Protein AF-A0A1S8N272-F1 (afdb_monomer_lite)

Secondary structure (DSSP, 8-state):
-HHHHHHHHHHHHHHHS---EEEEEEEEEEGGG-SS--HHHHHHHHH-TT--EEEEEEEEEE---HHHHHHHHHHHHHHHHHHHHHHHHHHHHHHHHHHHHHHHHHHHHHHSPPP------S--SSSS-SS------S---PPPPPPPHHHHHHHHHHHHHHHHHHHHHHHHHHHHHHHHHHHHHHHHHHTSGGGTGGGGT-SSPPP----HHHHH-HHHHHHHHHHHHHHHHTT-TTTTS-SSS-----HHHHHHHHHHHHHHHHHHHTS--EESS-S-HHHHHHHHHHHHSS-TT-EEEEEEEPPP--SS--S--EEEEEEEESPPEEETTEEE--SEEEEEEETTEEEEEEEEEE---TTS-HHHHHHHIIIIIIIIIIIHHTTSTT-EEEEEEEES-TT--B-S----TT-GGG--TTSEEEEE-BTTB-HHHHHHHHHIIIIIH---SSBTTTTBS--EEEEEE-TTS-EEEEEE-TTT--EEEEE--SSSS---EEEESSGGG--SPB-SSTT-BB-TTT--BTTS------------PPPTTTTT------S---BTTB-TTSTT------

Structure (mmCIF, N/CA/C/O backbone):
data_AF-A0A1S8N272-F1
#
_entry.id   AF-A0A1S8N272-F1
#
loop_
_atom_site.group_PDB
_atom_site.id
_atom_site.type_symbol
_atom_site.label_atom_id
_atom_site.label_alt_id
_atom_site.label_comp_id
_atom_site.label_asym_id
_atom_site.label_entity_id
_atom_site.label_seq_id
_atom_site.pdbx_PDB_ins_code
_atom_site.Cartn_x
_atom_site.Cartn_y
_atom_site.Cartn_z
_atom_site.occupancy
_atom_site.B_iso_or_equiv
_atom_site.auth_seq_id
_atom_site.auth_comp_id
_atom_site.auth_asym_id
_atom_site.auth_atom_id
_atom_site.pdbx_PDB_model_num
ATOM 1 N N . MET A 1 1 ? -13.716 20.419 10.934 1.00 60.25 1 MET A N 1
ATOM 2 C CA . MET A 1 1 ? -14.514 21.600 11.349 1.00 60.25 1 MET A CA 1
ATOM 3 C C . MET A 1 1 ? -16.026 21.374 11.330 1.00 60.25 1 MET A C 1
ATOM 5 O O . MET A 1 1 ? -16.616 21.496 12.393 1.00 60.25 1 MET A O 1
ATOM 9 N N . ASN A 1 2 ? -16.661 21.023 10.199 1.00 77.50 2 ASN A N 1
ATOM 10 C CA . ASN A 1 2 ? -18.132 20.876 10.140 1.00 77.50 2 ASN A CA 1
ATOM 11 C C . ASN A 1 2 ? -18.686 19.866 11.157 1.00 77.50 2 ASN A C 1
ATOM 13 O O . ASN A 1 2 ? -19.688 20.138 11.807 1.00 77.50 2 ASN A O 1
ATOM 17 N N . PHE A 1 3 ? -17.992 18.745 11.369 1.00 87.12 3 PHE A N 1
ATOM 18 C CA . PHE A 1 3 ? -18.380 17.767 12.385 1.00 87.12 3 PHE A CA 1
ATOM 19 C C . PHE A 1 3 ? -18.404 18.342 13.813 1.00 87.12 3 PHE A C 1
ATOM 21 O O . PHE A 1 3 ? -19.399 18.183 14.513 1.00 87.12 3 PHE A O 1
ATOM 28 N N . LEU A 1 4 ? -17.349 19.056 14.226 1.00 88.44 4 LEU A N 1
ATOM 29 C CA . LEU A 1 4 ? -17.239 19.603 15.585 1.00 88.44 4 LEU A CA 1
ATOM 30 C C . LEU A 1 4 ? -18.303 20.662 15.882 1.00 88.44 4 LEU A C 1
ATOM 32 O O . LEU A 1 4 ? -18.828 20.686 16.991 1.00 88.44 4 LEU A O 1
ATOM 36 N N . LYS A 1 5 ? -18.664 21.477 14.883 1.00 86.75 5 LYS A N 1
ATOM 37 C CA . LYS A 1 5 ? -19.804 22.404 14.973 1.00 86.75 5 LYS A CA 1
ATOM 38 C C . LYS A 1 5 ? -21.132 21.649 15.104 1.00 86.75 5 LYS A C 1
ATOM 40 O O . LYS A 1 5 ? -21.991 22.021 15.891 1.00 86.75 5 LYS A O 1
ATOM 45 N N . ASN A 1 6 ? -21.284 20.538 14.381 1.00 87.94 6 ASN A N 1
ATOM 46 C CA . ASN A 1 6 ? -22.505 19.727 14.393 1.00 87.94 6 ASN A C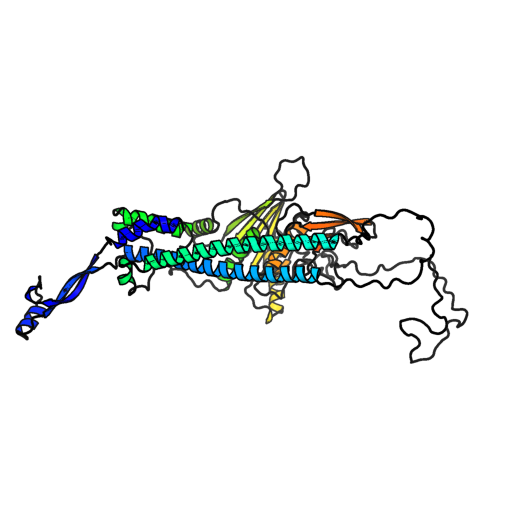A 1
ATOM 47 C C . ASN A 1 6 ? -22.761 18.977 15.713 1.00 87.94 6 ASN A C 1
ATOM 49 O O . ASN A 1 6 ? -23.885 18.512 15.921 1.00 87.94 6 ASN A O 1
ATOM 53 N N . ILE A 1 7 ? -21.746 18.808 16.565 1.00 93.50 7 ILE A N 1
ATOM 54 C CA . ILE A 1 7 ? -21.882 18.199 17.899 1.00 93.50 7 ILE A CA 1
ATOM 55 C C . ILE A 1 7 ? -21.855 19.231 19.033 1.00 93.50 7 ILE A C 1
ATOM 57 O O . ILE A 1 7 ? -22.200 18.887 20.158 1.00 93.50 7 ILE A O 1
ATOM 61 N N . GLU A 1 8 ? -21.496 20.484 18.744 1.00 93.50 8 GLU A N 1
ATOM 62 C CA . GLU A 1 8 ? -21.255 21.541 19.732 1.00 93.50 8 GLU A CA 1
ATOM 63 C C . GLU A 1 8 ? -22.454 21.762 20.661 1.00 93.50 8 GLU A C 1
ATOM 65 O O . GLU A 1 8 ? -22.358 21.558 21.870 1.00 93.50 8 GLU A O 1
ATOM 70 N N . ASN A 1 9 ? -23.618 22.075 20.086 1.00 92.62 9 ASN A N 1
ATOM 71 C CA . ASN A 1 9 ? -24.841 22.304 20.859 1.00 92.62 9 ASN A CA 1
ATOM 72 C C . ASN A 1 9 ? -25.259 21.069 21.670 1.00 92.62 9 ASN A C 1
ATOM 74 O O . ASN A 1 9 ? -25.787 21.202 22.769 1.00 92.62 9 ASN A O 1
ATOM 78 N N . LEU A 1 10 ? -25.014 19.863 21.146 1.00 94.25 10 LEU A N 1
ATOM 79 C CA . LEU A 1 10 ? -25.354 18.621 21.841 1.00 94.25 10 LEU A CA 1
ATOM 80 C C . LEU A 1 10 ? -24.481 18.433 23.084 1.00 94.25 10 LEU A C 1
ATOM 82 O O . LEU A 1 10 ? -25.003 18.133 24.154 1.00 94.25 10 LEU A O 1
ATOM 86 N N . ILE A 1 11 ? -23.172 18.661 22.953 1.00 93.50 11 ILE A N 1
ATOM 87 C CA . ILE A 1 11 ? -22.219 18.566 24.062 1.00 93.50 11 ILE A CA 1
ATOM 88 C C . ILE A 1 11 ? -22.528 19.619 25.131 1.00 93.50 11 ILE A C 1
ATOM 90 O O . ILE A 1 11 ? -22.554 19.289 26.314 1.00 93.50 11 ILE A O 1
ATOM 94 N N . TYR A 1 12 ? -22.811 20.867 24.746 1.00 94.50 12 TYR A N 1
ATOM 95 C CA . TYR A 1 12 ? -23.154 21.912 25.716 1.00 94.50 12 TYR A CA 1
ATOM 96 C C . TYR A 1 12 ? -24.484 21.650 26.432 1.00 94.50 12 TYR A C 1
ATOM 98 O O . TYR A 1 12 ? -24.578 21.893 27.635 1.00 94.50 12 TYR A O 1
ATOM 106 N N . ASN A 1 13 ? -25.488 21.111 25.735 1.00 92.31 13 ASN A N 1
ATOM 107 C CA . ASN A 1 13 ? -26.760 20.728 26.351 1.00 92.31 13 ASN A CA 1
ATOM 108 C C . ASN A 1 13 ? -26.576 19.600 27.371 1.00 92.31 13 ASN A C 1
ATOM 110 O O . ASN A 1 13 ? -27.100 19.695 28.478 1.00 92.31 13 ASN A O 1
ATOM 114 N N . ILE A 1 14 ? -25.774 18.587 27.031 1.00 93.12 14 ILE A N 1
ATOM 115 C CA . ILE A 1 14 ? -25.398 17.519 27.966 1.00 93.12 14 ILE A CA 1
ATOM 116 C C . ILE A 1 14 ? -24.605 18.089 29.143 1.00 93.12 14 ILE A C 1
ATOM 118 O O . ILE A 1 14 ? -24.842 17.711 30.282 1.00 93.12 14 ILE A O 1
ATOM 122 N N . ASN A 1 15 ? -23.712 19.055 28.910 1.00 93.31 15 ASN A N 1
ATOM 123 C CA . ASN A 1 15 ? -22.984 19.693 30.002 1.00 93.31 15 ASN A CA 1
ATOM 124 C C . ASN A 1 15 ? -23.891 20.478 30.959 1.00 93.31 15 ASN A C 1
ATOM 126 O O . ASN A 1 15 ? -23.628 20.519 32.159 1.00 93.31 15 ASN A O 1
ATOM 130 N N . LYS A 1 16 ? -24.949 21.105 30.437 1.00 92.19 16 LYS A N 1
ATOM 131 C CA . LYS A 1 16 ? -25.917 21.861 31.237 1.00 92.19 16 LYS A CA 1
ATOM 132 C C . LYS A 1 16 ? -26.825 20.947 32.064 1.00 92.19 16 LYS A C 1
ATOM 134 O O . LYS A 1 16 ? -27.183 21.324 33.175 1.00 92.19 16 LYS A O 1
ATOM 139 N N . ASN A 1 17 ? -27.194 19.787 31.527 1.00 90.69 17 ASN A N 1
ATOM 140 C CA . ASN A 1 17 ? -28.054 18.813 32.195 1.00 90.69 17 ASN A CA 1
ATOM 141 C C . ASN A 1 17 ? -27.517 17.384 31.989 1.00 90.69 17 ASN A C 1
ATOM 143 O O . ASN A 1 17 ? -28.045 16.654 31.144 1.00 90.69 17 ASN A O 1
ATOM 147 N N . PRO A 1 18 ? -26.437 17.000 32.695 1.00 91.56 18 PRO A N 1
ATOM 148 C CA . PRO A 1 18 ? -25.848 15.683 32.529 1.00 91.56 18 PRO A CA 1
ATOM 149 C C . PRO A 1 18 ? -26.725 14.601 33.134 1.00 91.56 18 PRO A C 1
ATOM 151 O O . PRO A 1 18 ? -27.336 14.788 34.184 1.00 91.56 18 PRO A O 1
ATOM 154 N N . TYR A 1 19 ? -26.692 13.426 32.517 1.00 89.94 19 TYR A N 1
ATOM 155 C CA . TYR A 1 19 ? -27.143 12.215 33.175 1.00 89.94 19 TYR A CA 1
ATOM 156 C C . TYR A 1 19 ? -26.234 11.912 34.374 1.00 89.94 19 TYR A C 1
ATOM 158 O O . TYR A 1 19 ? -25.002 11.925 34.246 1.00 89.94 19 TYR A O 1
ATOM 166 N N . VAL A 1 20 ? -26.857 11.656 35.525 1.00 90.31 20 VAL A N 1
ATOM 167 C CA . VAL A 1 20 ? -26.205 11.379 36.809 1.00 90.31 20 VAL A CA 1
ATOM 168 C C . VAL A 1 20 ? -26.747 10.089 37.411 1.00 90.31 20 VAL A C 1
ATOM 170 O O . VAL A 1 20 ? -27.925 9.769 37.265 1.00 90.31 20 VAL A O 1
ATOM 173 N N . GLU A 1 21 ? -25.889 9.368 38.124 1.00 87.62 21 GLU A N 1
ATOM 174 C CA . GLU A 1 21 ? -26.274 8.202 38.919 1.00 87.62 21 GLU A CA 1
ATOM 175 C C . GLU A 1 21 ? -26.105 8.494 40.409 1.00 87.62 21 GLU A C 1
ATOM 177 O O . GLU A 1 21 ? -25.208 9.233 40.817 1.00 87.62 21 GLU A O 1
ATOM 182 N N . LEU A 1 22 ? -26.969 7.916 41.243 1.00 87.12 22 LEU A N 1
ATOM 183 C CA . LEU A 1 22 ? -26.850 8.033 42.694 1.00 87.12 22 LEU A CA 1
ATOM 184 C C . LEU A 1 22 ? -25.846 7.004 43.208 1.00 87.12 22 LEU A C 1
ATOM 186 O O . LEU A 1 22 ? -26.115 5.804 43.206 1.00 87.12 22 LEU A O 1
ATOM 190 N N . VAL A 1 23 ? -24.709 7.486 43.697 1.00 84.94 23 VAL A N 1
ATOM 191 C CA . VAL A 1 23 ? -23.674 6.661 44.322 1.00 84.94 23 VAL A CA 1
ATOM 192 C C . VAL A 1 23 ? -23.734 6.860 45.830 1.00 84.94 23 VAL A C 1
ATOM 194 O O . VAL A 1 23 ? -23.975 7.965 46.317 1.00 84.94 23 VAL A O 1
ATOM 197 N N . LYS A 1 24 ? -23.548 5.776 46.583 1.00 85.38 24 LYS A N 1
ATOM 198 C CA . LYS A 1 24 ? -23.432 5.841 48.039 1.00 85.38 24 LYS A CA 1
ATOM 199 C C . LYS A 1 24 ? -21.980 6.079 48.421 1.00 85.38 24 LYS A C 1
ATOM 201 O O . LYS A 1 24 ? -21.111 5.312 48.018 1.00 85.38 24 LYS A O 1
ATOM 206 N N . GLU A 1 25 ? -21.735 7.109 49.215 1.00 82.50 25 GLU A N 1
ATOM 207 C CA . GLU A 1 25 ? -20.422 7.399 49.781 1.00 82.50 25 GLU A CA 1
ATOM 208 C C . GLU A 1 25 ? -20.519 7.603 51.293 1.00 82.50 25 GLU A C 1
ATOM 210 O O . GLU A 1 25 ? -21.524 8.088 51.817 1.00 82.50 25 GLU A O 1
ATOM 215 N N . ASP A 1 26 ? -19.467 7.221 52.008 1.00 83.81 26 ASP A N 1
ATOM 216 C CA . ASP A 1 26 ? -19.378 7.408 53.450 1.00 83.81 26 ASP A CA 1
ATOM 217 C C . ASP A 1 26 ? -19.001 8.859 53.769 1.00 83.81 26 ASP A C 1
ATOM 219 O O . ASP A 1 26 ? -17.892 9.312 53.479 1.00 83.81 26 ASP A O 1
ATOM 223 N N . ALA A 1 27 ? -19.900 9.593 54.429 1.00 83.81 27 ALA A N 1
ATOM 224 C CA . ALA A 1 27 ? -19.663 10.979 54.824 1.00 83.81 27 ALA A CA 1
ATOM 225 C C . ALA A 1 27 ? -19.923 11.212 56.317 1.00 83.81 27 ALA A C 1
ATOM 227 O O . ALA A 1 27 ? -20.716 10.523 56.960 1.00 83.81 27 ALA A O 1
ATOM 228 N N . LYS A 1 28 ? -19.272 12.238 56.884 1.00 86.25 28 LYS A N 1
ATOM 229 C CA . LYS A 1 28 ? -19.561 12.711 58.248 1.00 86.25 28 LYS A CA 1
ATOM 230 C C . LYS A 1 28 ? -20.820 13.569 58.244 1.00 86.25 28 LYS A C 1
ATOM 232 O O . LYS A 1 28 ? -20.771 14.762 57.942 1.00 86.25 28 LYS A O 1
ATOM 237 N N . VAL A 1 29 ? -21.934 12.982 58.652 1.00 87.12 29 VAL A N 1
ATOM 238 C CA . VAL A 1 29 ? -23.245 13.634 58.682 1.00 87.12 29 VAL A CA 1
ATOM 239 C C . VAL A 1 29 ? -23.626 13.968 60.118 1.00 87.12 29 VAL A C 1
ATOM 241 O O . VAL A 1 29 ? -23.298 13.233 61.049 1.00 87.12 29 VAL A O 1
ATOM 244 N N . SER A 1 30 ? -24.310 15.096 60.328 1.00 87.69 30 SER A N 1
ATOM 245 C CA . SER A 1 30 ? -24.859 15.397 61.654 1.00 87.69 30 SER A CA 1
ATOM 246 C C . SER A 1 30 ? -25.903 14.352 62.044 1.00 87.69 30 SER A C 1
ATOM 248 O O . SER A 1 30 ? -26.727 13.998 61.207 1.00 87.69 30 SER A O 1
ATOM 250 N N . TYR A 1 31 ? -25.915 13.920 63.307 1.00 84.56 31 TYR A N 1
ATOM 251 C CA . TYR A 1 31 ? -26.838 12.897 63.817 1.00 84.56 31 TYR A CA 1
ATOM 252 C C . TYR A 1 31 ? -28.302 13.156 63.416 1.00 84.56 31 TYR A C 1
ATOM 254 O O . TYR A 1 31 ? -28.982 12.257 62.936 1.00 84.56 31 TYR A O 1
ATOM 262 N N . LYS A 1 32 ? -28.752 14.419 63.481 1.00 84.50 32 LYS A N 1
ATOM 263 C CA . LYS A 1 32 ? -30.119 14.835 63.107 1.00 84.50 32 LYS A CA 1
ATOM 264 C C . LYS A 1 32 ? -30.468 14.646 61.623 1.00 84.50 32 LYS A C 1
ATOM 266 O O . LYS A 1 32 ? -31.640 14.654 61.272 1.00 84.50 32 LYS A O 1
ATOM 271 N N . LYS A 1 33 ? -29.470 14.545 60.742 1.00 83.12 33 LYS A N 1
ATOM 272 C CA . LYS A 1 33 ? -29.644 14.409 59.285 1.00 83.12 33 LYS A CA 1
ATOM 273 C C . LYS A 1 33 ? -29.523 12.954 58.805 1.00 83.12 33 LYS A C 1
ATOM 275 O O . LYS A 1 33 ? -29.653 12.706 57.609 1.00 83.12 33 LYS A O 1
ATOM 280 N N . ILE A 1 34 ? -29.281 11.998 59.706 1.00 82.56 34 ILE A N 1
ATOM 281 C CA . ILE A 1 34 ? -29.162 10.573 59.374 1.00 82.56 34 ILE A CA 1
ATOM 282 C C . ILE A 1 34 ? -30.567 9.971 59.274 1.00 82.56 34 ILE A C 1
ATOM 284 O O . ILE A 1 34 ? -31.252 9.811 60.278 1.00 82.56 34 ILE A O 1
ATOM 288 N N . LYS A 1 35 ? -31.001 9.628 58.054 1.00 75.81 35 LYS A N 1
ATOM 289 C CA . LYS A 1 35 ? -32.349 9.079 57.803 1.00 75.81 35 LYS A CA 1
ATOM 290 C C . LYS A 1 35 ? -32.543 7.660 58.351 1.00 75.81 35 LYS A C 1
ATOM 292 O O . LYS A 1 35 ? -33.656 7.303 58.717 1.00 75.81 35 LYS A O 1
ATOM 297 N N . LYS A 1 36 ? -31.481 6.847 58.386 1.00 77.94 36 LYS A N 1
ATOM 298 C CA . LYS A 1 36 ? -31.504 5.469 58.897 1.00 77.94 36 LYS A CA 1
ATOM 299 C C . LYS A 1 36 ? -30.309 5.255 59.819 1.00 77.94 36 LYS A C 1
ATOM 301 O O . LYS A 1 36 ? -29.173 5.198 59.358 1.00 77.94 36 LYS A O 1
ATOM 306 N N . ILE A 1 37 ? -30.570 5.184 61.119 1.00 79.81 37 ILE A N 1
ATOM 307 C CA . ILE A 1 37 ? -29.527 5.051 62.139 1.00 79.81 37 ILE A CA 1
ATOM 308 C C . ILE A 1 37 ? -29.088 3.582 62.199 1.00 79.81 37 ILE A C 1
ATOM 310 O O . ILE A 1 37 ? -29.914 2.695 62.410 1.00 79.81 37 ILE A O 1
ATOM 314 N N . SER A 1 38 ? -27.799 3.312 61.983 1.00 75.25 38 SER A N 1
ATOM 315 C CA . SER A 1 38 ? -27.233 1.965 62.110 1.00 75.25 38 SER A CA 1
ATOM 316 C C . SER A 1 38 ? -26.849 1.664 63.560 1.00 75.25 38 SER A C 1
ATOM 318 O O . SER A 1 38 ? -26.540 2.574 64.331 1.00 75.25 38 SER A O 1
ATOM 320 N N . SER A 1 39 ? -26.798 0.382 63.929 1.00 74.56 39 SER A N 1
ATOM 321 C CA . SER A 1 39 ? -26.359 -0.073 65.258 1.00 74.56 39 SER A CA 1
ATOM 322 C C . SER A 1 39 ? -24.978 0.476 65.638 1.00 74.56 39 SER A C 1
ATOM 324 O O . SER A 1 39 ? -24.770 0.880 66.778 1.00 74.56 39 SER A O 1
ATOM 326 N N . LYS A 1 40 ? -24.067 0.611 64.664 1.00 73.00 40 LYS A N 1
ATOM 327 C CA . LYS A 1 40 ? -22.754 1.249 64.847 1.00 73.00 40 LYS A CA 1
ATOM 328 C C . LYS A 1 40 ? -22.858 2.721 65.274 1.00 73.00 40 LYS A C 1
ATOM 330 O O . LYS A 1 40 ? -22.155 3.133 66.189 1.00 73.00 40 LYS A O 1
ATOM 335 N N . VAL A 1 41 ? -23.742 3.500 64.644 1.00 76.19 41 VAL A N 1
ATOM 336 C CA . VAL A 1 41 ? -23.949 4.925 64.967 1.00 76.19 41 VAL A CA 1
ATOM 337 C C . VAL A 1 41 ? -24.602 5.100 66.343 1.00 76.19 41 VAL A C 1
ATOM 339 O O . VAL A 1 41 ? -24.266 6.048 67.048 1.00 76.19 41 VAL A O 1
ATOM 342 N N . ILE A 1 42 ? -25.495 4.187 66.747 1.00 77.50 42 ILE A N 1
ATOM 343 C CA . ILE A 1 42 ? -26.110 4.190 68.089 1.00 77.50 42 ILE A CA 1
ATOM 344 C C . ILE A 1 42 ? -25.039 3.972 69.159 1.00 77.50 42 ILE A C 1
ATOM 346 O O . ILE A 1 42 ? -24.897 4.800 70.053 1.00 77.50 42 ILE A O 1
ATOM 350 N N . ILE A 1 43 ? -24.239 2.909 69.023 1.00 74.31 43 ILE A N 1
ATOM 351 C CA . ILE A 1 43 ? -23.161 2.581 69.970 1.00 74.31 43 ILE A CA 1
ATOM 352 C C . ILE A 1 43 ? -22.170 3.744 70.083 1.00 74.31 43 ILE A C 1
ATOM 354 O O . ILE A 1 43 ? -21.791 4.147 71.178 1.00 74.31 43 ILE A O 1
ATOM 358 N N . GLU A 1 44 ? -21.776 4.332 68.954 1.00 74.31 44 GLU A N 1
ATOM 359 C CA . GLU A 1 44 ? -20.837 5.452 68.940 1.00 74.31 44 GLU A CA 1
ATOM 360 C C . GLU A 1 44 ? -21.420 6.727 69.582 1.00 74.31 44 GLU A C 1
ATOM 362 O O . GLU A 1 44 ? -20.671 7.513 70.164 1.00 74.31 44 GLU A O 1
ATOM 367 N N . LYS A 1 45 ? -22.741 6.946 69.501 1.00 79.62 45 LYS A N 1
ATOM 368 C CA . LYS A 1 45 ? -23.422 8.084 70.138 1.00 79.62 45 LYS A CA 1
ATOM 369 C C . LYS A 1 45 ? -23.512 7.927 71.655 1.00 79.62 45 LYS A C 1
ATOM 371 O O . LYS A 1 45 ? -23.307 8.917 72.352 1.00 79.62 45 LYS A O 1
ATOM 376 N N . GLU A 1 46 ? -23.776 6.715 72.134 1.00 78.19 46 GLU A N 1
ATOM 377 C CA . GLU A 1 46 ? -23.789 6.389 73.565 1.00 78.19 46 GLU A CA 1
ATOM 378 C C . GLU A 1 46 ? -22.388 6.505 74.180 1.00 78.19 46 GLU A C 1
ATOM 380 O O . GLU A 1 46 ? -22.216 7.122 75.228 1.00 78.19 46 GLU A O 1
ATOM 385 N N . LEU A 1 47 ? -21.359 5.998 73.490 1.00 70.62 47 LEU A N 1
ATOM 386 C CA . LEU A 1 47 ? -19.967 6.100 73.946 1.00 70.62 47 LEU A CA 1
ATOM 387 C C . LEU A 1 47 ? -19.437 7.543 73.933 1.00 70.62 47 LEU A C 1
ATOM 389 O O . LEU A 1 47 ? -18.597 7.899 74.758 1.00 70.62 47 LEU A O 1
ATOM 393 N N . TYR A 1 48 ? -19.917 8.384 73.008 1.00 81.31 48 TYR A N 1
ATOM 394 C CA . TYR A 1 48 ? -19.466 9.771 72.857 1.00 81.31 48 TYR A CA 1
ATOM 395 C C . TYR A 1 48 ? -20.646 10.755 72.703 1.00 81.31 48 TYR A C 1
ATOM 397 O O . TYR A 1 48 ? -20.867 11.298 71.610 1.00 81.31 48 TYR A O 1
ATOM 405 N N . PRO A 1 49 ? -21.382 11.079 73.787 1.00 76.81 49 PRO A N 1
ATOM 406 C CA . PRO A 1 49 ? -22.612 11.881 73.720 1.00 76.81 49 PRO A CA 1
ATOM 407 C C . PRO A 1 49 ? -22.419 13.301 73.172 1.00 76.81 49 PRO A C 1
ATOM 409 O O . PRO A 1 49 ? -23.316 13.856 72.533 1.00 76.81 49 PRO A O 1
ATOM 412 N N . PHE A 1 50 ? -21.231 13.881 73.344 1.00 82.69 50 PHE A N 1
ATOM 413 C CA . PHE A 1 50 ? -20.855 15.204 72.829 1.00 82.69 50 PHE A CA 1
ATOM 414 C C . PHE A 1 50 ? -20.559 15.210 71.318 1.00 82.69 50 PHE A C 1
ATOM 416 O O . PHE A 1 50 ? -20.544 16.268 70.683 1.00 82.69 50 PHE A O 1
ATOM 423 N N . LYS A 1 51 ? -20.363 14.042 70.694 1.00 80.81 51 LYS A N 1
ATOM 424 C CA . LYS A 1 51 ? -20.147 13.926 69.250 1.00 80.81 51 LYS A CA 1
ATOM 425 C C . LYS A 1 51 ? -21.476 14.115 68.511 1.00 80.81 51 LYS A C 1
ATOM 427 O O . LYS A 1 51 ? -22.475 13.446 68.782 1.00 80.81 51 LYS A O 1
ATOM 432 N N . ASN A 1 52 ? -21.506 15.055 67.564 1.00 83.69 52 ASN A N 1
ATOM 433 C CA . ASN A 1 52 ? -22.709 15.379 66.778 1.00 83.69 52 ASN A CA 1
ATOM 434 C C . ASN A 1 52 ? -22.596 14.987 65.293 1.00 83.69 52 ASN A C 1
ATOM 436 O O . ASN A 1 52 ? -23.557 15.151 64.546 1.00 83.69 52 ASN A O 1
ATOM 440 N N . LYS A 1 53 ? -21.443 14.483 64.841 1.00 88.50 53 LYS A N 1
ATOM 441 C CA . LYS A 1 53 ? -21.237 14.015 63.463 1.00 88.50 53 LYS A CA 1
ATOM 442 C C . LYS A 1 53 ? -20.776 12.563 63.462 1.00 88.50 53 LYS A C 1
ATOM 444 O O . LYS A 1 53 ? -19.813 12.238 64.154 1.00 88.50 53 LYS A O 1
ATOM 449 N N . PHE A 1 54 ? -21.427 11.737 62.655 1.00 84.44 54 PHE A N 1
ATOM 450 C CA . PHE A 1 54 ? -21.186 10.299 62.547 1.00 84.44 54 PHE A CA 1
ATOM 451 C C . PHE A 1 54 ? -20.970 9.918 61.087 1.00 84.44 54 PHE A C 1
ATOM 453 O O . PHE A 1 54 ? -21.448 10.613 60.189 1.00 84.44 54 PHE A O 1
ATOM 460 N N . MET A 1 55 ? -20.224 8.840 60.854 1.00 80.56 55 MET A N 1
ATOM 461 C CA . MET A 1 55 ? -20.062 8.288 59.511 1.00 80.56 55 MET A CA 1
ATOM 462 C C . MET A 1 55 ? -21.364 7.607 59.093 1.00 80.56 55 MET A C 1
ATOM 464 O O . MET A 1 55 ? -21.885 6.764 59.823 1.00 80.56 55 MET A O 1
ATOM 468 N N . SER A 1 56 ? -21.902 7.994 57.944 1.00 81.56 56 SER A N 1
ATOM 469 C CA . SER A 1 56 ? -23.125 7.427 57.388 1.00 81.56 56 SER A CA 1
ATOM 470 C C . SER A 1 56 ? -23.046 7.440 55.865 1.00 81.56 56 SER A C 1
ATOM 472 O O . SER A 1 56 ? -22.522 8.395 55.289 1.00 81.56 56 SER A O 1
ATOM 474 N N . GLU A 1 57 ? -23.594 6.400 55.234 1.00 81.69 57 GLU A N 1
ATOM 475 C CA . GLU A 1 57 ? -23.766 6.357 53.783 1.00 81.69 57 GLU A CA 1
ATOM 476 C C . GLU A 1 57 ? -24.737 7.460 53.342 1.00 81.69 57 GLU A C 1
ATOM 478 O O . GLU A 1 57 ? -25.917 7.462 53.712 1.00 81.69 57 GLU A O 1
ATOM 483 N N . VAL A 1 58 ? -24.253 8.388 52.522 1.00 83.50 58 VAL A N 1
ATOM 484 C CA . VAL A 1 58 ? -25.071 9.393 51.843 1.00 83.50 58 VAL A CA 1
ATOM 485 C C . VAL A 1 58 ? -25.120 9.095 50.355 1.00 83.50 58 VAL A C 1
ATOM 487 O O . VAL A 1 58 ? -24.122 8.719 49.749 1.00 83.50 58 VAL A O 1
ATOM 490 N N . ALA A 1 59 ? -26.303 9.254 49.763 1.00 83.38 59 ALA A N 1
ATOM 491 C CA . ALA A 1 59 ? -26.443 9.219 48.316 1.00 83.38 59 ALA A CA 1
ATOM 492 C C . ALA A 1 59 ? -26.019 10.577 47.749 1.00 83.38 59 ALA A C 1
ATOM 494 O O . ALA A 1 59 ? -26.568 11.611 48.142 1.00 83.38 59 ALA A O 1
ATOM 495 N N . ARG A 1 60 ? -25.062 10.563 46.826 1.00 84.62 60 ARG A N 1
ATOM 496 C CA . ARG A 1 60 ? -24.600 11.723 46.070 1.00 84.62 60 ARG A CA 1
ATOM 497 C C . ARG A 1 60 ? -24.806 11.456 44.584 1.00 84.62 60 ARG A C 1
ATOM 499 O O . ARG A 1 60 ? -24.598 10.341 44.113 1.00 84.62 60 ARG A O 1
ATOM 506 N N . GLU A 1 61 ? -25.193 12.487 43.845 1.00 85.62 61 GLU A N 1
ATOM 507 C CA . GLU A 1 61 ? -25.176 12.443 42.385 1.00 85.62 61 GLU A CA 1
ATOM 508 C C . GLU A 1 61 ? -23.730 12.391 41.872 1.00 85.62 61 GLU A C 1
ATOM 510 O O . GLU A 1 61 ? -22.897 13.242 42.199 1.00 85.62 61 GLU A O 1
ATOM 515 N N . SER A 1 62 ? -23.439 11.378 41.066 1.00 86.00 62 SER A N 1
ATOM 516 C CA . SER A 1 62 ? -22.178 11.196 40.363 1.00 86.00 62 SER A CA 1
ATOM 517 C C . SER A 1 62 ? -22.391 11.425 38.875 1.00 86.00 62 SER A C 1
ATOM 519 O O . SER A 1 62 ? -23.295 10.840 38.274 1.00 86.00 62 SER A O 1
ATOM 521 N N . LYS A 1 63 ? -21.533 12.248 38.262 1.00 88.69 63 LYS A N 1
ATOM 522 C CA . LYS A 1 63 ? -21.486 12.400 36.800 1.00 88.69 63 LYS A CA 1
ATOM 523 C C . LYS A 1 63 ? -20.599 11.339 36.149 1.00 88.69 63 LYS A C 1
ATOM 525 O O . LYS A 1 63 ? -20.532 11.297 34.919 1.00 88.69 63 LYS A O 1
ATOM 530 N N . ASP A 1 64 ? -19.945 10.483 36.939 1.00 87.06 64 ASP A N 1
ATOM 531 C CA . ASP A 1 64 ? -19.150 9.352 36.458 1.00 87.06 64 ASP A CA 1
ATOM 532 C C . ASP A 1 64 ? -20.036 8.189 35.989 1.00 87.06 64 ASP A C 1
ATOM 534 O O . ASP A 1 64 ? -20.056 7.095 36.555 1.00 87.06 64 ASP A O 1
ATOM 538 N N . THR A 1 65 ? -20.807 8.455 34.939 1.00 87.25 65 THR A N 1
ATOM 539 C CA . THR A 1 65 ? -21.693 7.499 34.278 1.00 87.25 65 THR A CA 1
ATOM 540 C C . THR A 1 65 ? -21.019 6.923 33.038 1.00 87.25 65 THR A C 1
ATOM 542 O O . THR A 1 65 ? -20.118 7.533 32.448 1.00 87.25 65 THR A O 1
ATOM 545 N N . TYR A 1 66 ? -21.466 5.742 32.612 1.00 86.38 66 TYR A N 1
ATOM 546 C CA . TYR A 1 66 ? -20.959 5.099 31.399 1.00 86.38 66 TYR A CA 1
ATOM 547 C C . TYR A 1 66 ? -21.090 6.016 30.170 1.00 86.38 66 TYR A C 1
ATOM 549 O O . TYR A 1 66 ? -20.161 6.132 29.371 1.00 86.38 66 TYR A O 1
ATOM 557 N N . GLU A 1 67 ? -22.213 6.721 30.035 1.00 90.19 67 GLU A N 1
ATOM 558 C CA . GLU A 1 67 ? -22.494 7.603 28.907 1.00 90.19 67 GLU A CA 1
ATOM 559 C C . GLU A 1 67 ? -21.500 8.761 28.833 1.00 90.19 67 GLU A C 1
ATOM 561 O O . GLU A 1 67 ? -20.951 9.048 27.764 1.00 90.19 67 GLU A O 1
ATOM 566 N N . ASN A 1 68 ? -21.240 9.405 29.973 1.00 90.12 68 ASN A N 1
ATOM 567 C CA . ASN A 1 68 ? -20.308 10.525 30.061 1.00 90.12 68 ASN A CA 1
ATOM 568 C C . ASN A 1 68 ? -18.866 10.054 29.820 1.00 90.12 68 ASN A C 1
ATOM 570 O O . ASN A 1 68 ? -18.121 10.723 29.094 1.00 90.12 68 ASN A O 1
ATOM 574 N N . ARG A 1 69 ? -18.485 8.877 30.343 1.00 86.19 69 ARG A N 1
ATOM 575 C CA . ARG A 1 69 ? -17.181 8.248 30.067 1.00 86.19 69 ARG A CA 1
ATOM 576 C C . ARG A 1 69 ? -17.000 7.931 28.589 1.00 86.19 69 ARG A C 1
ATOM 578 O O . ARG A 1 69 ? -15.956 8.257 28.028 1.00 86.19 69 ARG A O 1
ATOM 585 N N . MET A 1 70 ? -18.013 7.358 27.945 1.00 86.44 70 MET A N 1
ATOM 586 C CA . MET A 1 70 ? -17.964 7.011 26.525 1.00 86.44 70 MET A CA 1
ATOM 587 C C . MET A 1 70 ? -17.807 8.264 25.656 1.00 86.44 70 MET A C 1
ATOM 589 O O . MET A 1 70 ? -16.910 8.311 24.816 1.00 86.44 70 MET A O 1
ATOM 593 N N . ILE A 1 71 ? -18.600 9.316 25.901 1.00 89.88 71 ILE A N 1
ATOM 594 C CA . ILE A 1 71 ? -18.470 10.589 25.173 1.00 89.88 71 ILE A CA 1
ATOM 595 C C . ILE A 1 71 ? -17.062 11.173 25.358 1.00 89.88 71 ILE A C 1
ATOM 597 O O . ILE A 1 71 ? -16.437 11.584 24.380 1.00 89.88 71 ILE A O 1
ATOM 601 N N . SER A 1 72 ? -16.543 11.186 26.590 1.00 88.50 72 SER A N 1
ATOM 602 C CA . SER A 1 72 ? -15.187 11.665 26.882 1.00 88.50 72 SER A CA 1
ATOM 603 C C . SER A 1 72 ? -14.121 10.855 26.136 1.00 88.50 72 SER A C 1
ATOM 605 O O . SER A 1 72 ? -13.239 11.434 25.501 1.00 88.50 72 SER A O 1
ATOM 607 N N . SER A 1 73 ? -14.243 9.523 26.142 1.00 84.12 73 SER A N 1
ATOM 608 C CA . SER A 1 73 ? -13.350 8.611 25.420 1.00 84.12 73 SER A CA 1
ATOM 609 C C . SER A 1 73 ? -13.378 8.873 23.915 1.00 84.12 73 SER A C 1
ATOM 611 O O . SER A 1 73 ? -12.325 9.012 23.301 1.00 84.12 73 SER A O 1
ATOM 613 N N . ALA A 1 74 ? -14.565 9.021 23.324 1.00 86.75 74 ALA A N 1
ATOM 614 C CA . ALA A 1 74 ? -14.708 9.320 21.902 1.00 86.75 74 ALA A CA 1
ATOM 615 C C . ALA A 1 74 ? -14.081 10.677 21.531 1.00 86.75 74 ALA A C 1
ATOM 617 O O . ALA A 1 74 ? -13.439 10.804 20.491 1.00 86.75 74 ALA A O 1
ATOM 618 N N . LEU A 1 75 ? -14.213 11.701 22.383 1.00 89.25 75 LEU A N 1
ATOM 619 C CA . LEU A 1 75 ? -13.566 13.001 22.167 1.00 89.25 75 LEU A CA 1
ATOM 620 C C . LEU A 1 75 ? -12.035 12.916 22.255 1.00 89.25 75 LEU A C 1
ATOM 622 O O . LEU A 1 75 ? -11.350 13.560 21.460 1.00 89.25 75 LEU A O 1
ATOM 626 N N . LEU A 1 76 ? -11.494 12.114 23.177 1.00 86.44 76 LEU A N 1
ATOM 627 C CA . LEU A 1 76 ? -10.054 11.844 23.268 1.00 86.44 76 LEU A CA 1
ATOM 628 C C . LEU A 1 76 ? -9.533 11.097 22.037 1.00 86.44 76 LEU A C 1
ATOM 630 O O . LEU A 1 76 ? -8.478 11.434 21.507 1.00 86.44 76 LEU A O 1
ATOM 634 N N . ASP A 1 77 ? -10.292 10.128 21.541 1.00 81.06 77 ASP A N 1
ATOM 635 C CA . ASP A 1 77 ? -9.979 9.405 20.312 1.00 81.06 77 ASP A CA 1
ATOM 636 C C . ASP A 1 77 ? -9.918 10.353 19.103 1.00 81.06 77 ASP A C 1
ATOM 638 O O . ASP A 1 77 ? -8.951 10.346 18.337 1.00 81.06 77 ASP A O 1
ATOM 642 N N . ILE A 1 78 ? -10.887 11.266 18.989 1.00 86.94 78 ILE A N 1
ATOM 643 C CA . ILE A 1 78 ? -10.878 12.322 17.968 1.00 86.94 78 ILE A CA 1
ATOM 644 C C . ILE A 1 78 ? -9.665 13.248 18.137 1.00 86.94 78 ILE A C 1
ATOM 646 O O . ILE A 1 78 ? -9.048 13.634 17.141 1.00 86.94 78 ILE A O 1
ATOM 650 N N . LYS A 1 79 ? -9.299 13.602 19.375 1.00 87.81 79 LYS A N 1
ATOM 651 C CA . LYS A 1 79 ? -8.117 14.426 19.662 1.00 87.81 79 LYS A CA 1
ATOM 652 C C . LYS A 1 79 ? -6.838 13.766 19.149 1.00 87.81 79 LYS A C 1
ATOM 654 O O . LYS A 1 79 ? -6.100 14.372 18.377 1.00 87.81 79 LYS A O 1
ATOM 659 N N . ASN A 1 80 ? -6.625 12.504 19.508 1.00 83.00 80 ASN A N 1
ATOM 660 C CA . ASN A 1 80 ? -5.460 11.729 19.087 1.00 83.00 80 ASN A CA 1
ATOM 661 C C . ASN A 1 80 ? -5.364 11.632 17.552 1.00 83.00 80 ASN A C 1
ATOM 663 O O . ASN A 1 80 ? -4.277 11.759 16.976 1.00 83.00 80 ASN A O 1
ATOM 667 N N . LEU A 1 81 ? -6.501 11.478 16.862 1.00 83.00 81 LEU A N 1
ATOM 668 C CA . LEU A 1 81 ? -6.557 11.515 15.398 1.00 83.00 81 LEU A CA 1
ATOM 669 C C . LEU A 1 81 ? -6.111 12.876 14.839 1.00 83.00 81 LEU A C 1
ATOM 671 O O . LEU A 1 81 ? -5.344 12.929 13.872 1.00 83.00 81 LEU A O 1
ATOM 675 N N . ILE A 1 82 ? -6.585 13.980 15.420 1.00 86.38 82 ILE A N 1
ATOM 676 C CA . ILE A 1 82 ? -6.212 15.340 15.005 1.00 86.38 82 ILE A CA 1
ATOM 677 C C . ILE A 1 82 ? -4.708 15.565 15.201 1.00 86.38 82 ILE A C 1
ATOM 679 O O . ILE A 1 82 ? -4.044 16.054 14.285 1.00 86.38 82 ILE A O 1
ATOM 683 N N . GLU A 1 83 ? -4.157 15.173 16.349 1.00 84.44 83 GLU A N 1
ATOM 684 C CA . GLU A 1 83 ? -2.730 15.313 16.667 1.00 84.44 83 GLU A CA 1
ATOM 685 C C . GLU A 1 83 ? -1.842 14.490 15.725 1.00 84.44 83 GLU A C 1
ATOM 687 O O . GLU A 1 83 ? -0.852 14.997 15.191 1.00 84.44 83 GLU A O 1
ATOM 692 N N . THR A 1 84 ? -2.243 13.254 15.420 1.00 79.69 84 THR A N 1
ATOM 693 C CA . THR A 1 84 ? -1.547 12.400 14.443 1.00 79.69 84 THR A CA 1
ATOM 694 C C . THR A 1 84 ? -1.500 13.063 13.062 1.00 79.69 84 THR A C 1
ATOM 696 O O . THR A 1 84 ? -0.443 13.138 12.429 1.00 79.69 84 THR A O 1
ATOM 699 N N . ASN A 1 85 ? -2.627 13.614 12.602 1.00 80.31 85 ASN A N 1
ATOM 700 C CA . ASN A 1 85 ? -2.698 14.324 11.323 1.00 80.31 85 ASN A CA 1
ATOM 701 C C . ASN A 1 85 ? -1.908 15.642 11.321 1.00 80.31 85 ASN A C 1
ATOM 703 O O . ASN A 1 85 ? -1.297 15.982 10.304 1.00 80.31 85 ASN A O 1
ATOM 707 N N . LEU A 1 86 ? -1.869 16.370 12.442 1.00 84.31 86 LEU A N 1
ATOM 708 C CA . LEU A 1 86 ? -1.029 17.561 12.606 1.00 84.31 86 LEU A CA 1
ATOM 709 C C . LEU A 1 86 ? 0.452 17.225 12.434 1.00 84.31 86 LEU A C 1
ATOM 711 O O . LEU A 1 86 ? 1.142 17.907 11.675 1.00 84.31 86 LEU A O 1
ATOM 715 N N . ASN A 1 87 ? 0.920 16.157 13.081 1.00 79.12 87 ASN A N 1
ATOM 716 C CA . ASN A 1 87 ? 2.310 15.711 12.993 1.00 79.12 87 ASN A CA 1
ATOM 717 C C . ASN A 1 87 ? 2.683 15.284 11.569 1.00 79.12 87 ASN A C 1
ATOM 719 O O . ASN A 1 87 ? 3.705 15.722 11.038 1.00 79.12 87 ASN A O 1
ATOM 723 N N . MET A 1 88 ? 1.828 14.503 10.901 1.00 74.06 88 MET A N 1
ATOM 724 C CA . MET A 1 88 ? 2.044 14.143 9.495 1.00 74.06 88 MET A CA 1
ATOM 725 C C . MET A 1 88 ? 2.114 15.382 8.595 1.00 74.06 88 MET A C 1
ATOM 727 O O . MET A 1 88 ? 3.030 15.505 7.784 1.00 74.06 88 MET A O 1
ATOM 731 N N . ASN A 1 89 ? 1.187 16.330 8.757 1.00 78.56 89 ASN A N 1
ATOM 732 C CA . ASN A 1 89 ? 1.159 17.563 7.971 1.00 78.56 89 ASN A CA 1
ATOM 733 C C . ASN A 1 89 ? 2.432 18.408 8.187 1.00 78.56 89 ASN A C 1
ATOM 735 O O . ASN A 1 89 ? 3.030 18.877 7.219 1.00 78.56 89 ASN A O 1
ATOM 739 N N . LEU A 1 90 ? 2.912 18.529 9.431 1.00 83.44 90 LEU A N 1
ATOM 740 C CA . LEU A 1 90 ? 4.186 19.187 9.751 1.00 83.44 90 LEU A CA 1
ATOM 741 C C . LEU A 1 90 ? 5.370 18.545 9.017 1.00 83.44 90 LEU A C 1
ATOM 743 O O . LEU A 1 90 ? 6.183 19.262 8.430 1.00 83.44 90 LEU A O 1
ATOM 747 N N . ASN A 1 91 ? 5.440 17.214 8.991 1.00 78.81 91 ASN A N 1
ATOM 748 C CA . ASN A 1 91 ? 6.495 16.491 8.279 1.00 78.81 91 ASN A CA 1
ATOM 749 C C . ASN A 1 91 ? 6.453 16.759 6.766 1.00 78.81 91 ASN A C 1
ATOM 751 O O . ASN A 1 91 ? 7.492 17.043 6.164 1.00 78.81 91 ASN A O 1
ATOM 755 N N . TYR A 1 92 ? 5.262 16.762 6.156 1.00 76.81 92 TYR A N 1
ATOM 756 C CA . TYR A 1 92 ? 5.099 17.118 4.741 1.00 76.81 92 TYR A CA 1
ATOM 757 C C . TYR A 1 92 ? 5.511 18.562 4.449 1.00 76.81 92 TYR A C 1
ATOM 759 O O . TYR A 1 92 ? 6.247 18.803 3.492 1.00 76.81 92 TYR A O 1
ATOM 767 N N . ILE A 1 93 ? 5.101 19.520 5.287 1.00 81.81 93 ILE A N 1
ATOM 768 C CA . ILE A 1 93 ? 5.512 20.925 5.158 1.00 81.81 93 ILE A CA 1
ATOM 769 C C . ILE A 1 93 ? 7.041 21.040 5.198 1.00 81.81 93 ILE A C 1
ATOM 771 O O . ILE A 1 93 ? 7.625 21.740 4.371 1.00 81.81 93 ILE A O 1
ATOM 775 N N . ASN A 1 94 ? 7.704 20.339 6.120 1.00 83.38 94 ASN A N 1
ATOM 776 C CA . ASN A 1 94 ? 9.163 20.357 6.237 1.00 83.38 94 ASN A CA 1
ATOM 777 C C . ASN A 1 94 ? 9.853 19.780 4.992 1.00 83.38 94 ASN A C 1
ATOM 779 O O . ASN A 1 94 ? 10.815 20.376 4.501 1.00 83.38 94 ASN A O 1
ATOM 783 N N . LYS A 1 95 ? 9.338 18.671 4.446 1.00 82.69 95 LYS A N 1
ATOM 784 C CA . LYS A 1 95 ? 9.844 18.063 3.207 1.00 82.69 95 LYS A CA 1
ATOM 785 C C . LYS A 1 95 ? 9.719 19.021 2.021 1.00 82.69 95 LYS A C 1
ATOM 787 O O . LYS A 1 95 ? 10.711 19.297 1.356 1.00 82.69 95 LYS A O 1
ATOM 792 N N . ILE A 1 96 ? 8.542 19.610 1.814 1.00 79.88 96 ILE A N 1
ATOM 793 C CA . ILE A 1 96 ? 8.313 20.526 0.688 1.00 79.88 96 ILE A CA 1
ATOM 794 C C . ILE A 1 96 ? 9.140 21.809 0.839 1.00 79.88 96 ILE A C 1
ATOM 796 O O . ILE A 1 96 ? 9.699 22.293 -0.140 1.00 79.88 96 ILE A O 1
ATOM 800 N N . ASN A 1 97 ? 9.304 22.340 2.056 1.00 87.38 97 ASN A N 1
ATOM 801 C CA . ASN A 1 97 ? 10.199 23.478 2.299 1.00 87.38 97 ASN A CA 1
ATOM 802 C C . ASN A 1 97 ? 11.652 23.168 1.901 1.00 87.38 97 ASN A C 1
ATOM 804 O O . ASN A 1 97 ? 12.356 24.051 1.409 1.00 87.38 97 ASN A O 1
ATOM 808 N N . LYS A 1 98 ? 12.116 21.929 2.108 1.00 87.06 98 LYS A N 1
ATOM 809 C CA . LYS A 1 98 ? 13.440 21.486 1.653 1.00 87.06 98 LYS A CA 1
ATOM 810 C C . LYS A 1 98 ? 13.514 21.461 0.123 1.00 87.06 98 LYS A C 1
ATOM 812 O O . LYS A 1 98 ? 14.479 21.982 -0.431 1.00 87.06 98 LYS A O 1
ATOM 817 N N . ASP A 1 99 ? 12.485 20.951 -0.546 1.00 79.44 99 ASP A N 1
ATOM 818 C CA . ASP A 1 99 ? 12.418 20.907 -2.013 1.00 79.44 99 ASP A CA 1
ATOM 819 C C . ASP A 1 99 ? 12.348 22.305 -2.640 1.00 79.44 99 ASP A C 1
ATOM 821 O O . ASP A 1 99 ? 12.985 22.553 -3.665 1.00 79.44 99 ASP A O 1
ATOM 825 N N . ILE A 1 100 ? 11.640 23.241 -2.001 1.00 86.50 100 ILE A N 1
ATOM 826 C CA . ILE A 1 100 ? 11.627 24.659 -2.381 1.00 86.50 100 ILE A CA 1
ATOM 827 C C . ILE A 1 100 ? 13.034 25.233 -2.286 1.00 86.50 100 ILE A C 1
ATOM 829 O O . ILE A 1 100 ? 13.518 25.777 -3.269 1.00 86.50 100 ILE A O 1
ATOM 833 N N . LYS A 1 101 ? 13.729 25.055 -1.152 1.00 89.19 101 LYS A N 1
ATOM 834 C CA . LYS A 1 101 ? 15.109 25.545 -0.987 1.00 89.19 101 LYS A CA 1
ATOM 835 C C . LYS A 1 101 ? 16.040 25.015 -2.076 1.00 89.19 101 LYS A C 1
ATOM 837 O O . LYS A 1 101 ? 16.816 25.786 -2.632 1.00 89.19 101 LYS A O 1
ATOM 842 N N . ILE A 1 102 ? 15.948 23.722 -2.392 1.00 83.50 102 ILE A N 1
ATOM 843 C CA . ILE A 1 102 ? 16.748 23.091 -3.451 1.00 83.50 102 ILE A CA 1
ATOM 844 C C . ILE A 1 102 ? 16.406 23.698 -4.816 1.00 83.50 102 ILE A C 1
ATOM 846 O O . ILE A 1 102 ? 17.306 24.116 -5.538 1.00 83.50 102 ILE A O 1
ATOM 850 N N . THR A 1 103 ? 15.118 23.792 -5.150 1.00 78.19 103 THR A N 1
ATOM 851 C CA . THR A 1 103 ? 14.650 24.312 -6.446 1.00 78.19 103 THR A CA 1
ATOM 852 C C . THR A 1 103 ? 15.030 25.788 -6.618 1.00 78.19 103 THR A C 1
ATOM 854 O O . THR A 1 103 ? 15.534 26.181 -7.664 1.00 78.19 103 THR A O 1
ATOM 857 N N . THR A 1 104 ? 14.888 26.606 -5.572 1.00 86.31 104 THR A N 1
ATOM 858 C CA . THR A 1 104 ? 15.321 28.011 -5.563 1.00 86.31 104 THR A CA 1
ATOM 859 C C . THR A 1 104 ? 16.836 28.144 -5.715 1.00 86.31 104 THR A C 1
ATOM 861 O O . THR A 1 104 ? 17.296 28.995 -6.470 1.00 86.31 104 THR A O 1
ATOM 864 N N . ALA A 1 105 ? 17.629 27.298 -5.049 1.00 81.69 105 ALA A N 1
ATOM 865 C CA . ALA A 1 105 ? 19.082 27.300 -5.215 1.00 81.69 105 ALA A CA 1
ATOM 866 C C . ALA A 1 105 ? 19.494 26.940 -6.652 1.00 81.69 105 ALA A C 1
ATOM 868 O O . ALA A 1 105 ? 20.398 27.567 -7.202 1.00 81.69 105 ALA A O 1
ATOM 869 N N . GLN A 1 106 ? 18.799 25.984 -7.278 1.00 80.25 106 GLN A N 1
ATOM 870 C CA . GLN A 1 106 ? 19.005 25.624 -8.682 1.00 80.25 106 GLN A CA 1
ATOM 871 C C . GLN A 1 106 ? 18.706 26.810 -9.608 1.00 80.25 106 GLN A C 1
ATOM 873 O O . GLN A 1 106 ? 19.575 27.181 -10.393 1.00 80.25 106 GLN A O 1
ATOM 878 N N . ILE A 1 107 ? 17.552 27.466 -9.451 1.00 81.06 107 ILE A N 1
ATOM 879 C CA . ILE A 1 107 ? 17.183 28.671 -10.217 1.00 81.06 107 ILE A CA 1
ATOM 880 C C . ILE A 1 107 ? 18.249 29.767 -10.054 1.00 81.06 107 ILE A C 1
ATOM 882 O O . ILE A 1 107 ? 18.787 30.262 -11.043 1.00 81.06 107 ILE A O 1
ATOM 886 N N . ASN A 1 108 ? 18.640 30.085 -8.816 1.00 80.00 108 ASN A N 1
ATOM 887 C CA . ASN A 1 108 ? 19.639 31.121 -8.532 1.00 80.00 108 ASN A CA 1
ATOM 888 C C . ASN A 1 108 ? 21.018 30.800 -9.127 1.00 80.00 108 ASN A C 1
ATOM 890 O O . ASN A 1 108 ? 21.709 31.700 -9.600 1.00 80.00 108 ASN A O 1
ATOM 894 N N . SER A 1 109 ? 21.426 29.527 -9.126 1.00 77.38 109 SER A N 1
ATOM 895 C CA . SER A 1 109 ? 22.697 29.107 -9.728 1.00 77.38 109 SER A CA 1
ATOM 896 C C . SER A 1 109 ? 22.729 29.318 -11.244 1.00 77.38 109 SER A C 1
ATOM 898 O O . SER A 1 109 ? 23.777 29.664 -11.782 1.00 77.38 109 SER A O 1
ATOM 900 N N . MET A 1 110 ? 21.579 29.195 -11.916 1.00 70.75 110 MET A N 1
ATOM 901 C CA . MET A 1 110 ? 21.451 29.441 -13.355 1.00 70.75 110 MET A CA 1
ATOM 902 C C . MET A 1 110 ? 21.405 30.938 -13.688 1.00 70.75 110 MET A C 1
ATOM 904 O O . MET A 1 110 ? 21.871 31.341 -14.752 1.00 70.75 110 MET A O 1
ATOM 908 N N . CYS A 1 111 ? 20.902 31.772 -12.774 1.00 66.19 111 CYS A N 1
ATOM 909 C CA . CYS A 1 111 ? 20.934 33.230 -12.915 1.00 66.19 111 CYS A CA 1
ATOM 910 C C . CYS A 1 111 ? 22.338 33.829 -12.704 1.00 66.19 111 CYS A C 1
ATOM 912 O O . CYS A 1 111 ? 22.626 34.890 -13.251 1.00 66.19 111 CYS A O 1
ATOM 914 N N . ASN A 1 112 ? 23.211 33.158 -11.939 1.00 56.09 112 ASN A N 1
ATOM 915 C CA . ASN A 1 112 ? 24.494 33.707 -11.477 1.00 56.09 112 ASN A CA 1
ATOM 916 C C . ASN A 1 112 ? 25.745 33.149 -12.185 1.00 56.09 112 ASN A C 1
ATOM 918 O O . ASN A 1 112 ? 26.858 33.502 -11.799 1.00 56.09 112 ASN A O 1
ATOM 922 N N . THR A 1 113 ? 25.619 32.288 -13.199 1.00 49.31 113 THR A N 1
ATOM 923 C CA . THR A 1 113 ? 26.779 31.813 -13.978 1.00 49.31 113 THR A CA 1
ATOM 924 C C . THR A 1 113 ? 27.375 32.935 -14.847 1.00 49.31 113 THR A C 1
ATOM 926 O O . THR A 1 113 ? 26.684 33.408 -15.753 1.00 49.31 113 THR A O 1
ATOM 929 N N . PRO A 1 114 ? 28.646 33.349 -14.644 1.00 43.25 114 PRO A N 1
ATOM 930 C CA . PRO A 1 114 ? 29.312 34.311 -15.519 1.00 43.25 114 PRO A CA 1
ATOM 931 C C . PRO A 1 114 ? 29.505 33.715 -16.915 1.00 43.25 114 PRO A C 1
ATOM 933 O O . PRO A 1 114 ? 29.940 32.571 -17.059 1.00 43.25 114 PRO A O 1
ATOM 936 N N . ILE A 1 115 ? 29.210 34.502 -17.947 1.00 43.19 115 ILE A N 1
ATOM 937 C CA . ILE A 1 115 ? 29.483 34.151 -19.344 1.00 43.19 115 ILE A CA 1
ATOM 938 C C . ILE A 1 115 ? 31.009 34.045 -19.519 1.00 43.19 115 ILE A C 1
ATOM 940 O O . ILE A 1 115 ? 31.702 35.029 -19.250 1.00 43.19 115 ILE A O 1
ATOM 944 N N . PRO A 1 116 ? 31.570 32.916 -19.993 1.00 35.97 116 PRO A N 1
ATOM 945 C CA . PRO A 1 116 ? 32.954 32.889 -20.441 1.00 35.97 116 PRO A CA 1
ATOM 946 C C . PRO A 1 116 ? 33.048 33.756 -21.698 1.00 35.97 116 PRO A C 1
ATOM 948 O O . PRO A 1 116 ? 32.498 33.406 -22.743 1.00 35.97 116 PRO A O 1
ATOM 951 N N . THR A 1 117 ? 33.718 34.902 -21.609 1.00 34.84 117 THR A N 1
ATOM 952 C CA . THR A 1 117 ? 34.094 35.689 -22.782 1.00 34.84 117 THR A CA 1
ATOM 953 C C . THR A 1 117 ? 34.981 34.824 -23.676 1.00 34.84 117 THR A C 1
ATOM 955 O O . THR A 1 117 ? 36.116 34.494 -23.330 1.00 34.84 117 THR A O 1
ATOM 958 N N . GLN A 1 118 ? 34.454 34.411 -24.831 1.00 35.69 118 GLN A N 1
ATOM 959 C CA . GLN A 1 118 ? 35.273 33.827 -25.887 1.00 35.69 118 GLN A CA 1
ATOM 960 C C . GLN A 1 118 ? 36.339 34.856 -26.273 1.00 35.69 118 GLN A C 1
ATOM 962 O O . GLN A 1 118 ? 36.019 35.962 -26.706 1.00 35.69 118 GLN A O 1
ATOM 967 N N . LYS A 1 119 ? 37.616 34.490 -26.120 1.00 35.47 119 LYS A N 1
ATOM 968 C CA . LYS A 1 119 ? 38.715 35.198 -26.778 1.00 35.47 119 LYS A CA 1
ATOM 969 C C . LYS A 1 119 ? 38.458 35.125 -28.281 1.00 35.47 119 LYS A C 1
ATOM 971 O O . LYS A 1 119 ? 38.596 34.054 -28.866 1.00 35.47 119 LYS A O 1
ATOM 976 N N . MET A 1 120 ? 38.078 36.245 -28.890 1.00 31.47 120 MET A N 1
ATOM 977 C CA . MET A 1 120 ? 38.115 36.385 -30.341 1.00 31.47 120 MET A CA 1
ATOM 978 C C . MET A 1 120 ? 39.575 36.254 -30.779 1.00 31.47 120 MET A C 1
ATOM 980 O O . MET A 1 120 ? 40.409 37.097 -30.448 1.00 31.47 120 MET A O 1
ATOM 984 N N . SER A 1 121 ? 39.900 35.173 -31.484 1.00 33.34 121 SER A N 1
ATOM 985 C CA . SER A 1 121 ? 41.116 35.112 -32.285 1.00 33.34 121 SER A CA 1
ATOM 986 C C . SER A 1 121 ? 40.983 36.127 -33.415 1.00 33.34 121 SER A C 1
ATOM 988 O O . SER A 1 121 ? 39.992 36.118 -34.145 1.00 33.34 121 SER A O 1
ATOM 990 N N . ALA A 1 122 ? 41.974 37.006 -33.532 1.00 39.44 122 ALA A N 1
ATOM 991 C CA . ALA A 1 122 ? 42.105 37.950 -34.625 1.00 39.44 122 ALA A CA 1
ATOM 992 C C . ALA A 1 122 ? 42.340 37.202 -35.948 1.00 39.44 122 ALA A C 1
ATOM 994 O O . ALA A 1 122 ? 43.467 36.909 -36.324 1.00 39.44 122 ALA A O 1
ATOM 995 N N . SER A 1 123 ? 41.263 36.878 -36.646 1.00 38.31 123 SER A N 1
ATOM 996 C CA . SER A 1 123 ? 41.257 36.680 -38.091 1.00 38.31 123 SER A CA 1
ATOM 997 C C . SER A 1 123 ? 39.841 36.970 -38.568 1.00 38.31 123 SER A C 1
ATOM 999 O O . SER A 1 123 ? 38.891 36.538 -37.920 1.00 38.31 123 SER A O 1
ATOM 1001 N N . ASN A 1 124 ? 39.713 37.680 -39.686 1.00 36.88 124 ASN A N 1
ATOM 1002 C CA . ASN A 1 124 ? 38.467 38.118 -40.342 1.00 36.88 124 ASN A CA 1
ATOM 1003 C C . ASN A 1 124 ? 38.058 39.577 -40.063 1.00 36.88 124 ASN A C 1
ATOM 1005 O O . ASN A 1 124 ? 36.881 39.920 -40.144 1.00 36.88 124 ASN A O 1
ATOM 1009 N N . ALA A 1 125 ? 39.030 40.455 -39.800 1.00 34.22 125 ALA A N 1
ATOM 1010 C CA . ALA A 1 125 ? 38.818 41.905 -39.792 1.00 34.22 125 ALA A CA 1
ATOM 1011 C C . ALA A 1 125 ? 38.758 42.541 -41.202 1.00 34.22 125 ALA A C 1
ATOM 1013 O O . ALA A 1 125 ? 38.550 43.744 -41.299 1.00 34.22 125 ALA A O 1
ATOM 1014 N N . GLU A 1 126 ? 38.894 41.775 -42.291 1.00 36.47 126 GLU A N 1
ATOM 1015 C CA . GLU A 1 126 ? 39.006 42.347 -43.647 1.00 36.47 126 GLU A CA 1
ATOM 1016 C C . GLU A 1 126 ? 37.797 42.120 -44.569 1.00 36.47 126 GLU A C 1
ATOM 1018 O O . GLU A 1 126 ? 37.744 42.705 -45.644 1.00 36.47 126 GLU A O 1
ATOM 1023 N N . GLU A 1 127 ? 36.765 41.376 -44.159 1.00 37.50 127 GLU A N 1
ATOM 1024 C CA . GLU A 1 127 ? 35.680 40.995 -45.088 1.00 37.50 127 GLU A CA 1
ATOM 1025 C C . GLU A 1 127 ? 34.337 41.726 -44.899 1.00 37.50 127 GLU A C 1
ATOM 1027 O O . GLU A 1 127 ? 33.328 41.347 -45.489 1.00 37.50 127 GLU A O 1
ATOM 1032 N N . ARG A 1 128 ? 34.284 42.806 -44.107 1.00 35.75 128 ARG A N 1
ATOM 1033 C CA . ARG A 1 128 ? 33.057 43.625 -43.946 1.00 35.75 128 ARG A CA 1
ATOM 1034 C C . ARG A 1 128 ? 33.279 45.135 -44.055 1.00 35.75 128 ARG A C 1
ATOM 1036 O O . ARG A 1 128 ? 32.580 45.912 -43.414 1.00 35.75 128 ARG A O 1
ATOM 1043 N N . ALA A 1 129 ? 34.226 45.554 -44.892 1.00 35.06 129 ALA A N 1
ATOM 1044 C CA . ALA A 1 129 ? 34.453 46.966 -45.217 1.00 35.06 129 ALA A CA 1
ATOM 1045 C C . ALA A 1 129 ? 33.750 47.437 -46.508 1.00 35.06 129 ALA A C 1
ATOM 1047 O O . ALA A 1 129 ? 34.013 48.539 -46.981 1.00 35.06 129 ALA A O 1
ATOM 1048 N N . ILE A 1 130 ? 32.840 46.650 -47.092 1.00 39.66 130 ILE A N 1
ATOM 1049 C CA . ILE A 1 130 ? 32.101 47.050 -48.297 1.00 39.66 130 ILE A CA 1
ATOM 1050 C C . ILE A 1 130 ? 30.607 46.842 -48.038 1.00 39.66 130 ILE A C 1
ATOM 1052 O O . ILE A 1 130 ? 30.193 45.741 -47.695 1.00 39.66 130 ILE A O 1
ATOM 1056 N N . LEU A 1 131 ? 29.834 47.919 -48.225 1.00 33.97 131 LEU A N 1
ATOM 1057 C CA . LEU A 1 131 ? 28.389 48.088 -47.983 1.00 33.97 131 LEU A CA 1
ATOM 1058 C C . LEU A 1 131 ? 28.000 48.464 -46.545 1.00 33.97 131 LEU A C 1
ATOM 1060 O O . LEU A 1 131 ? 27.459 47.660 -45.795 1.00 33.97 131 LEU A O 1
ATOM 1064 N N . ASN A 1 132 ? 28.221 49.734 -46.185 1.00 32.94 132 ASN A N 1
ATOM 1065 C CA . ASN A 1 132 ? 27.124 50.658 -45.844 1.00 32.94 132 ASN A CA 1
ATOM 1066 C C . ASN A 1 132 ? 27.677 52.037 -45.453 1.00 32.94 132 ASN A C 1
ATOM 1068 O O . ASN A 1 132 ? 27.883 52.354 -44.283 1.00 32.94 132 ASN A O 1
ATOM 1072 N N . LEU A 1 133 ? 27.885 52.878 -46.466 1.00 35.75 133 LEU A N 1
ATOM 1073 C CA . LEU A 1 133 ? 27.944 54.324 -46.293 1.00 35.75 133 LEU A CA 1
ATOM 1074 C C . LEU A 1 133 ? 26.509 54.861 -46.216 1.00 35.75 133 LEU A C 1
ATOM 1076 O O . LEU A 1 133 ? 25.750 54.741 -47.172 1.00 35.75 133 LEU A O 1
ATOM 1080 N N . GLY A 1 134 ? 26.181 55.501 -45.092 1.00 33.75 134 GLY A N 1
ATOM 1081 C CA . GLY A 1 134 ? 25.205 56.589 -45.043 1.00 33.75 134 GLY A CA 1
ATOM 1082 C C . GLY A 1 134 ? 23.755 56.224 -44.717 1.00 33.75 134 GLY A C 1
ATOM 1083 O O . GLY A 1 134 ? 22.923 56.138 -45.614 1.00 33.75 134 GLY A O 1
ATOM 1084 N N . ARG A 1 135 ? 23.422 56.179 -43.420 1.00 32.09 135 ARG A N 1
ATOM 1085 C CA . ARG A 1 135 ? 22.350 56.997 -42.807 1.00 32.09 135 ARG A CA 1
ATOM 1086 C C . ARG A 1 135 ? 22.266 56.722 -41.304 1.00 32.09 135 ARG A C 1
ATOM 1088 O O . ARG A 1 135 ? 21.895 55.638 -40.873 1.00 32.09 135 ARG A O 1
ATOM 1095 N N . ASN A 1 136 ? 22.596 57.747 -40.526 1.00 37.22 136 ASN A N 1
ATOM 1096 C CA . ASN A 1 136 ? 22.349 57.806 -39.092 1.00 37.22 136 ASN A CA 1
ATOM 1097 C C . ASN A 1 136 ? 20.841 57.918 -38.833 1.00 37.22 136 ASN A C 1
ATOM 1099 O O . ASN A 1 136 ? 20.202 58.791 -39.417 1.00 37.22 136 ASN A O 1
ATOM 1103 N N . ASN A 1 137 ? 20.302 57.070 -37.951 1.00 32.31 137 ASN A N 1
ATOM 1104 C CA . ASN A 1 137 ? 19.459 57.485 -36.824 1.00 32.31 137 ASN A CA 1
ATOM 1105 C C . ASN A 1 137 ? 19.130 56.293 -35.904 1.00 32.31 137 ASN A C 1
ATOM 1107 O O . ASN A 1 137 ? 18.543 55.308 -36.335 1.00 32.31 137 ASN A O 1
ATOM 1111 N N . SER A 1 138 ? 19.528 56.466 -34.639 1.00 35.41 138 SER A N 1
ATOM 1112 C CA . SER A 1 138 ? 18.974 55.929 -33.386 1.00 35.41 138 SER A CA 1
ATOM 1113 C C . SER A 1 138 ? 18.713 54.419 -33.197 1.00 35.41 138 SER A C 1
ATOM 1115 O O . SER A 1 138 ? 17.935 53.766 -33.882 1.00 35.41 138 SER A O 1
ATOM 1117 N N . SER A 1 139 ? 19.241 53.946 -32.060 1.00 30.14 139 SER A N 1
ATOM 1118 C CA . SER A 1 139 ? 19.104 52.632 -31.411 1.00 30.14 139 SER A CA 1
ATOM 1119 C C . SER A 1 139 ? 20.084 51.545 -31.863 1.00 30.14 139 SER A C 1
ATOM 1121 O O . SER A 1 139 ? 19.747 50.591 -32.556 1.00 30.14 139 SER A O 1
ATOM 1123 N N . ASP A 1 140 ? 21.301 51.641 -31.327 1.00 32.84 140 ASP A N 1
ATOM 1124 C CA . ASP A 1 140 ? 22.167 50.486 -31.113 1.00 32.84 140 ASP A CA 1
ATOM 1125 C C . ASP A 1 140 ? 21.443 49.451 -30.232 1.00 32.84 140 ASP A C 1
ATOM 1127 O O . ASP A 1 140 ? 21.456 49.509 -29.001 1.00 32.84 140 ASP A O 1
ATOM 1131 N N . ARG A 1 141 ? 20.795 48.473 -30.865 1.00 31.78 141 ARG A N 1
ATOM 1132 C CA . ARG A 1 141 ? 20.623 47.139 -30.287 1.00 31.78 141 ARG A CA 1
ATOM 1133 C C . ARG A 1 141 ? 21.453 46.178 -31.119 1.00 31.78 141 ARG A C 1
ATOM 1135 O O . ARG A 1 141 ? 21.015 45.710 -32.166 1.00 31.78 141 ARG A O 1
ATOM 1142 N N . LEU A 1 142 ? 22.651 45.875 -30.621 1.00 29.89 142 LEU A N 1
ATOM 1143 C CA . LEU A 1 142 ? 23.377 44.665 -31.002 1.00 29.89 142 LEU A CA 1
ATOM 1144 C C . LEU A 1 142 ? 22.407 43.467 -30.945 1.00 29.89 142 LEU A C 1
ATOM 1146 O O . LEU A 1 142 ? 21.630 43.376 -29.986 1.00 29.89 142 LEU A O 1
ATOM 1150 N N . PRO A 1 143 ? 22.429 42.540 -31.921 1.00 32.16 143 PRO A N 1
ATOM 1151 C CA . PRO A 1 143 ? 21.618 41.336 -31.843 1.00 32.16 143 PRO A CA 1
ATOM 1152 C C . PRO A 1 143 ? 22.057 40.560 -30.601 1.00 32.16 143 PRO A C 1
ATOM 1154 O O . PRO A 1 143 ? 23.215 40.151 -30.497 1.00 32.16 143 PRO A O 1
ATOM 1157 N N . LEU A 1 144 ? 21.151 40.385 -29.635 1.00 29.72 144 LEU A N 1
ATOM 1158 C CA . LEU A 1 144 ? 21.403 39.503 -28.500 1.00 29.72 144 LEU A CA 1
ATOM 1159 C C . LEU A 1 144 ? 21.725 38.106 -29.057 1.00 29.72 144 LEU A C 1
ATOM 1161 O O . LEU A 1 144 ? 20.932 37.580 -29.843 1.00 29.72 144 LEU A O 1
ATOM 1165 N N . PRO A 1 145 ? 22.859 37.491 -28.680 1.00 32.03 145 PRO A N 1
ATOM 1166 C CA . PRO A 1 145 ? 23.170 36.144 -29.124 1.00 32.03 145 PRO A CA 1
ATOM 1167 C C . PRO A 1 145 ? 22.097 35.188 -28.592 1.00 32.03 145 PRO A C 1
ATOM 1169 O O . PRO A 1 145 ? 21.748 35.207 -27.408 1.00 32.03 145 PRO A O 1
ATOM 1172 N N . MET A 1 146 ? 21.548 34.374 -29.495 1.00 31.64 146 MET A N 1
ATOM 1173 C CA . MET A 1 146 ? 20.536 33.367 -29.187 1.00 31.64 146 MET A CA 1
ATOM 1174 C C . MET A 1 146 ? 21.015 32.455 -28.051 1.00 31.64 146 MET A C 1
ATOM 1176 O O . MET A 1 146 ? 22.076 31.833 -28.135 1.00 31.64 146 MET A O 1
ATOM 1180 N N . ARG A 1 147 ? 20.212 32.360 -26.984 1.00 39.47 147 ARG A N 1
ATOM 1181 C CA . ARG A 1 147 ? 20.394 31.359 -25.924 1.00 39.47 147 ARG A CA 1
ATOM 1182 C C . ARG A 1 147 ? 20.215 29.955 -26.527 1.00 39.47 147 ARG A C 1
ATOM 1184 O O . ARG A 1 147 ? 19.326 29.778 -27.360 1.00 39.47 147 ARG A O 1
ATOM 1191 N N . PRO A 1 148 ? 20.970 28.933 -26.089 1.00 37.91 148 PRO A N 1
ATOM 1192 C CA . PRO A 1 148 ? 20.672 27.559 -26.465 1.00 37.91 148 PRO A CA 1
ATOM 1193 C C . PRO A 1 148 ? 19.308 27.179 -25.872 1.00 37.91 148 PRO A C 1
ATOM 1195 O O . PRO A 1 148 ? 19.120 27.239 -24.656 1.00 37.91 148 PRO A O 1
ATOM 1198 N N . HIS A 1 149 ? 18.362 26.812 -26.740 1.00 40.19 149 HIS A N 1
ATOM 1199 C CA . HIS A 1 149 ? 16.950 26.558 -26.422 1.00 40.19 149 HIS A CA 1
ATOM 1200 C C . HIS A 1 149 ? 16.712 25.633 -25.204 1.00 40.19 149 HIS A C 1
ATOM 1202 O O . HIS A 1 149 ? 15.728 25.815 -24.495 1.00 40.19 149 HIS A O 1
ATOM 1208 N N . GLY A 1 150 ? 17.641 24.726 -24.875 1.00 44.88 150 GLY A N 1
ATOM 1209 C CA . GLY A 1 150 ? 17.504 23.789 -23.749 1.00 44.88 150 GLY A CA 1
ATOM 1210 C C . GLY A 1 150 ? 17.645 24.379 -22.334 1.00 44.88 150 GLY A C 1
ATOM 1211 O O . GLY A 1 150 ? 17.171 23.767 -21.383 1.00 44.88 150 GLY A O 1
ATOM 1212 N N . ASN A 1 151 ? 18.258 25.558 -22.158 1.00 57.62 151 ASN A N 1
ATOM 1213 C CA . ASN A 1 151 ? 18.410 26.166 -20.822 1.00 57.62 151 ASN A CA 1
ATOM 1214 C C . ASN A 1 151 ? 17.191 26.998 -20.395 1.00 57.62 151 ASN A C 1
ATOM 1216 O O . ASN A 1 151 ? 16.960 27.158 -19.200 1.00 57.62 151 ASN A O 1
ATOM 1220 N N . LEU A 1 152 ? 16.420 27.533 -21.351 1.00 61.41 152 LEU A N 1
ATOM 1221 C CA . LEU A 1 152 ? 15.242 28.351 -21.049 1.00 61.41 152 LEU A CA 1
ATOM 1222 C C . LEU A 1 152 ? 14.031 27.482 -20.692 1.00 61.41 152 LEU A C 1
ATOM 1224 O O . LEU A 1 152 ? 13.323 27.794 -19.743 1.00 61.41 152 LEU A O 1
ATOM 1228 N N . GLU A 1 153 ? 13.828 26.371 -21.403 1.00 65.06 153 GLU A N 1
ATOM 1229 C CA . GLU A 1 153 ? 12.749 25.420 -21.102 1.00 65.06 153 GLU A CA 1
ATOM 1230 C C . GLU A 1 153 ? 12.923 24.796 -19.713 1.00 65.06 153 GLU A C 1
ATOM 1232 O O . GLU A 1 153 ? 12.003 24.845 -18.901 1.00 65.06 153 GLU A O 1
ATOM 1237 N N . TYR A 1 154 ? 14.133 24.330 -19.386 1.00 68.44 154 TYR A N 1
ATOM 1238 C CA . TYR A 1 154 ? 14.436 23.789 -18.060 1.00 68.44 154 TYR A CA 1
ATOM 1239 C C . TYR A 1 154 ? 14.302 24.838 -16.941 1.00 68.44 154 TYR A C 1
ATOM 1241 O O . TYR A 1 154 ? 13.808 24.532 -15.856 1.00 68.44 154 TYR A O 1
ATOM 1249 N N . PHE A 1 155 ? 14.693 26.091 -17.195 1.00 73.56 155 PHE A N 1
ATOM 1250 C CA . PHE A 1 155 ? 14.487 27.187 -16.246 1.00 73.56 155 PHE A CA 1
ATOM 1251 C C . PHE A 1 155 ? 12.992 27.436 -15.986 1.00 73.56 155 PHE A C 1
ATOM 1253 O O . PHE A 1 155 ? 12.564 27.455 -14.831 1.00 73.56 155 PHE A O 1
ATOM 1260 N N . ASN A 1 156 ? 12.185 27.517 -17.048 1.00 75.00 156 ASN A N 1
ATOM 1261 C CA . ASN A 1 156 ? 10.733 27.672 -16.950 1.00 75.00 156 ASN A CA 1
ATOM 1262 C C . ASN A 1 156 ? 10.079 26.479 -16.222 1.00 75.00 156 ASN A C 1
ATOM 1264 O O . ASN A 1 156 ? 9.113 26.648 -15.477 1.00 75.00 156 ASN A O 1
ATOM 1268 N N . ASP A 1 157 ? 10.599 25.261 -16.395 1.00 74.31 157 ASP A N 1
ATOM 1269 C CA . ASP A 1 157 ? 10.146 24.073 -15.662 1.00 74.31 157 ASP A CA 1
ATOM 1270 C C . ASP A 1 157 ? 10.423 24.166 -14.163 1.00 74.31 157 ASP A C 1
ATOM 1272 O O . ASP A 1 157 ? 9.556 23.827 -13.349 1.00 74.31 157 ASP A O 1
ATOM 1276 N N . LEU A 1 158 ? 11.605 24.655 -13.779 1.00 73.19 158 LEU A N 1
ATOM 1277 C CA . LEU A 1 158 ? 11.949 24.884 -12.377 1.00 73.19 158 LEU A CA 1
ATOM 1278 C C . LEU A 1 158 ? 11.068 25.970 -11.748 1.00 73.19 158 LEU A C 1
ATOM 1280 O O . LEU A 1 158 ? 10.631 25.796 -10.608 1.00 73.19 158 LEU A O 1
ATOM 1284 N N . GLU A 1 159 ? 10.749 27.043 -12.474 1.00 85.25 159 GLU A N 1
ATOM 1285 C CA . GLU A 1 159 ? 9.819 28.081 -12.009 1.00 85.25 159 GLU A CA 1
ATOM 1286 C C . GLU A 1 159 ? 8.401 27.529 -11.813 1.00 85.25 159 GLU A C 1
ATOM 1288 O O . GLU A 1 159 ? 7.814 27.700 -10.740 1.00 85.25 159 GLU A O 1
ATOM 1293 N N . ARG A 1 160 ? 7.879 26.762 -12.782 1.00 82.12 160 ARG A N 1
ATOM 1294 C CA . ARG A 1 160 ? 6.576 26.081 -12.655 1.00 82.12 160 ARG A CA 1
ATOM 1295 C C . ARG A 1 160 ? 6.555 25.102 -11.484 1.00 82.12 160 ARG A C 1
ATOM 1297 O O . ARG A 1 160 ? 5.562 25.009 -10.758 1.00 82.12 160 ARG A O 1
ATOM 1304 N N . LYS A 1 161 ? 7.645 24.362 -11.266 1.00 80.56 161 LYS A N 1
ATOM 1305 C CA . LYS A 1 161 ? 7.799 23.473 -10.108 1.00 80.56 161 LYS A CA 1
ATOM 1306 C C . LYS A 1 161 ? 7.767 24.268 -8.803 1.00 80.56 161 LYS A C 1
ATOM 1308 O O . LYS A 1 161 ? 7.046 23.881 -7.885 1.00 80.56 161 LYS A O 1
ATOM 1313 N N . LEU A 1 162 ? 8.506 25.373 -8.718 1.00 85.19 162 LEU A N 1
ATOM 1314 C CA . LEU A 1 162 ? 8.540 26.237 -7.538 1.00 85.19 162 LEU A CA 1
ATOM 1315 C C . LEU A 1 162 ? 7.150 26.805 -7.217 1.00 85.19 162 LEU A C 1
ATOM 1317 O O . LEU A 1 162 ? 6.726 26.777 -6.060 1.00 85.19 162 LEU A O 1
ATOM 1321 N N . GLU A 1 163 ? 6.410 27.248 -8.231 1.00 87.12 163 GLU A N 1
ATOM 1322 C CA . GLU A 1 163 ? 5.034 27.728 -8.088 1.00 87.12 163 GLU A CA 1
ATOM 1323 C C . GLU A 1 163 ? 4.104 26.640 -7.526 1.00 87.12 163 GLU A C 1
ATOM 1325 O O . GLU A 1 163 ? 3.392 26.867 -6.542 1.00 87.12 163 GLU A O 1
ATOM 1330 N N . ARG A 1 164 ? 4.158 25.418 -8.074 1.00 82.94 164 ARG A N 1
ATOM 1331 C CA . ARG A 1 164 ? 3.376 24.272 -7.571 1.00 82.94 164 ARG A CA 1
ATOM 1332 C C . ARG A 1 164 ? 3.712 23.936 -6.119 1.00 82.94 164 ARG A C 1
ATOM 1334 O O . ARG A 1 164 ? 2.801 23.697 -5.322 1.00 82.94 164 ARG A O 1
ATOM 1341 N N . LEU A 1 165 ? 4.996 23.929 -5.757 1.00 78.06 165 LEU A N 1
ATOM 1342 C CA . LEU A 1 165 ? 5.431 23.662 -4.384 1.00 78.06 165 LEU A CA 1
ATOM 1343 C C . LEU A 1 165 ? 4.916 24.746 -3.424 1.00 78.06 165 LEU A C 1
ATOM 1345 O O . LEU A 1 165 ? 4.374 24.417 -2.368 1.00 78.06 165 LEU A O 1
ATOM 1349 N N . ASN A 1 166 ? 4.991 26.021 -3.812 1.00 85.62 166 ASN A N 1
ATOM 1350 C CA . ASN A 1 166 ? 4.463 27.140 -3.026 1.00 85.62 166 ASN A CA 1
ATOM 1351 C C . ASN A 1 166 ? 2.941 27.057 -2.836 1.00 85.62 166 ASN A C 1
ATOM 1353 O O . ASN A 1 166 ? 2.446 27.223 -1.716 1.00 85.62 166 ASN A O 1
ATOM 1357 N N . ASN A 1 167 ? 2.197 26.728 -3.895 1.00 87.38 167 ASN A N 1
ATOM 1358 C CA . ASN A 1 167 ? 0.751 26.509 -3.823 1.00 87.38 167 ASN A CA 1
ATOM 1359 C C . ASN A 1 167 ? 0.405 25.338 -2.893 1.00 87.38 167 ASN A C 1
ATOM 1361 O O . ASN A 1 167 ? -0.478 25.456 -2.040 1.00 87.38 167 ASN A O 1
ATOM 1365 N N . THR A 1 168 ? 1.158 24.240 -2.977 1.00 83.81 168 THR A N 1
ATOM 1366 C CA . THR A 1 168 ? 0.985 23.073 -2.100 1.00 83.81 168 THR A CA 1
ATOM 1367 C C . THR A 1 168 ? 1.247 23.431 -0.636 1.00 83.81 168 THR A C 1
ATOM 1369 O O . THR A 1 168 ? 0.451 23.086 0.237 1.00 83.81 168 THR A O 1
ATOM 1372 N N . ILE A 1 169 ? 2.302 24.200 -0.343 1.00 88.19 169 ILE A N 1
ATOM 1373 C CA . ILE A 1 169 ? 2.569 24.695 1.016 1.00 88.19 169 ILE A CA 1
ATOM 1374 C C . ILE A 1 169 ? 1.442 25.581 1.528 1.00 88.19 169 ILE A C 1
ATOM 1376 O O . ILE A 1 169 ? 1.065 25.466 2.696 1.00 88.19 169 ILE A O 1
ATOM 1380 N N . LYS A 1 170 ? 0.903 26.472 0.692 1.00 91.00 170 LYS A N 1
ATOM 1381 C CA . LYS A 1 170 ? -0.210 27.346 1.079 1.00 91.00 170 LYS A CA 1
ATOM 1382 C C . LYS A 1 170 ? -1.423 26.517 1.511 1.00 91.00 170 LYS A C 1
ATOM 1384 O O . LYS A 1 170 ? -1.982 26.773 2.578 1.00 91.00 170 LYS A O 1
ATOM 1389 N N . LEU A 1 171 ? -1.768 25.483 0.741 1.00 86.69 171 LEU A N 1
ATOM 1390 C CA . LEU A 1 171 ? -2.851 24.551 1.069 1.00 86.69 171 LEU A CA 1
ATOM 1391 C C . LEU A 1 171 ? -2.569 23.765 2.357 1.00 86.69 171 LEU A C 1
ATOM 1393 O O . LEU A 1 171 ? -3.439 23.677 3.224 1.00 86.69 171 LEU A O 1
ATOM 1397 N N . LEU A 1 172 ? -1.351 23.245 2.532 1.00 84.12 172 LEU A N 1
ATOM 1398 C CA . LEU A 1 172 ? -0.967 22.507 3.739 1.00 84.12 172 LEU A CA 1
ATOM 1399 C C . LEU A 1 172 ? -0.995 23.385 4.993 1.00 84.12 172 LEU A C 1
ATOM 1401 O O . LEU A 1 172 ? -1.494 22.945 6.027 1.00 84.12 172 LEU A O 1
ATOM 1405 N N . LYS A 1 173 ? -0.536 24.641 4.902 1.00 89.38 173 LYS A N 1
ATOM 1406 C CA . LYS A 1 173 ? -0.617 25.625 5.995 1.00 89.38 173 LYS A CA 1
ATOM 1407 C C . LYS A 1 173 ? -2.067 25.939 6.367 1.00 89.38 173 LYS A C 1
ATOM 1409 O O . LYS A 1 173 ? -2.381 25.981 7.555 1.00 89.38 173 LYS A O 1
ATOM 1414 N N . ALA A 1 174 ? -2.953 26.097 5.383 1.00 88.75 174 ALA A N 1
ATOM 1415 C CA . ALA A 1 174 ? -4.383 26.272 5.632 1.00 88.75 174 ALA A CA 1
ATOM 1416 C C . ALA A 1 174 ? -4.997 25.030 6.307 1.00 88.75 174 ALA A C 1
ATOM 1418 O O . ALA A 1 174 ? -5.717 25.146 7.298 1.00 88.75 174 ALA A O 1
ATOM 1419 N N . CYS A 1 175 ? -4.643 23.828 5.841 1.00 85.19 175 CYS A N 1
ATOM 1420 C CA . CYS A 1 175 ? -5.062 22.577 6.473 1.00 85.19 175 CYS A CA 1
ATOM 1421 C C . CYS A 1 175 ? -4.555 22.465 7.917 1.00 85.19 175 CYS A C 1
ATOM 1423 O O . CYS A 1 175 ? -5.320 22.097 8.804 1.00 85.19 175 CYS A O 1
ATOM 1425 N N . LYS A 1 176 ? -3.293 22.826 8.178 1.00 89.69 176 LYS A N 1
ATOM 1426 C CA . LYS A 1 176 ? -2.717 22.863 9.528 1.00 89.69 176 LYS A CA 1
ATOM 1427 C C . LYS A 1 176 ? -3.514 23.796 10.439 1.00 89.69 176 LYS A C 1
ATOM 1429 O O . LYS A 1 176 ? -3.871 23.382 11.535 1.00 89.69 176 LYS A O 1
ATOM 1434 N N . ALA A 1 177 ? -3.846 25.004 9.982 1.00 89.38 177 ALA A N 1
ATOM 1435 C CA . ALA A 1 177 ? -4.662 25.943 10.754 1.00 89.38 177 ALA A CA 1
ATOM 1436 C C . ALA A 1 177 ? -6.038 25.350 11.114 1.00 89.38 177 ALA A C 1
ATOM 1438 O O . ALA A 1 177 ? -6.475 25.449 12.262 1.00 89.38 177 ALA A O 1
ATOM 1439 N N . ASN A 1 178 ? -6.683 24.654 10.171 1.00 87.88 178 ASN A N 1
ATOM 1440 C CA . ASN A 1 178 ? -7.956 23.968 10.410 1.00 87.88 178 ASN A CA 1
ATOM 1441 C C . ASN A 1 178 ? -7.839 22.846 11.452 1.00 87.88 178 ASN A C 1
ATOM 1443 O O . ASN A 1 178 ? -8.726 22.697 12.300 1.00 87.88 178 ASN A O 1
ATOM 1447 N N . TRP A 1 179 ? -6.760 22.063 11.404 1.00 87.94 179 TRP A N 1
ATOM 1448 C CA . TRP A 1 179 ? -6.491 21.020 12.391 1.00 87.94 179 TRP A CA 1
ATOM 1449 C C . TRP A 1 179 ? -6.203 21.604 13.773 1.00 87.94 179 TRP A C 1
ATOM 1451 O O . TRP A 1 179 ? -6.807 21.160 14.742 1.00 87.94 179 TRP A O 1
ATOM 1461 N N . THR A 1 180 ? -5.368 22.642 13.868 1.00 90.88 180 TH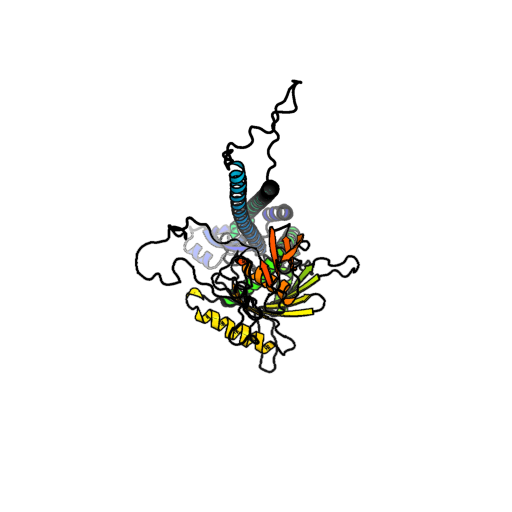R A N 1
ATOM 1462 C CA . THR A 1 180 ? -5.078 23.336 15.133 1.00 90.88 180 THR A CA 1
ATOM 1463 C C . THR A 1 180 ? -6.347 23.918 15.753 1.00 90.88 180 THR A C 1
ATOM 1465 O O . THR A 1 180 ? -6.603 23.711 16.934 1.00 90.88 180 THR A O 1
ATOM 1468 N N . SER A 1 181 ? -7.194 24.574 14.954 1.00 91.00 181 SER A N 1
ATOM 1469 C CA . SER A 1 181 ? -8.486 25.082 15.428 1.00 91.00 181 SER A CA 1
ATOM 1470 C C . SER A 1 181 ? -9.410 23.957 15.910 1.00 91.00 181 SER A C 1
ATOM 1472 O O . SER A 1 181 ? -10.054 24.091 16.947 1.00 91.00 181 SER A O 1
ATOM 1474 N N . SER A 1 182 ? -9.438 22.823 15.201 1.00 91.12 182 SER A N 1
ATOM 1475 C CA . SER A 1 182 ? -10.226 21.653 15.609 1.00 91.12 182 SER A CA 1
ATOM 1476 C C . SER A 1 182 ? -9.705 21.038 16.916 1.00 91.12 182 SER A C 1
ATOM 1478 O O . SER A 1 182 ? -10.511 20.654 17.760 1.00 91.12 182 SER A O 1
ATOM 1480 N N . ASN A 1 183 ? -8.382 20.999 17.110 1.00 91.38 183 ASN A N 1
ATOM 1481 C CA . ASN A 1 183 ? -7.752 20.507 18.336 1.00 91.38 183 ASN A CA 1
ATOM 1482 C C . ASN A 1 183 ? -8.133 21.368 19.545 1.00 91.38 183 ASN A C 1
ATOM 1484 O O . ASN A 1 183 ? -8.610 20.850 20.549 1.00 91.38 183 ASN A O 1
ATOM 1488 N N . ASN A 1 184 ? -8.023 22.693 19.400 1.00 92.25 184 ASN A N 1
ATOM 1489 C CA . ASN A 1 184 ? -8.410 23.641 20.444 1.00 92.25 184 ASN A CA 1
ATOM 1490 C C . ASN A 1 184 ? -9.886 23.481 20.830 1.00 92.25 184 ASN A C 1
ATOM 1492 O O . ASN A 1 184 ? -10.230 23.535 22.006 1.00 92.25 184 ASN A O 1
ATOM 1496 N N . LYS A 1 185 ? -10.759 23.228 19.847 1.00 92.69 185 LYS A N 1
ATOM 1497 C CA . LYS A 1 185 ? -12.188 23.028 20.098 1.00 92.69 185 LYS A CA 1
ATOM 1498 C C . LYS A 1 185 ? -12.477 21.739 20.871 1.00 92.69 185 LYS A C 1
ATOM 1500 O O . LYS A 1 185 ? -13.311 21.736 21.769 1.00 92.69 185 LYS A O 1
ATOM 1505 N N . ILE A 1 186 ? -11.773 20.652 20.561 1.00 91.75 186 ILE A N 1
ATOM 1506 C CA . ILE A 1 186 ? -11.862 19.413 21.346 1.00 91.75 186 ILE A CA 1
ATOM 1507 C C . ILE A 1 186 ? -11.340 19.631 22.772 1.00 91.75 186 ILE A C 1
ATOM 1509 O O . ILE A 1 186 ? -11.964 19.163 23.722 1.00 91.75 186 ILE A O 1
ATOM 1513 N N . ASP A 1 187 ? -10.256 20.390 22.941 1.00 90.62 187 ASP A N 1
ATOM 1514 C CA . ASP A 1 187 ? -9.745 20.752 24.266 1.00 90.62 187 ASP A CA 1
ATOM 1515 C C . ASP A 1 187 ? -10.744 21.581 25.081 1.00 90.62 187 ASP A C 1
ATOM 1517 O O . ASP A 1 187 ? -10.853 21.382 26.291 1.00 90.62 187 ASP A O 1
ATOM 1521 N N . GLU A 1 188 ? -11.493 22.488 24.450 1.00 93.06 188 GLU A N 1
ATOM 1522 C CA . GLU A 1 188 ? -12.608 23.193 25.095 1.00 93.06 188 GLU A CA 1
ATOM 1523 C C . GLU A 1 188 ? -13.678 22.209 25.580 1.00 93.06 188 GLU A C 1
ATOM 1525 O O . GLU A 1 188 ? -14.103 22.291 26.732 1.00 93.06 188 GLU A O 1
ATOM 1530 N N . TYR A 1 189 ? -14.074 21.244 24.742 1.00 93.00 189 TYR A N 1
ATOM 1531 C CA . TYR A 1 189 ? -15.075 20.240 25.110 1.00 93.00 189 TYR A CA 1
ATOM 1532 C C . TYR A 1 189 ? -14.605 19.357 26.265 1.00 93.00 189 TYR A C 1
ATOM 1534 O O . TYR A 1 189 ? -15.354 19.145 27.211 1.00 93.00 189 TYR A O 1
ATOM 1542 N N . LEU A 1 190 ? -13.354 18.895 26.248 1.00 89.56 190 LEU A N 1
ATOM 1543 C CA . LEU A 1 190 ? -12.782 18.058 27.311 1.00 89.56 190 LEU A CA 1
ATOM 1544 C C . LEU A 1 190 ? -12.581 18.807 28.644 1.00 89.56 190 LEU A C 1
ATOM 1546 O O . LEU A 1 190 ? -12.377 18.178 29.684 1.00 89.56 190 LEU A O 1
ATOM 1550 N N . LYS A 1 191 ? -12.637 20.146 28.645 1.00 90.69 191 LYS A N 1
ATOM 1551 C CA . LYS A 1 191 ? -12.560 20.986 29.856 1.00 90.69 191 LYS A CA 1
ATOM 1552 C C . LYS A 1 191 ? -13.918 21.240 30.520 1.00 90.69 191 LYS A C 1
ATOM 1554 O O . LYS A 1 191 ? -13.942 21.846 31.593 1.00 90.69 191 LYS A O 1
ATOM 1559 N N . LEU A 1 192 ? -15.017 20.789 29.915 1.00 90.94 192 LEU A N 1
ATOM 1560 C CA . LEU A 1 192 ? -16.368 20.946 30.452 1.00 90.94 192 LEU A CA 1
ATOM 1561 C C . LEU A 1 192 ? -16.549 20.241 31.805 1.00 90.94 192 LEU A C 1
ATOM 1563 O O . LEU A 1 192 ? -15.881 19.252 32.110 1.00 90.94 192 LEU A O 1
ATOM 1567 N N . GLU A 1 193 ? -17.476 20.759 32.615 1.00 87.75 193 GLU A N 1
ATOM 1568 C CA . GLU A 1 193 ? -17.712 20.319 33.997 1.00 87.75 193 GLU A CA 1
ATOM 1569 C C . GLU A 1 193 ? -18.061 18.829 34.077 1.00 87.75 193 GLU A C 1
ATOM 1571 O O . GLU A 1 193 ? -17.586 18.129 34.969 1.00 87.75 193 GLU A O 1
ATOM 1576 N N . ILE A 1 194 ? -18.826 18.328 33.103 1.00 87.75 194 ILE A N 1
ATOM 1577 C CA . ILE A 1 194 ? -19.215 16.913 33.004 1.00 87.75 194 ILE A CA 1
ATOM 1578 C C . ILE A 1 194 ? -18.043 15.941 32.915 1.00 87.75 194 ILE A C 1
ATOM 1580 O O . ILE A 1 194 ? -18.183 14.788 33.304 1.00 87.75 194 ILE A O 1
ATOM 1584 N N . PHE A 1 195 ? -16.885 16.395 32.436 1.00 87.12 195 PHE A N 1
ATOM 1585 C CA . PHE A 1 195 ? -15.699 15.556 32.292 1.00 87.12 195 PHE A CA 1
ATOM 1586 C C . PHE A 1 195 ? -14.657 15.812 33.384 1.00 87.12 195 PHE A C 1
ATOM 1588 O O . PHE A 1 195 ? -13.633 15.134 33.409 1.00 87.12 195 PHE A O 1
ATOM 1595 N N . LYS A 1 196 ? -14.877 16.765 34.304 1.00 80.06 196 LYS A N 1
ATOM 1596 C CA . LYS A 1 196 ? -13.919 17.040 35.389 1.00 80.06 196 LYS A CA 1
ATOM 1597 C C . LYS A 1 196 ? -13.825 15.883 36.381 1.00 80.06 196 LYS A C 1
ATOM 1599 O O . LYS A 1 196 ? -12.713 15.506 36.738 1.00 80.06 196 LYS A O 1
ATOM 1604 N N . GLU A 1 197 ? -14.963 15.304 36.769 1.00 70.62 197 GLU A N 1
ATOM 1605 C CA . GLU A 1 197 ? -15.021 14.158 37.695 1.00 70.62 197 GLU A CA 1
ATOM 1606 C C . GLU A 1 197 ? -14.423 12.877 37.075 1.00 70.62 197 GLU A C 1
ATOM 1608 O O . GLU A 1 197 ? -13.906 12.025 37.789 1.00 70.62 197 GLU A O 1
ATOM 1613 N N . LEU A 1 198 ? -14.381 12.793 35.739 1.00 72.25 198 LEU A N 1
ATOM 1614 C CA . LEU A 1 198 ? -13.865 11.647 34.974 1.00 72.25 198 LEU A CA 1
ATOM 1615 C C . LEU A 1 198 ? -12.332 11.593 34.869 1.00 72.25 198 LEU A C 1
ATOM 1617 O O . LEU A 1 198 ? -11.769 10.589 34.432 1.00 72.25 198 LEU A O 1
ATOM 1621 N N . LYS A 1 199 ? -11.625 12.661 35.268 1.00 57.62 199 LYS A N 1
ATOM 1622 C CA . LYS A 1 199 ? -10.155 12.759 35.162 1.00 57.62 199 LYS A CA 1
ATOM 1623 C C . LYS A 1 199 ? -9.398 11.832 36.121 1.00 57.62 199 LYS A C 1
ATOM 1625 O O . LYS A 1 199 ? -8.181 11.724 36.016 1.00 57.62 199 LYS A O 1
ATOM 1630 N N . MET A 1 200 ? -10.100 11.176 37.045 1.00 49.41 200 MET A N 1
ATOM 1631 C CA . MET A 1 200 ? -9.514 10.369 38.121 1.00 49.41 200 MET A CA 1
ATOM 1632 C C . MET A 1 200 ? -9.606 8.850 37.887 1.00 49.41 200 MET A C 1
ATOM 1634 O O . MET A 1 200 ? -8.930 8.100 38.587 1.00 49.41 200 MET A O 1
ATOM 1638 N N . THR A 1 201 ? -10.378 8.386 36.894 1.00 50.19 201 THR A N 1
ATOM 1639 C CA . THR A 1 201 ? -10.714 6.957 36.693 1.00 50.19 201 THR A CA 1
ATOM 1640 C C . THR A 1 201 ? -10.206 6.340 35.379 1.00 50.19 201 THR A C 1
ATOM 1642 O O . THR A 1 201 ? -10.351 5.135 35.165 1.00 50.19 201 THR A O 1
ATOM 1645 N N . GLN A 1 202 ? -9.553 7.104 34.495 1.00 49.44 202 GLN A N 1
ATOM 1646 C CA . GLN A 1 202 ? -9.142 6.612 33.171 1.00 49.44 202 GLN A CA 1
ATOM 1647 C C . GLN A 1 202 ? -7.943 5.646 33.212 1.00 49.44 202 GLN A C 1
ATOM 1649 O O . GLN A 1 202 ? -6.787 6.044 33.082 1.00 49.44 202 GLN A O 1
ATOM 1654 N N . LYS A 1 203 ? -8.228 4.341 33.306 1.00 48.50 203 LYS A N 1
ATOM 1655 C CA . LYS A 1 203 ? -7.332 3.275 32.813 1.00 48.50 203 LYS A CA 1
ATOM 1656 C C . LYS A 1 203 ? -7.987 2.288 31.840 1.00 48.50 203 LYS A C 1
ATOM 1658 O O . LYS A 1 203 ? -7.276 1.450 31.300 1.00 48.50 203 LYS A O 1
ATOM 1663 N N . ARG A 1 204 ? -9.298 2.364 31.579 1.00 50.75 204 ARG A N 1
ATOM 1664 C CA . ARG A 1 204 ? -9.982 1.447 30.648 1.00 50.75 204 ARG A CA 1
ATOM 1665 C C . ARG A 1 204 ? -10.863 2.208 29.662 1.00 50.75 204 ARG A C 1
ATOM 1667 O O . ARG A 1 204 ? -11.661 3.046 30.071 1.00 50.75 204 ARG A O 1
ATOM 1674 N N . ARG A 1 205 ? -10.693 1.915 28.368 1.00 61.12 205 ARG A N 1
ATOM 1675 C CA . ARG A 1 205 ? -11.615 2.341 27.306 1.00 61.12 205 ARG A CA 1
ATOM 1676 C C . ARG A 1 205 ? -12.954 1.631 27.495 1.00 61.12 205 ARG A C 1
ATOM 1678 O O . ARG A 1 205 ? -12.986 0.428 27.741 1.00 61.12 205 ARG A O 1
ATOM 1685 N N . GLU A 1 206 ? -14.041 2.377 27.356 1.00 68.06 206 GLU A N 1
ATOM 1686 C CA . GLU A 1 206 ? -15.396 1.829 27.420 1.00 68.06 206 GLU A CA 1
ATOM 1687 C C . GLU A 1 206 ? -15.806 1.281 26.043 1.00 68.06 206 GLU A C 1
ATOM 1689 O O . GLU A 1 206 ? -15.696 1.987 25.040 1.00 68.06 206 GLU A O 1
ATOM 1694 N N . LYS A 1 207 ? -16.292 0.031 25.981 1.00 68.88 207 LYS A N 1
ATOM 1695 C CA . LYS A 1 207 ? -16.815 -0.568 24.734 1.00 68.88 207 LYS A CA 1
ATOM 1696 C C . LYS A 1 207 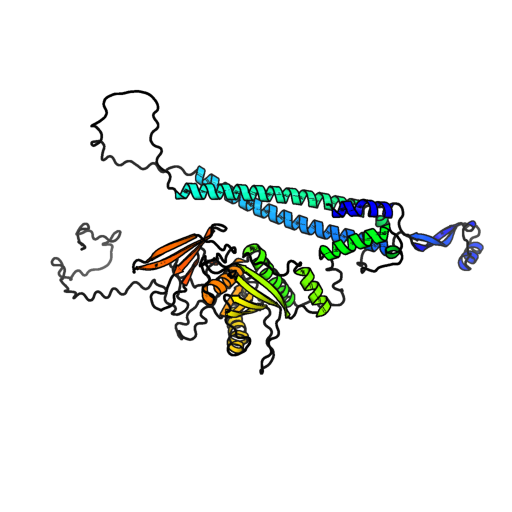? -18.082 0.168 24.298 1.00 68.88 207 LYS A C 1
ATOM 1698 O O . LYS A 1 207 ? -18.902 0.486 25.155 1.00 68.88 207 LYS A O 1
ATOM 1703 N N . TRP A 1 208 ? -18.304 0.378 22.997 1.00 76.25 208 TRP A N 1
ATOM 1704 C CA . TRP A 1 208 ? -19.532 1.005 22.481 1.00 76.25 208 TRP A CA 1
ATOM 1705 C C . TRP A 1 208 ? -20.777 0.149 22.768 1.00 76.25 208 TRP A C 1
ATOM 1707 O O . TRP A 1 208 ? -20.973 -0.909 22.174 1.00 76.25 208 TRP A O 1
ATOM 1717 N N . ARG A 1 209 ? -21.682 0.637 23.620 1.00 78.38 209 ARG A N 1
ATOM 1718 C CA . ARG A 1 209 ? -22.943 -0.022 23.981 1.00 78.38 209 ARG A CA 1
ATOM 1719 C C . ARG A 1 209 ? -24.085 0.988 23.953 1.00 78.38 209 ARG A C 1
ATOM 1721 O O . ARG A 1 209 ? -23.960 2.092 24.472 1.00 78.38 209 ARG A O 1
ATOM 1728 N N . ALA A 1 210 ? -25.209 0.598 23.357 1.00 77.06 210 ALA A N 1
ATOM 1729 C CA . ALA A 1 210 ? -26.443 1.366 23.466 1.00 77.06 210 ALA A CA 1
ATOM 1730 C C . ALA A 1 210 ? -27.061 1.132 24.853 1.00 77.06 210 ALA A C 1
ATOM 1732 O O . ALA A 1 210 ? -27.361 -0.005 25.222 1.00 77.06 210 ALA A O 1
ATOM 1733 N N . THR A 1 211 ? -27.216 2.201 25.626 1.00 82.75 211 THR A N 1
ATOM 1734 C CA . THR A 1 211 ? -27.868 2.194 26.940 1.00 82.75 211 THR A CA 1
ATOM 1735 C C . THR A 1 211 ? -29.253 2.818 26.851 1.00 82.75 211 THR A C 1
ATOM 1737 O O . THR A 1 211 ? -29.597 3.443 25.848 1.00 82.75 211 THR A O 1
ATOM 1740 N N . GLN A 1 212 ? -30.049 2.683 27.913 1.00 78.06 212 GLN A N 1
ATOM 1741 C CA . GLN A 1 212 ? -31.376 3.301 27.973 1.00 78.06 212 GLN A CA 1
ATOM 1742 C C . GLN A 1 212 ? -31.305 4.825 27.809 1.00 78.06 212 GLN A C 1
ATOM 1744 O O . GLN A 1 212 ? -32.135 5.407 27.117 1.00 78.06 212 GLN A O 1
ATOM 1749 N N . VAL A 1 213 ? -30.261 5.465 28.343 1.00 83.94 213 VAL A N 1
ATOM 1750 C CA . VAL A 1 213 ? -30.026 6.904 28.166 1.00 83.94 213 VAL A CA 1
ATOM 1751 C C . VAL A 1 213 ? -29.763 7.234 26.696 1.00 83.94 213 VAL A C 1
ATOM 1753 O O . VAL A 1 213 ? -30.400 8.126 26.146 1.00 83.94 213 VAL A O 1
ATOM 1756 N N . PHE A 1 214 ? -28.900 6.481 26.007 1.00 86.06 214 PHE A N 1
ATOM 1757 C CA . PHE A 1 214 ? -28.648 6.703 24.577 1.00 86.06 214 PHE A CA 1
ATOM 1758 C C . PHE A 1 214 ? -29.855 6.409 23.674 1.00 86.06 214 PHE A C 1
ATOM 1760 O O . PHE A 1 214 ? -29.933 6.961 22.575 1.00 86.06 214 PHE A O 1
ATOM 1767 N N . LEU A 1 215 ? -30.775 5.543 24.102 1.00 74.06 215 LEU A N 1
ATOM 1768 C CA . LEU A 1 215 ? -31.979 5.199 23.343 1.00 74.06 215 LEU A CA 1
ATOM 1769 C C . LEU A 1 215 ? -33.114 6.209 23.551 1.00 74.06 215 LEU A C 1
ATOM 1771 O O . LEU A 1 215 ? -33.820 6.523 22.592 1.00 74.06 215 LEU A O 1
ATOM 1775 N N . HIS A 1 216 ? -33.282 6.721 24.772 1.00 77.75 216 HIS A N 1
ATOM 1776 C CA . HIS A 1 216 ? -34.455 7.509 25.156 1.00 77.75 216 HIS A CA 1
ATOM 1777 C C . HIS A 1 216 ? -34.188 9.009 25.319 1.00 77.75 216 HIS A C 1
ATOM 1779 O O . HIS A 1 216 ? -35.094 9.806 25.073 1.00 77.75 216 HIS A O 1
ATOM 1785 N N . ASP A 1 217 ? -32.967 9.427 25.664 1.00 87.44 217 ASP A N 1
ATOM 1786 C CA . ASP A 1 217 ? -32.616 10.847 25.693 1.00 87.44 217 ASP A CA 1
ATOM 1787 C C . ASP A 1 217 ? -32.221 11.330 24.289 1.00 87.44 217 ASP A C 1
ATOM 1789 O O . ASP A 1 217 ? -31.267 10.856 23.664 1.00 87.44 217 ASP A O 1
ATOM 1793 N N . LEU A 1 218 ? -32.967 12.311 23.772 1.00 87.94 218 LEU A N 1
ATOM 1794 C CA . LEU A 1 218 ? -32.785 12.832 22.416 1.00 87.94 218 LEU A CA 1
ATOM 1795 C C . LEU A 1 218 ? -31.406 13.464 22.191 1.00 87.94 218 LEU A C 1
ATOM 1797 O O . LEU A 1 218 ? -30.888 13.410 21.070 1.00 87.94 218 LEU A O 1
ATOM 1801 N N . THR A 1 219 ? -30.822 14.090 23.211 1.00 90.69 219 THR A N 1
ATOM 1802 C CA . THR A 1 219 ? -29.543 14.800 23.106 1.00 90.69 219 THR A CA 1
ATOM 1803 C C . THR A 1 219 ? -28.392 13.804 23.150 1.00 90.69 219 THR A C 1
ATOM 1805 O O . THR A 1 219 ? -27.564 13.793 22.232 1.00 90.69 219 THR A O 1
ATOM 1808 N N . TYR A 1 220 ? -28.392 12.910 24.141 1.00 90.12 220 TYR A N 1
ATOM 1809 C CA . TYR A 1 220 ? -27.426 11.819 24.265 1.00 90.12 220 TYR A CA 1
ATOM 1810 C C . TYR A 1 220 ? -27.482 10.887 23.053 1.00 90.12 220 TYR A C 1
ATOM 1812 O O . TYR A 1 220 ? -26.447 10.615 22.447 1.00 90.12 220 TYR A O 1
ATOM 1820 N N . GLY A 1 221 ? -28.669 10.466 22.615 1.00 85.25 221 GLY A N 1
ATOM 1821 C CA . GLY A 1 221 ? -28.831 9.573 21.466 1.00 85.25 221 GLY A CA 1
ATOM 1822 C C . GLY A 1 221 ? -28.418 10.192 20.126 1.00 85.25 221 GLY A C 1
ATOM 1823 O O . GLY A 1 221 ? -27.885 9.506 19.245 1.00 85.25 221 GLY A O 1
ATOM 1824 N N . LYS A 1 222 ? -28.622 11.504 19.930 1.00 91.19 222 LYS A N 1
ATOM 1825 C CA . LYS A 1 222 ? -28.105 12.213 18.742 1.00 91.19 222 LYS A CA 1
ATOM 1826 C C . LYS A 1 222 ? -26.586 12.339 18.782 1.00 91.19 222 LYS A C 1
ATOM 1828 O O . LYS A 1 222 ? -25.951 12.123 17.748 1.00 91.19 222 LYS A O 1
ATOM 1833 N N . LEU A 1 223 ? -26.010 12.679 19.936 1.00 92.75 223 LEU A N 1
ATOM 1834 C CA . LEU A 1 223 ? -24.561 12.801 20.076 1.00 92.75 223 LEU A CA 1
ATOM 1835 C C . LEU A 1 223 ? -23.878 11.444 19.889 1.00 92.75 223 LEU A C 1
ATOM 1837 O O . LEU A 1 223 ? -22.953 11.349 19.089 1.00 92.75 223 LEU A O 1
ATOM 1841 N N . TYR A 1 224 ? -24.396 10.400 20.540 1.00 87.31 224 TYR A N 1
ATOM 1842 C CA . TYR A 1 224 ? -23.932 9.018 20.420 1.00 87.31 224 TYR A CA 1
ATOM 1843 C C . TYR A 1 224 ? -23.819 8.586 18.962 1.00 87.31 224 TYR A C 1
ATOM 1845 O O . TYR A 1 224 ? -22.748 8.186 18.522 1.00 87.31 224 TYR A O 1
ATOM 1853 N N . ARG A 1 225 ? -24.894 8.737 18.176 1.00 87.50 225 ARG A N 1
ATOM 1854 C CA . ARG A 1 225 ? -24.889 8.362 16.754 1.00 87.50 225 ARG A CA 1
ATOM 1855 C C . ARG A 1 225 ? -23.889 9.174 15.943 1.00 87.50 225 ARG A C 1
ATOM 1857 O O . ARG A 1 225 ? -23.216 8.618 15.089 1.00 87.50 225 ARG A O 1
ATOM 1864 N N . LYS A 1 226 ? -23.770 10.481 16.200 1.00 90.81 226 LYS A N 1
ATOM 1865 C CA . LYS A 1 226 ? -22.801 11.330 15.490 1.00 90.81 226 LYS A CA 1
ATOM 1866 C C . LYS A 1 226 ? -21.362 10.929 15.803 1.00 90.81 226 LYS A C 1
ATOM 1868 O O . LYS A 1 226 ? -20.566 10.845 14.876 1.00 90.81 226 LYS A O 1
ATOM 1873 N N . LEU A 1 227 ? -21.038 10.686 17.073 1.00 88.69 227 LEU A N 1
ATOM 1874 C CA . LEU A 1 227 ? -19.709 10.241 17.493 1.00 88.69 227 LEU A CA 1
ATOM 1875 C C . LEU A 1 227 ? -19.407 8.843 16.955 1.00 88.69 227 LEU A C 1
ATOM 1877 O O . LEU A 1 227 ? -18.365 8.659 16.342 1.00 88.69 227 LEU A O 1
ATOM 1881 N N . LYS A 1 228 ? -20.344 7.900 17.095 1.00 84.06 228 LYS A N 1
ATOM 1882 C CA . LYS A 1 228 ? -20.210 6.535 16.582 1.00 84.06 228 LYS A CA 1
ATOM 1883 C C . LYS A 1 228 ? -19.975 6.528 15.075 1.00 84.06 228 LYS A C 1
ATOM 1885 O O . LYS A 1 228 ? -18.965 5.996 14.637 1.00 84.06 228 LYS A O 1
ATOM 1890 N N . ASN A 1 229 ? -20.833 7.201 14.305 1.00 83.75 229 ASN A N 1
ATOM 1891 C CA . ASN A 1 229 ? -20.670 7.300 12.855 1.00 83.75 229 ASN A CA 1
ATOM 1892 C C . ASN A 1 229 ? -19.337 7.960 12.492 1.00 83.75 229 ASN A C 1
ATOM 1894 O O . ASN A 1 229 ? -18.658 7.490 11.594 1.00 83.75 229 ASN A O 1
ATOM 1898 N N . PHE A 1 230 ? -18.925 9.018 13.201 1.00 83.94 230 PHE A N 1
ATOM 1899 C CA . PHE A 1 230 ? -17.628 9.641 12.952 1.00 83.94 230 PHE A CA 1
ATOM 1900 C C . PHE A 1 230 ? -16.474 8.675 13.220 1.00 83.94 230 PHE A C 1
ATOM 1902 O O . PHE A 1 230 ? -15.576 8.582 12.392 1.00 83.94 230 PHE A O 1
ATOM 1909 N N . CYS A 1 231 ? -16.476 7.957 14.342 1.00 73.94 231 CYS A N 1
ATOM 1910 C CA . CYS A 1 231 ? -15.441 6.982 14.695 1.00 73.94 231 CYS A CA 1
ATOM 1911 C C . CYS A 1 231 ? -15.415 5.784 13.727 1.00 73.94 231 CYS A C 1
ATOM 1913 O O . CYS A 1 231 ? -14.333 5.332 13.350 1.00 73.94 231 CYS A O 1
ATOM 1915 N N . GLU A 1 232 ? -16.582 5.323 13.270 1.00 70.62 232 GLU A N 1
ATOM 1916 C CA . GLU A 1 232 ? -16.726 4.286 12.242 1.00 70.62 232 GLU A CA 1
ATOM 1917 C C . GLU A 1 232 ? -16.229 4.773 10.868 1.00 70.62 232 GLU A C 1
ATOM 1919 O O . GLU A 1 232 ? -15.444 4.083 10.221 1.00 70.62 232 GLU A O 1
ATOM 1924 N N . ASP A 1 233 ? -16.608 5.982 10.445 1.00 70.62 233 ASP A N 1
ATOM 1925 C CA . ASP A 1 233 ? -16.223 6.576 9.155 1.00 70.62 233 ASP A CA 1
ATOM 1926 C C . ASP A 1 233 ? -14.738 6.973 9.109 1.00 70.62 233 ASP A C 1
ATOM 1928 O O . ASP A 1 233 ? -14.084 6.873 8.067 1.00 70.62 233 ASP A O 1
ATOM 1932 N N . SER A 1 234 ? -14.187 7.423 10.238 1.00 60.97 234 SER A N 1
ATOM 1933 C CA . SER A 1 234 ? -12.774 7.800 10.378 1.00 60.97 234 SER A CA 1
ATOM 1934 C C . SER A 1 234 ? -11.848 6.606 10.627 1.00 60.97 234 SER A C 1
ATOM 1936 O O . SER A 1 234 ? -10.636 6.798 10.722 1.00 60.97 234 SER A O 1
ATOM 1938 N N . ASN A 1 235 ? -12.391 5.382 10.682 1.00 53.44 235 ASN A N 1
ATOM 1939 C CA . ASN A 1 235 ? -11.675 4.144 11.004 1.00 53.44 235 ASN A CA 1
ATOM 1940 C C . ASN A 1 235 ? -10.876 4.210 12.318 1.00 53.44 235 ASN A C 1
ATOM 1942 O O . ASN A 1 235 ? -9.837 3.562 12.444 1.00 53.44 235 ASN A O 1
ATOM 1946 N N . TYR A 1 236 ? -11.342 4.981 13.304 1.00 48.12 236 TYR A N 1
ATOM 1947 C CA . TYR A 1 236 ? -10.660 5.083 14.597 1.00 48.12 236 TYR A CA 1
ATOM 1948 C C . TYR A 1 236 ? -11.029 3.944 15.565 1.00 48.12 236 TYR A C 1
ATOM 1950 O O . TYR A 1 236 ? -10.460 3.843 16.650 1.00 48.12 236 TYR A O 1
ATOM 1958 N N . ASN A 1 237 ? -11.906 3.017 15.160 1.00 41.19 237 ASN A N 1
ATOM 1959 C CA . ASN A 1 237 ? -12.103 1.737 15.850 1.00 41.19 237 ASN A CA 1
ATOM 1960 C C . ASN A 1 237 ? -10.919 0.778 15.611 1.00 41.19 237 ASN A C 1
ATOM 1962 O O . ASN A 1 237 ? -11.076 -0.327 15.104 1.00 41.19 237 ASN A O 1
ATOM 1966 N N . LEU A 1 238 ? -9.718 1.200 16.009 1.00 36.91 238 LEU A N 1
ATOM 1967 C CA . LEU A 1 238 ? -8.640 0.289 16.400 1.00 36.91 238 LEU A CA 1
ATOM 1968 C C . LEU A 1 238 ? -8.841 -0.207 17.846 1.00 36.91 238 LEU A C 1
ATOM 1970 O O . LEU A 1 238 ? -8.185 -1.154 18.255 1.00 36.91 238 LEU A O 1
ATOM 1974 N N . SER A 1 239 ? -9.756 0.410 18.609 1.00 39.84 239 SER A N 1
ATOM 1975 C CA . SER A 1 239 ? -10.089 0.045 19.997 1.00 39.84 239 SER A CA 1
ATOM 1976 C C . SER A 1 239 ? -10.890 -1.246 20.148 1.00 39.84 239 SER A C 1
ATOM 1978 O O . SER A 1 239 ? -10.836 -1.854 21.210 1.00 39.84 239 SER A O 1
ATOM 1980 N N . ASP A 1 240 ? -11.669 -1.612 19.126 1.00 37.75 240 ASP A N 1
ATOM 1981 C CA . ASP A 1 240 ? -12.518 -2.812 19.135 1.00 37.75 240 ASP A CA 1
ATOM 1982 C C . ASP A 1 240 ? -11.781 -4.039 18.565 1.00 37.75 240 ASP A C 1
ATOM 1984 O O . ASP A 1 240 ? -12.356 -5.123 18.477 1.00 37.75 240 ASP A O 1
ATOM 1988 N N . ILE A 1 241 ? -10.493 -3.897 18.214 1.00 35.72 241 ILE A N 1
ATOM 1989 C CA . ILE A 1 241 ? -9.582 -5.042 18.235 1.00 35.72 241 ILE A CA 1
ATOM 1990 C C . ILE A 1 241 ? -9.340 -5.307 19.713 1.00 35.72 241 ILE A C 1
ATOM 1992 O O . ILE A 1 241 ? -8.543 -4.631 20.360 1.00 35.72 241 ILE A O 1
ATOM 1996 N N . GLU A 1 242 ? -10.134 -6.216 20.253 1.00 35.06 242 GLU A N 1
ATOM 1997 C CA . GLU A 1 242 ? -10.051 -6.674 21.625 1.00 35.06 242 GLU A CA 1
ATOM 1998 C C . GLU A 1 242 ? -8.582 -6.889 22.051 1.00 35.06 242 GLU A C 1
ATOM 2000 O O . GLU A 1 242 ? -7.775 -7.484 21.333 1.00 35.06 242 GLU A O 1
ATOM 2005 N N . GLU A 1 243 ? -8.251 -6.462 23.276 1.00 34.09 243 GLU A N 1
ATOM 2006 C CA . GLU A 1 243 ? -7.119 -7.022 24.034 1.00 34.09 243 GLU A CA 1
ATOM 2007 C C . GLU A 1 243 ? -7.254 -8.555 24.188 1.00 34.09 243 GLU A C 1
ATOM 2009 O O . GLU A 1 243 ? -6.284 -9.241 24.496 1.00 34.09 243 GLU A O 1
ATOM 2014 N N . GLU A 1 244 ? -8.423 -9.124 23.881 1.00 33.06 244 GLU A N 1
ATOM 2015 C CA . GLU A 1 244 ? -8.590 -10.536 23.555 1.00 33.06 244 GLU A CA 1
ATOM 2016 C C . GLU A 1 244 ? -8.214 -10.762 22.076 1.00 33.06 244 GLU A C 1
ATOM 2018 O O . GLU A 1 244 ? -9.049 -10.687 21.187 1.00 33.06 244 GLU A O 1
ATOM 2023 N N . GLN A 1 245 ? -6.937 -11.079 21.828 1.00 34.38 245 GLN A N 1
ATOM 2024 C CA . GLN A 1 245 ? -6.327 -11.453 20.532 1.00 34.38 245 GLN A CA 1
ATOM 2025 C C . GLN A 1 245 ? -5.516 -10.392 19.763 1.00 34.38 245 GLN A C 1
ATOM 2027 O O . GLN A 1 245 ? -5.178 -10.618 18.598 1.00 34.38 245 GLN A O 1
ATOM 2032 N N . LEU A 1 246 ? -4.955 -9.378 20.427 1.00 33.38 246 LEU A N 1
ATOM 2033 C CA . LEU A 1 246 ? -3.545 -9.070 20.138 1.00 33.38 246 LEU A CA 1
ATOM 2034 C C . LEU A 1 246 ? -2.682 -10.201 20.723 1.00 33.38 246 LEU A C 1
ATOM 2036 O O . LEU A 1 246 ? -1.879 -10.003 21.629 1.00 33.38 246 LEU A O 1
ATOM 2040 N N . ASN A 1 247 ? -2.836 -11.414 20.168 1.00 35.03 247 ASN A N 1
ATOM 2041 C CA . ASN A 1 247 ? -1.693 -12.309 20.063 1.00 35.03 247 ASN A CA 1
ATOM 2042 C C . ASN A 1 247 ? -0.611 -11.420 19.473 1.00 35.03 247 ASN A C 1
ATOM 2044 O O . ASN A 1 247 ? -0.844 -10.838 18.410 1.00 35.03 247 ASN A O 1
ATOM 2048 N N . ILE A 1 248 ? 0.486 -11.220 20.200 1.00 38.38 248 ILE A N 1
ATOM 2049 C CA . ILE A 1 248 ? 1.657 -10.524 19.686 1.00 38.38 248 ILE A CA 1
ATOM 2050 C C . ILE A 1 248 ? 2.017 -11.274 18.409 1.00 38.38 248 ILE A C 1
ATOM 2052 O O . ILE A 1 248 ? 2.626 -12.339 18.451 1.00 38.38 248 ILE A O 1
ATOM 2056 N N . LYS A 1 249 ? 1.522 -10.764 17.282 1.00 50.97 249 LYS A N 1
ATOM 2057 C CA . LYS A 1 249 ? 1.881 -11.218 15.955 1.00 50.97 249 LYS A CA 1
ATOM 2058 C C . LYS A 1 249 ? 3.390 -11.091 15.918 1.00 50.97 249 LYS A C 1
ATOM 2060 O O . LYS A 1 249 ? 3.919 -10.053 16.335 1.00 50.97 249 LYS A O 1
ATOM 2065 N N . GLU A 1 250 ? 4.078 -12.161 15.538 1.00 62.66 250 GLU A N 1
ATOM 2066 C CA . GLU A 1 250 ? 5.533 -12.122 15.473 1.00 62.66 250 GLU A CA 1
ATOM 2067 C C . GLU A 1 250 ? 5.935 -10.915 14.613 1.00 62.66 250 GLU A C 1
ATOM 2069 O O . GLU A 1 250 ? 5.195 -10.504 13.720 1.00 62.66 250 GLU A O 1
ATOM 2074 N N . VAL A 1 251 ? 7.084 -10.291 14.880 1.00 68.62 251 VAL A N 1
ATOM 2075 C CA . VAL A 1 251 ? 7.515 -9.076 14.153 1.00 68.62 251 VAL A CA 1
ATOM 2076 C C . VAL A 1 251 ? 7.427 -9.257 12.623 1.00 68.62 251 VAL A C 1
ATOM 2078 O O . VAL A 1 251 ? 7.139 -8.301 11.903 1.00 68.62 251 VAL A O 1
ATOM 2081 N N . TYR A 1 252 ? 7.590 -10.496 12.149 1.00 76.31 252 TYR A N 1
ATOM 2082 C CA . TYR A 1 252 ? 7.371 -10.938 10.772 1.00 76.31 252 TYR A CA 1
ATOM 2083 C C . TYR A 1 252 ? 5.953 -10.661 10.246 1.00 76.31 252 TYR A C 1
ATOM 2085 O O . TYR A 1 252 ? 5.812 -10.000 9.221 1.00 76.31 252 TYR A O 1
ATOM 2093 N N . ASP A 1 253 ? 4.910 -11.055 10.975 1.00 75.94 253 ASP A N 1
ATOM 2094 C CA . ASP A 1 253 ? 3.509 -10.827 10.601 1.00 75.94 253 ASP A CA 1
ATOM 2095 C C . ASP A 1 253 ? 3.177 -9.324 10.523 1.00 75.94 253 ASP A C 1
ATOM 2097 O O . ASP A 1 253 ? 2.430 -8.871 9.653 1.00 75.94 253 ASP A O 1
ATOM 2101 N N . ILE A 1 254 ? 3.721 -8.522 11.449 1.00 79.81 254 ILE A N 1
ATOM 2102 C CA . ILE A 1 254 ? 3.540 -7.060 11.439 1.00 79.81 254 ILE A CA 1
ATOM 2103 C C . ILE A 1 254 ? 4.208 -6.471 10.197 1.00 79.81 254 ILE A C 1
ATOM 2105 O O . ILE A 1 254 ? 3.617 -5.628 9.517 1.00 79.81 254 ILE A O 1
ATOM 2109 N N . PHE A 1 255 ? 5.427 -6.921 9.892 1.00 84.75 255 PHE A N 1
ATOM 2110 C CA . PHE A 1 255 ? 6.167 -6.496 8.711 1.00 84.75 255 PHE A CA 1
ATOM 2111 C C . PHE A 1 255 ? 5.426 -6.857 7.419 1.00 84.75 255 PHE A C 1
ATOM 2113 O O . PHE A 1 255 ? 5.287 -6.006 6.543 1.00 84.75 255 PHE A O 1
ATOM 2120 N N . GLU A 1 256 ? 4.878 -8.065 7.317 1.00 90.25 256 GLU A N 1
ATOM 2121 C CA . GLU A 1 256 ? 4.072 -8.505 6.178 1.00 90.25 256 GLU A CA 1
ATOM 2122 C C . GLU A 1 256 ? 2.815 -7.655 5.969 1.00 90.25 256 GLU A C 1
ATOM 2124 O O . GLU A 1 256 ? 2.546 -7.186 4.862 1.00 90.25 256 GLU A O 1
ATOM 2129 N N . ILE A 1 257 ? 2.041 -7.424 7.033 1.00 88.75 257 ILE A N 1
ATOM 2130 C CA . ILE A 1 257 ? 0.815 -6.619 6.956 1.00 88.75 257 ILE A CA 1
ATOM 2131 C C . ILE A 1 257 ? 1.155 -5.177 6.572 1.00 88.75 257 ILE A C 1
ATOM 2133 O O . ILE A 1 257 ? 0.466 -4.574 5.744 1.00 88.75 257 ILE A O 1
ATOM 2137 N N . TRP A 1 258 ? 2.231 -4.625 7.137 1.00 88.38 258 TRP A N 1
ATOM 2138 C CA . TRP A 1 258 ? 2.725 -3.308 6.755 1.00 88.38 258 TRP A CA 1
ATOM 2139 C C . TRP A 1 258 ? 3.104 -3.264 5.270 1.00 88.38 258 TRP A C 1
ATOM 2141 O O . TRP A 1 258 ? 2.636 -2.372 4.563 1.00 88.38 258 TRP A O 1
ATOM 2151 N N . LEU A 1 259 ? 3.874 -4.240 4.775 1.00 93.62 259 LEU A N 1
ATOM 2152 C CA . LEU A 1 259 ? 4.255 -4.340 3.364 1.00 93.62 259 LEU A CA 1
ATOM 2153 C C . LEU A 1 259 ? 3.030 -4.410 2.449 1.00 93.62 259 LEU A C 1
ATOM 2155 O O . LEU A 1 259 ? 2.991 -3.694 1.451 1.00 93.62 259 LEU A O 1
ATOM 2159 N N . PHE A 1 260 ? 2.019 -5.212 2.793 1.00 95.12 260 PHE A N 1
ATOM 2160 C CA . PHE A 1 260 ? 0.794 -5.352 2.002 1.00 95.12 260 PHE A CA 1
ATOM 2161 C C . PHE A 1 260 ? 0.121 -3.999 1.738 1.00 95.12 260 PHE A C 1
ATOM 2163 O O . PHE A 1 260 ? -0.117 -3.614 0.590 1.00 95.12 260 PHE A O 1
ATOM 2170 N N . PHE A 1 261 ? -0.142 -3.237 2.804 1.00 91.06 261 PHE A N 1
ATOM 2171 C CA . PHE A 1 261 ? -0.781 -1.927 2.684 1.00 91.06 261 PHE A CA 1
ATOM 2172 C C . PHE A 1 261 ? 0.161 -0.858 2.134 1.00 91.06 261 PHE A C 1
ATOM 2174 O O . PHE A 1 261 ? -0.294 0.068 1.460 1.00 91.06 261 PHE A O 1
ATOM 2181 N N . TYR A 1 262 ? 1.466 -0.970 2.382 1.00 92.75 262 TYR A N 1
ATOM 2182 C CA . TYR A 1 262 ? 2.441 -0.022 1.858 1.00 92.75 262 TYR A CA 1
ATOM 2183 C C . TYR A 1 262 ? 2.623 -0.170 0.342 1.00 92.75 262 TYR A C 1
ATOM 2185 O O . TYR A 1 262 ? 2.594 0.835 -0.365 1.00 92.75 262 TYR A O 1
ATOM 2193 N N . MET A 1 263 ? 2.678 -1.399 -0.183 1.00 96.81 263 MET A N 1
ATOM 2194 C CA . MET A 1 263 ? 2.650 -1.666 -1.627 1.00 96.81 263 MET A CA 1
ATOM 2195 C C . MET A 1 263 ? 1.373 -1.113 -2.270 1.00 96.81 263 MET A C 1
ATOM 2197 O O . MET A 1 263 ? 1.451 -0.398 -3.268 1.00 96.81 263 MET A O 1
ATOM 2201 N N . ALA A 1 264 ? 0.204 -1.360 -1.664 1.00 93.25 264 ALA A N 1
ATOM 2202 C CA . ALA A 1 264 ? -1.066 -0.799 -2.130 1.00 93.25 264 ALA A CA 1
ATOM 2203 C C . ALA A 1 264 ? -1.046 0.741 -2.164 1.00 93.25 264 ALA A C 1
ATOM 2205 O O . ALA A 1 264 ? -1.484 1.353 -3.137 1.00 93.25 264 ALA A O 1
ATOM 2206 N N . LYS A 1 265 ? -0.493 1.378 -1.125 1.00 89.94 265 LYS A N 1
ATOM 2207 C CA . LYS A 1 265 ? -0.324 2.835 -1.063 1.00 89.94 265 LYS A CA 1
ATOM 2208 C C . LYS A 1 265 ? 0.562 3.350 -2.199 1.00 89.94 265 LYS A C 1
ATOM 2210 O O . LYS A 1 265 ? 0.179 4.330 -2.832 1.00 89.94 265 LYS A O 1
ATOM 2215 N N . ILE A 1 266 ? 1.705 2.711 -2.461 1.00 92.69 266 ILE A N 1
ATOM 2216 C CA . ILE A 1 266 ? 2.639 3.113 -3.529 1.00 92.69 266 ILE A CA 1
ATOM 2217 C C . ILE A 1 266 ? 1.966 2.997 -4.901 1.00 92.69 266 ILE A C 1
ATOM 2219 O O . ILE A 1 266 ? 2.015 3.942 -5.688 1.00 92.69 266 ILE A O 1
ATOM 2223 N N . LEU A 1 267 ? 1.271 1.886 -5.167 1.00 94.25 267 LEU A N 1
ATOM 2224 C CA . LEU A 1 267 ? 0.534 1.681 -6.419 1.00 94.25 267 LEU A CA 1
ATOM 2225 C C . LEU A 1 267 ? -0.451 2.831 -6.687 1.00 94.25 267 LEU A C 1
ATOM 2227 O O . LEU A 1 267 ? -0.489 3.370 -7.791 1.00 94.25 267 LEU A O 1
ATOM 2231 N N . ILE A 1 268 ? -1.207 3.251 -5.670 1.00 89.56 268 ILE A N 1
ATOM 2232 C CA . ILE A 1 268 ? -2.225 4.305 -5.804 1.00 89.56 268 ILE A CA 1
ATOM 2233 C C . ILE A 1 268 ? -1.597 5.698 -5.894 1.00 89.56 268 ILE A C 1
ATOM 2235 O O . ILE A 1 268 ? -1.948 6.488 -6.767 1.00 89.56 268 ILE A O 1
ATOM 2239 N N . GLN A 1 269 ? -0.714 6.032 -4.951 1.00 85.38 269 GLN A N 1
ATOM 2240 C CA . GLN A 1 269 ? -0.238 7.404 -4.760 1.00 85.38 269 GLN A CA 1
ATOM 2241 C C . GLN A 1 269 ? 0.909 7.774 -5.692 1.00 85.38 269 GLN A C 1
ATOM 2243 O O . GLN A 1 269 ? 1.054 8.948 -6.026 1.00 85.38 269 GLN A O 1
ATOM 2248 N N . GLU A 1 270 ? 1.727 6.798 -6.082 1.00 89.00 270 GLU A N 1
ATOM 2249 C CA . GLU A 1 270 ? 2.938 7.039 -6.862 1.00 89.00 270 GLU A CA 1
ATOM 2250 C C . GLU A 1 270 ? 2.790 6.524 -8.292 1.00 89.00 270 GLU A C 1
ATOM 2252 O O . GLU A 1 270 ? 3.149 7.245 -9.210 1.00 89.00 270 GLU A O 1
ATOM 2257 N N . GLN A 1 271 ? 2.215 5.336 -8.510 1.00 90.56 271 GLN A N 1
ATOM 2258 C CA . GLN A 1 271 ? 2.122 4.723 -9.846 1.00 90.56 271 GLN A CA 1
ATOM 2259 C C . GLN A 1 271 ? 0.761 4.882 -10.543 1.00 90.56 271 GLN A C 1
ATOM 2261 O O . GLN A 1 271 ? 0.571 4.317 -11.613 1.00 90.56 271 GLN A O 1
ATOM 2266 N N . GLY A 1 272 ? -0.187 5.630 -9.970 1.00 89.56 272 GLY A N 1
ATOM 2267 C CA . GLY A 1 272 ? -1.441 5.995 -10.642 1.00 89.56 272 GLY A CA 1
ATOM 2268 C C . GLY A 1 272 ? -2.488 4.880 -10.784 1.00 89.56 272 GLY A C 1
ATOM 2269 O O . GLY A 1 272 ? -3.449 5.044 -11.541 1.00 89.56 272 GLY A O 1
ATOM 2270 N N . TRP A 1 273 ? -2.350 3.763 -10.063 1.00 93.06 273 TRP A N 1
ATOM 2271 C CA . TRP A 1 273 ? -3.359 2.700 -10.043 1.00 93.06 273 TRP A CA 1
ATOM 2272 C C . TRP A 1 273 ? -4.633 3.158 -9.323 1.00 93.06 273 TRP A C 1
ATOM 2274 O O . TRP A 1 273 ? -4.594 3.890 -8.332 1.00 93.06 273 TRP A O 1
ATOM 2284 N N . LYS A 1 274 ? -5.785 2.693 -9.799 1.00 91.12 274 LYS A N 1
ATOM 2285 C CA . LYS A 1 274 ? -7.103 2.962 -9.212 1.00 91.12 274 LYS A CA 1
ATOM 2286 C C . LYS A 1 274 ? -7.684 1.692 -8.623 1.00 91.12 274 LYS A C 1
ATOM 2288 O O . LYS A 1 274 ? -7.376 0.613 -9.097 1.00 91.12 274 LYS A O 1
ATOM 2293 N N . ILE A 1 275 ? -8.545 1.815 -7.623 1.00 87.88 275 ILE A N 1
ATOM 2294 C CA . ILE A 1 275 ? -9.316 0.689 -7.082 1.00 87.88 275 ILE A CA 1
ATOM 2295 C C . ILE A 1 275 ? -10.725 0.788 -7.665 1.00 87.88 275 ILE A C 1
ATOM 2297 O O . ILE A 1 275 ? -11.300 1.875 -7.652 1.00 87.88 275 ILE A O 1
ATOM 2301 N N . GLU A 1 276 ? -11.266 -0.308 -8.206 1.00 67.88 276 GLU A N 1
ATOM 2302 C CA . GLU A 1 276 ? -12.612 -0.300 -8.813 1.00 67.88 276 GLU A CA 1
ATOM 2303 C C . GLU A 1 276 ? -13.711 -0.056 -7.774 1.00 67.88 276 GLU A C 1
ATOM 2305 O O . GLU A 1 276 ? -14.680 0.662 -8.024 1.00 67.88 276 GLU A O 1
ATOM 2310 N N . ASP A 1 277 ? -13.543 -0.611 -6.573 1.00 63.09 277 ASP A N 1
ATOM 2311 C CA . ASP A 1 277 ? -14.450 -0.364 -5.464 1.00 63.09 277 ASP A CA 1
ATOM 2312 C C . ASP A 1 277 ? -14.114 0.999 -4.835 1.00 63.09 277 ASP A C 1
ATOM 2314 O O . ASP A 1 277 ? -13.209 1.111 -4.013 1.00 63.09 277 ASP A O 1
ATOM 2318 N N . ASN A 1 278 ? -14.875 2.047 -5.181 1.00 51.41 278 ASN A N 1
ATOM 2319 C CA . ASN A 1 278 ? -14.800 3.402 -4.589 1.00 51.41 278 ASN A CA 1
ATOM 2320 C C . ASN A 1 278 ? -15.010 3.437 -3.051 1.00 51.41 278 ASN A C 1
ATOM 2322 O O . ASN A 1 278 ? -15.110 4.507 -2.444 1.00 51.41 278 ASN A O 1
ATOM 2326 N N . ARG A 1 279 ? -15.127 2.277 -2.397 1.00 53.50 279 ARG A N 1
ATOM 2327 C CA . ARG A 1 279 ? -15.199 2.124 -0.948 1.00 53.50 279 ARG A CA 1
ATOM 2328 C C . ARG A 1 279 ? -13.800 2.167 -0.337 1.00 53.50 279 ARG A C 1
ATOM 2330 O O . ARG A 1 279 ? -12.825 1.665 -0.878 1.00 53.50 279 ARG A O 1
ATOM 2337 N N . ASN A 1 280 ? -13.721 2.764 0.847 1.00 67.62 280 ASN A N 1
ATOM 2338 C CA . ASN A 1 280 ? -12.495 2.849 1.632 1.00 67.62 280 ASN A CA 1
ATOM 2339 C C . ASN A 1 280 ? -11.890 1.442 1.849 1.00 67.62 280 ASN A C 1
ATOM 2341 O O . ASN A 1 280 ? -12.570 0.581 2.408 1.00 67.62 280 ASN A O 1
ATOM 2345 N N . ILE A 1 281 ? -10.625 1.218 1.453 1.00 74.56 281 ILE A N 1
ATOM 2346 C CA . ILE A 1 281 ? -9.890 -0.055 1.643 1.00 74.56 281 ILE A CA 1
ATOM 2347 C C . ILE A 1 281 ? -10.055 -0.567 3.075 1.00 74.56 281 ILE A C 1
ATOM 2349 O O . ILE A 1 281 ? -10.286 -1.752 3.292 1.00 74.56 281 ILE A O 1
ATOM 2353 N N . ILE A 1 282 ? -10.010 0.335 4.055 1.00 68.12 282 ILE A N 1
ATOM 2354 C CA . ILE A 1 282 ? -10.110 -0.012 5.472 1.00 68.12 282 ILE A CA 1
ATOM 2355 C C . ILE A 1 282 ? -11.503 -0.563 5.814 1.00 68.12 282 ILE A C 1
ATOM 2357 O O . ILE A 1 282 ? -11.625 -1.521 6.572 1.00 68.12 282 ILE A O 1
ATOM 2361 N N . LYS A 1 283 ? -12.567 -0.043 5.189 1.00 70.12 283 LYS A N 1
ATOM 2362 C CA . LYS A 1 283 ? -13.924 -0.588 5.339 1.00 70.12 283 LYS A CA 1
ATOM 2363 C C . LYS A 1 283 ? -14.011 -2.010 4.785 1.00 70.12 283 LYS A C 1
ATOM 2365 O O . LYS A 1 283 ? -14.652 -2.866 5.396 1.00 70.12 283 LYS A O 1
ATOM 2370 N N . ASN A 1 284 ? -13.349 -2.271 3.658 1.00 78.44 284 ASN A N 1
ATOM 2371 C CA . ASN A 1 284 ? -13.289 -3.602 3.056 1.00 78.44 284 ASN A CA 1
ATOM 2372 C C . ASN A 1 284 ? -12.480 -4.573 3.928 1.00 78.44 284 ASN A C 1
ATOM 2374 O O . ASN A 1 284 ? -12.931 -5.695 4.155 1.00 78.44 284 ASN A O 1
ATOM 2378 N N . VAL A 1 285 ? -11.366 -4.114 4.504 1.00 80.06 285 VAL A N 1
ATOM 2379 C CA . VAL A 1 285 ? -10.570 -4.856 5.492 1.00 80.06 285 VAL A CA 1
ATOM 2380 C C . VAL A 1 285 ? -11.407 -5.209 6.720 1.00 80.06 285 VAL A C 1
ATOM 2382 O O . VAL A 1 285 ? -11.493 -6.380 7.074 1.00 80.06 285 VAL A O 1
ATOM 2385 N N . ASN A 1 286 ? -12.086 -4.236 7.332 1.00 72.94 286 ASN A N 1
ATOM 2386 C CA . ASN A 1 286 ? -12.913 -4.462 8.519 1.00 72.94 286 ASN A CA 1
ATOM 2387 C C . ASN A 1 286 ? -14.047 -5.449 8.229 1.00 72.94 286 ASN A C 1
ATOM 2389 O O . ASN A 1 286 ? -14.256 -6.400 8.980 1.00 72.94 286 ASN A O 1
ATOM 2393 N N . LYS A 1 287 ? -14.741 -5.285 7.097 1.00 78.00 287 LYS A N 1
ATOM 2394 C CA . LYS A 1 287 ? -15.785 -6.223 6.666 1.00 78.00 287 LYS A CA 1
ATOM 2395 C C . LYS A 1 287 ? -15.229 -7.637 6.464 1.00 78.00 287 LYS A C 1
ATOM 2397 O O . LYS A 1 287 ? -15.881 -8.607 6.851 1.00 78.00 287 LYS A O 1
ATOM 2402 N N . TYR A 1 288 ? -14.040 -7.760 5.875 1.00 81.88 288 TYR A N 1
ATOM 2403 C CA . TYR A 1 288 ? -13.381 -9.046 5.665 1.00 81.88 288 TYR A CA 1
ATOM 2404 C C . TYR A 1 288 ? -12.945 -9.690 6.984 1.00 81.88 288 TYR A C 1
ATOM 2406 O O . TYR A 1 288 ? -13.196 -10.874 7.181 1.00 81.88 288 TYR A O 1
ATOM 2414 N N . LEU A 1 289 ? -12.357 -8.919 7.901 1.00 78.12 289 LEU A N 1
ATOM 2415 C CA . LEU A 1 289 ? -11.935 -9.377 9.226 1.00 78.12 289 LEU A CA 1
ATOM 2416 C C . LEU A 1 289 ? -13.116 -9.835 10.082 1.00 78.12 289 LEU A C 1
ATOM 2418 O O . LEU A 1 289 ? -13.046 -10.897 10.692 1.00 78.12 289 LEU A O 1
ATOM 2422 N N . ILE A 1 290 ? -14.227 -9.091 10.085 1.00 77.19 290 ILE A N 1
ATOM 2423 C CA . ILE A 1 290 ? -15.446 -9.484 10.808 1.00 77.19 290 ILE A CA 1
ATOM 2424 C C . ILE A 1 290 ? -15.952 -10.843 10.306 1.00 77.19 290 ILE A C 1
ATOM 2426 O O . ILE A 1 290 ? -16.312 -11.699 11.115 1.00 77.19 290 ILE A O 1
ATOM 2430 N N . LYS A 1 291 ? -15.948 -11.049 8.981 1.00 81.44 291 LYS A N 1
ATOM 2431 C CA . LYS A 1 291 ? -16.431 -12.279 8.342 1.00 81.44 291 LYS A CA 1
ATOM 2432 C C . LYS A 1 291 ? -15.475 -13.463 8.518 1.00 81.44 291 LYS A C 1
ATOM 2434 O O . LYS A 1 291 ? -15.929 -14.557 8.827 1.00 81.44 291 LYS A O 1
ATOM 2439 N N . ASN A 1 292 ? -14.181 -13.263 8.281 1.00 77.19 292 ASN A N 1
ATOM 2440 C CA . ASN A 1 292 ? -13.206 -14.347 8.129 1.00 77.19 292 ASN A CA 1
ATOM 2441 C C . ASN A 1 292 ? -12.271 -14.510 9.333 1.00 77.19 292 ASN A C 1
ATOM 2443 O O . ASN A 1 292 ? -11.501 -15.463 9.362 1.00 77.19 292 ASN A O 1
ATOM 2447 N N . LYS A 1 293 ? -12.292 -13.584 10.301 1.00 79.31 293 LYS A N 1
ATOM 2448 C CA . LYS A 1 293 ? -11.419 -13.536 11.493 1.00 79.31 293 LYS A CA 1
ATOM 2449 C C . LYS A 1 293 ? -9.911 -13.407 11.216 1.00 79.31 293 LYS A C 1
ATOM 2451 O O . LYS A 1 293 ? -9.142 -13.166 12.136 1.00 79.31 293 LYS A O 1
ATOM 2456 N N . THR A 1 294 ? -9.479 -13.502 9.960 1.00 83.19 294 THR A N 1
ATOM 2457 C CA . THR A 1 294 ? -8.097 -13.325 9.494 1.00 83.19 294 THR A CA 1
ATOM 2458 C C . THR A 1 294 ? -8.060 -12.464 8.229 1.00 83.19 294 THR A C 1
ATOM 2460 O O . THR A 1 294 ? -9.080 -12.294 7.561 1.00 83.19 294 THR A O 1
ATOM 2463 N N . LEU A 1 295 ? -6.884 -11.922 7.891 1.00 85.06 295 LEU A N 1
ATOM 2464 C CA . LEU A 1 295 ? -6.620 -11.269 6.601 1.00 85.06 295 LEU A CA 1
ATOM 2465 C C . LEU A 1 295 ? -6.210 -12.254 5.503 1.00 85.06 295 LEU A C 1
ATOM 2467 O O . LEU A 1 295 ? -6.045 -11.843 4.360 1.00 85.06 295 LEU A O 1
ATOM 2471 N N . TYR A 1 296 ? -6.019 -13.536 5.814 1.00 90.44 296 TYR A N 1
ATOM 2472 C CA . TYR A 1 296 ? -5.605 -14.514 4.808 1.00 90.44 296 TYR A CA 1
ATOM 2473 C C . TYR A 1 296 ? -6.626 -14.594 3.674 1.00 90.44 296 TYR A C 1
ATOM 2475 O O . TYR A 1 296 ? -7.827 -14.719 3.917 1.00 90.44 296 TYR A O 1
ATOM 2483 N N . GLY A 1 297 ? -6.138 -14.505 2.439 1.00 90.56 297 GLY A N 1
ATOM 2484 C CA . GLY A 1 297 ? -6.945 -14.439 1.225 1.00 90.56 297 GLY A CA 1
ATOM 2485 C C . GLY A 1 297 ? -7.561 -13.069 0.932 1.00 90.56 297 GLY A C 1
ATOM 2486 O O . GLY A 1 297 ? -8.227 -12.938 -0.091 1.00 90.56 297 GLY A O 1
ATOM 2487 N N . PHE A 1 298 ? -7.358 -12.049 1.777 1.00 92.62 298 PHE A N 1
ATOM 2488 C CA . PHE A 1 298 ? -7.845 -10.701 1.484 1.00 92.62 298 PHE A CA 1
ATOM 2489 C C . PHE A 1 298 ? -7.163 -10.161 0.227 1.00 92.62 298 PHE A C 1
ATOM 2491 O O . PHE A 1 298 ? -5.939 -10.240 0.093 1.00 92.62 298 PHE A O 1
ATOM 2498 N N . SER A 1 299 ? -7.957 -9.600 -0.682 1.00 94.06 299 SER A N 1
ATOM 2499 C CA . SER A 1 299 ? -7.493 -9.106 -1.971 1.00 94.06 299 SER A CA 1
ATOM 2500 C C . SER A 1 299 ? -7.872 -7.647 -2.190 1.00 94.06 299 SER A C 1
ATOM 2502 O O . SER A 1 299 ? -8.958 -7.206 -1.810 1.00 94.06 299 SER A O 1
ATOM 2504 N N . ILE A 1 300 ? -6.982 -6.907 -2.846 1.00 93.50 300 ILE A N 1
ATOM 2505 C CA . ILE A 1 300 ? -7.258 -5.568 -3.367 1.00 93.50 300 ILE A CA 1
ATOM 2506 C C . ILE A 1 300 ? -7.162 -5.633 -4.888 1.00 93.50 300 ILE A C 1
ATOM 2508 O O . ILE A 1 300 ? -6.179 -6.140 -5.432 1.00 93.50 300 ILE A O 1
ATOM 2512 N N . GLU A 1 301 ? -8.194 -5.133 -5.557 1.00 94.25 301 GLU A N 1
ATOM 2513 C CA . GLU A 1 301 ? -8.284 -5.087 -7.013 1.00 94.25 301 GLU A CA 1
ATOM 2514 C C . GLU A 1 301 ? -7.953 -3.686 -7.507 1.00 94.25 301 GLU A C 1
ATOM 2516 O O . GLU A 1 301 ? -8.504 -2.688 -7.033 1.00 94.25 301 GLU A O 1
ATOM 2521 N N . PHE A 1 302 ? -7.028 -3.629 -8.455 1.00 94.19 302 PHE A N 1
ATOM 2522 C CA . PHE A 1 302 ? -6.510 -2.409 -9.031 1.00 94.19 302 PHE A CA 1
ATOM 2523 C C . PHE A 1 302 ? -6.699 -2.399 -10.541 1.00 94.19 302 PHE A C 1
ATOM 2525 O O . PHE A 1 302 ? -6.623 -3.431 -11.206 1.00 94.19 302 PHE A O 1
ATOM 2532 N N . THR A 1 303 ? -6.856 -1.203 -11.087 1.00 93.88 303 THR A N 1
ATOM 2533 C CA . THR A 1 303 ? -6.924 -0.936 -12.516 1.00 93.88 303 THR A CA 1
ATOM 2534 C C . THR A 1 303 ? -5.975 0.185 -12.896 1.00 93.88 303 THR A C 1
ATOM 2536 O O . THR A 1 303 ? -5.836 1.185 -12.187 1.00 93.88 303 THR A O 1
ATOM 2539 N N . HIS A 1 304 ? -5.320 0.034 -14.040 1.00 93.00 304 HIS A N 1
ATOM 2540 C CA . HIS A 1 304 ? -4.483 1.068 -14.632 1.00 93.00 304 HIS A CA 1
ATOM 2541 C C . HIS A 1 304 ? -4.794 1.200 -16.120 1.00 93.00 304 HIS A C 1
ATOM 2543 O O . HIS A 1 304 ? -4.982 0.206 -16.820 1.00 93.00 304 HIS A O 1
ATOM 2549 N N . LYS A 1 305 ? -4.844 2.435 -16.621 1.00 89.88 305 LYS A N 1
ATOM 2550 C CA . LYS A 1 305 ? -5.055 2.703 -18.051 1.00 89.88 305 LYS A CA 1
ATOM 2551 C C . LYS A 1 305 ? -3.763 2.458 -18.831 1.00 89.88 305 LYS A C 1
ATOM 2553 O O . LYS A 1 305 ? -2.688 2.796 -18.348 1.00 89.88 305 LYS A O 1
ATOM 2558 N N . LEU A 1 306 ? -3.845 1.905 -20.031 1.00 87.44 306 LEU A N 1
ATOM 2559 C CA . LEU A 1 306 ? -2.702 1.820 -20.941 1.00 87.44 306 LEU A CA 1
ATOM 2560 C C . LEU A 1 306 ? -2.714 2.987 -21.930 1.00 87.44 306 LEU A C 1
ATOM 2562 O O . LEU A 1 306 ? -3.728 3.662 -22.108 1.00 87.44 306 LEU A O 1
ATOM 2566 N N . ALA A 1 307 ? -1.573 3.229 -22.572 1.00 76.81 307 ALA A N 1
ATOM 2567 C CA . ALA A 1 307 ? -1.501 4.156 -23.694 1.00 76.81 307 ALA A CA 1
ATOM 2568 C C . ALA A 1 307 ? -2.378 3.639 -24.853 1.00 76.81 307 ALA A C 1
ATOM 2570 O O . ALA A 1 307 ? -2.293 2.464 -25.222 1.00 76.81 307 ALA A O 1
ATOM 2571 N N . HIS A 1 308 ? -3.211 4.507 -25.434 1.00 62.97 308 HIS A N 1
ATOM 2572 C CA . HIS A 1 308 ? -3.958 4.182 -26.652 1.00 62.97 308 HIS A CA 1
ATOM 2573 C C . HIS A 1 308 ? -2.966 3.945 -27.793 1.00 62.97 308 HIS A C 1
ATOM 2575 O O . HIS A 1 308 ? -2.136 4.814 -28.057 1.00 62.97 308 HIS A O 1
ATOM 2581 N N . ARG A 1 309 ? -3.033 2.776 -28.443 1.00 54.72 309 ARG A N 1
ATOM 2582 C CA . ARG A 1 309 ? -2.207 2.491 -29.626 1.00 54.72 309 ARG A CA 1
ATOM 2583 C C . ARG A 1 309 ? -2.932 2.736 -30.952 1.00 54.72 309 ARG A C 1
ATOM 2585 O O . ARG A 1 309 ? -2.228 3.004 -31.907 1.00 54.72 309 ARG A O 1
ATOM 2592 N N . ASP A 1 310 ? -4.269 2.787 -30.987 1.00 48.97 310 ASP A N 1
ATOM 2593 C CA . ASP A 1 310 ? -5.047 3.069 -32.206 1.00 48.97 310 ASP A CA 1
ATOM 2594 C C . ASP A 1 310 ? -6.377 3.782 -31.888 1.00 48.97 310 ASP A C 1
ATOM 2596 O O . ASP A 1 310 ? -6.939 3.605 -30.803 1.00 48.97 310 ASP A O 1
ATOM 2600 N N . ALA A 1 311 ? -6.863 4.606 -32.825 1.00 47.66 311 ALA A N 1
ATOM 2601 C CA . ALA A 1 311 ? -8.061 5.444 -32.680 1.00 47.66 311 ALA A CA 1
ATOM 2602 C C . ALA A 1 311 ? -9.396 4.689 -32.872 1.00 47.66 311 ALA A C 1
ATOM 2604 O O . ALA A 1 311 ? -10.443 5.224 -32.514 1.00 47.66 311 ALA A O 1
ATOM 2605 N N . ASP A 1 312 ? -9.362 3.448 -33.376 1.00 44.72 312 ASP A N 1
ATOM 2606 C CA . ASP A 1 312 ? -10.544 2.787 -33.959 1.00 44.72 312 ASP A CA 1
ATOM 2607 C C . ASP A 1 312 ? -11.122 1.608 -33.151 1.00 44.72 312 ASP A C 1
ATOM 2609 O O . ASP A 1 312 ? -12.079 0.968 -33.585 1.00 44.72 312 ASP A O 1
ATOM 2613 N N . THR A 1 313 ? -10.619 1.322 -31.944 1.00 42.75 313 THR A N 1
ATOM 2614 C CA . THR A 1 313 ? -11.224 0.313 -31.049 1.00 42.75 313 THR A CA 1
ATOM 2615 C C . THR A 1 313 ? -11.580 0.910 -29.691 1.00 42.75 313 THR A C 1
ATOM 2617 O O . THR A 1 313 ? -10.710 1.324 -28.929 1.00 42.75 313 THR A O 1
ATOM 2620 N N . ILE A 1 314 ? -12.882 0.913 -29.389 1.00 43.44 314 ILE A N 1
ATOM 2621 C CA . ILE A 1 314 ? -13.530 1.478 -28.189 1.00 43.44 314 ILE A CA 1
ATOM 2622 C C . ILE A 1 314 ? -13.355 0.573 -26.944 1.00 43.44 314 ILE A C 1
ATOM 2624 O O . ILE A 1 314 ? -13.933 0.826 -25.891 1.00 43.44 314 ILE A O 1
ATOM 2628 N N . GLU A 1 315 ? -12.529 -0.476 -26.996 1.00 47.12 315 GLU A N 1
ATOM 2629 C CA . GLU A 1 315 ? -12.177 -1.206 -25.775 1.00 47.12 315 GLU A CA 1
ATOM 2630 C C . GLU A 1 315 ? -11.151 -0.398 -24.969 1.00 47.12 315 GLU A C 1
ATOM 2632 O O . GLU A 1 315 ? -10.018 -0.175 -25.396 1.00 47.12 315 GLU A O 1
ATOM 2637 N N . GLU A 1 316 ? -11.560 0.078 -23.788 1.00 55.91 316 GLU A N 1
ATOM 2638 C CA . GLU A 1 316 ? -10.676 0.743 -22.827 1.00 55.91 316 GLU A CA 1
ATOM 2639 C C . GLU A 1 316 ? -9.492 -0.176 -22.476 1.00 55.91 316 GLU A C 1
ATOM 2641 O O . GLU A 1 316 ? -9.599 -1.051 -21.612 1.00 55.91 316 GLU A O 1
ATOM 2646 N N . ASN A 1 317 ? -8.361 0.050 -23.146 1.00 78.62 317 ASN A N 1
ATOM 2647 C CA . ASN A 1 317 ? -7.114 -0.686 -22.974 1.00 78.62 317 ASN A CA 1
ATOM 2648 C C . ASN A 1 317 ? -6.609 -0.482 -21.533 1.00 78.62 317 ASN A C 1
ATOM 2650 O O . ASN A 1 317 ? -6.125 0.595 -21.169 1.00 78.62 317 ASN A O 1
ATOM 2654 N N . ARG A 1 318 ? -6.781 -1.497 -20.685 1.00 88.56 318 ARG A N 1
ATOM 2655 C CA . ARG A 1 318 ? -6.510 -1.432 -19.244 1.00 88.56 318 ARG A CA 1
ATOM 2656 C C . ARG A 1 318 ? -5.751 -2.662 -18.762 1.00 88.56 318 ARG A C 1
ATOM 2658 O O . ARG A 1 318 ? -5.788 -3.720 -19.388 1.00 88.56 318 ARG A O 1
ATOM 2665 N N . VAL A 1 319 ? -5.090 -2.510 -17.623 1.00 92.88 319 VAL A N 1
ATOM 2666 C CA . VAL A 1 319 ? -4.494 -3.604 -16.858 1.00 92.88 319 VAL A CA 1
ATOM 2667 C C . VAL A 1 319 ? -5.256 -3.726 -15.561 1.00 92.88 319 VAL A C 1
ATOM 2669 O O . VAL A 1 319 ? -5.350 -2.753 -14.812 1.00 92.88 319 VAL A O 1
ATOM 2672 N N . ASN A 1 320 ? -5.754 -4.925 -15.295 1.00 94.88 320 ASN A N 1
ATOM 2673 C CA . ASN A 1 320 ? -6.342 -5.271 -14.015 1.00 94.88 320 ASN A CA 1
ATOM 2674 C C . ASN A 1 320 ? -5.290 -6.037 -13.214 1.00 94.88 320 ASN A C 1
ATOM 2676 O O . ASN A 1 320 ? -4.605 -6.910 -13.748 1.00 94.88 320 ASN A O 1
ATOM 2680 N N . MET A 1 321 ? -5.133 -5.706 -11.941 1.00 96.19 321 MET A N 1
ATOM 2681 C CA . MET A 1 321 ? -4.187 -6.368 -11.056 1.00 96.19 321 MET A CA 1
ATOM 2682 C C . MET A 1 321 ? -4.864 -6.670 -9.727 1.00 96.19 321 MET A C 1
ATOM 2684 O O . MET A 1 321 ? -5.409 -5.779 -9.085 1.00 96.19 321 MET A O 1
ATOM 2688 N N . GLN A 1 322 ? -4.780 -7.916 -9.282 1.00 96.69 322 GLN A N 1
ATOM 2689 C CA . GLN A 1 322 ? -5.216 -8.327 -7.957 1.00 96.69 322 GLN A CA 1
ATOM 2690 C C . GLN A 1 322 ? -3.994 -8.586 -7.073 1.00 96.69 322 GLN A C 1
ATOM 2692 O O . GLN A 1 322 ? -3.110 -9.362 -7.438 1.00 96.69 322 GLN A O 1
ATOM 2697 N N . LEU A 1 323 ? -3.950 -7.944 -5.907 1.00 97.00 323 LEU A N 1
ATOM 2698 C CA . LEU A 1 323 ? -2.955 -8.184 -4.862 1.00 97.00 323 LEU A CA 1
ATOM 2699 C C . LEU A 1 323 ? -3.619 -8.943 -3.714 1.00 97.00 323 LEU A C 1
ATOM 2701 O O . LEU A 1 323 ? -4.515 -8.404 -3.068 1.00 97.00 323 LEU A O 1
ATOM 2705 N N . VAL A 1 324 ? -3.183 -10.174 -3.457 1.00 97.00 324 VAL A N 1
ATOM 2706 C CA . VAL A 1 324 ? -3.774 -11.076 -2.455 1.00 97.00 324 VAL A CA 1
ATOM 2707 C C . VAL A 1 324 ? -2.781 -11.343 -1.328 1.00 97.00 324 VAL A C 1
ATOM 2709 O O . VAL A 1 324 ? -1.641 -11.724 -1.597 1.00 97.00 324 VAL A O 1
ATOM 2712 N N . TYR A 1 325 ? -3.215 -11.178 -0.077 1.00 95.94 325 TYR A N 1
ATOM 2713 C CA . TYR A 1 325 ? -2.417 -11.479 1.113 1.00 95.94 325 TYR A CA 1
ATOM 2714 C C . TYR A 1 325 ? -2.570 -12.945 1.525 1.00 95.94 325 TYR A C 1
ATOM 2716 O O . TYR A 1 325 ? -3.690 -13.426 1.703 1.00 95.94 325 TYR A O 1
ATOM 2724 N N . ASN A 1 326 ? -1.457 -13.648 1.732 1.00 92.31 326 ASN A N 1
ATOM 2725 C CA . ASN A 1 326 ? -1.409 -14.992 2.308 1.00 92.31 326 ASN A CA 1
ATOM 2726 C C . ASN A 1 326 ? -2.363 -15.998 1.620 1.00 92.31 326 ASN A C 1
ATOM 2728 O O . ASN A 1 326 ? -3.089 -16.766 2.267 1.00 92.31 326 ASN A O 1
ATOM 2732 N N . LYS A 1 327 ? -2.391 -15.988 0.276 1.00 93.06 327 LYS A N 1
ATOM 2733 C CA . LYS A 1 327 ? -3.207 -16.914 -0.533 1.00 93.06 327 LYS A CA 1
ATOM 2734 C C . LYS A 1 327 ? -2.715 -18.344 -0.304 1.00 93.06 327 LYS A C 1
ATOM 2736 O O . LYS A 1 327 ? -1.548 -18.645 -0.521 1.00 93.06 327 LYS A O 1
ATOM 2741 N N . THR A 1 328 ? -3.606 -19.248 0.101 1.00 93.44 328 THR A N 1
ATOM 2742 C CA . THR A 1 328 ? -3.259 -20.674 0.205 1.00 93.44 328 THR A CA 1
ATOM 2743 C C . THR A 1 328 ? -3.403 -21.336 -1.162 1.00 93.44 328 THR A C 1
ATOM 2745 O O . THR A 1 328 ? -4.499 -21.374 -1.716 1.00 93.44 328 THR A O 1
ATOM 2748 N N . ILE A 1 329 ? -2.300 -21.870 -1.677 1.00 93.62 329 ILE A N 1
ATOM 2749 C CA . ILE A 1 329 ? -2.217 -22.638 -2.919 1.00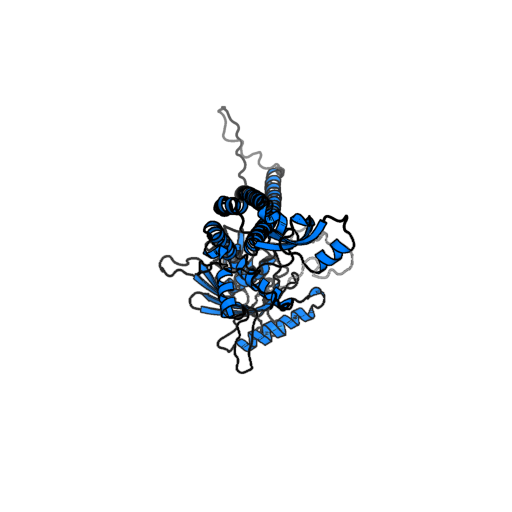 93.62 329 ILE A CA 1
ATOM 2750 C C . ILE A 1 329 ? -2.137 -24.113 -2.537 1.00 93.62 329 ILE A C 1
ATOM 2752 O O . ILE A 1 329 ? -1.221 -24.525 -1.820 1.00 93.62 329 ILE A O 1
ATOM 2756 N N . LYS A 1 330 ? -3.111 -24.904 -2.984 1.00 92.00 330 LYS A N 1
ATOM 2757 C CA . LYS A 1 330 ? -3.164 -26.340 -2.699 1.00 92.00 330 LYS A CA 1
ATOM 2758 C C . LYS A 1 330 ? -2.430 -27.092 -3.801 1.00 92.00 330 LYS A C 1
ATOM 2760 O O . LYS A 1 330 ? -2.830 -27.008 -4.955 1.00 92.00 330 LYS A O 1
ATOM 2765 N N . LEU A 1 331 ? -1.381 -27.824 -3.441 1.00 88.94 331 LEU A N 1
ATOM 2766 C CA . LEU A 1 331 ? -0.693 -28.756 -4.332 1.00 88.94 331 LEU A CA 1
ATOM 2767 C C . LEU A 1 331 ? -0.880 -30.181 -3.812 1.00 88.94 331 LEU A C 1
ATOM 2769 O O . LEU A 1 331 ? -1.112 -30.391 -2.621 1.00 88.94 331 LEU A O 1
ATOM 2773 N N . GLU A 1 332 ? -0.691 -31.168 -4.683 1.00 81.88 332 GLU A N 1
ATOM 2774 C CA . GLU A 1 332 ? -0.682 -32.585 -4.290 1.00 81.88 332 GLU A CA 1
ATOM 2775 C C . GLU A 1 332 ? 0.382 -32.873 -3.218 1.00 81.88 332 GLU A C 1
ATOM 2777 O O . GLU A 1 332 ? 0.159 -33.646 -2.292 1.00 81.88 332 GLU A O 1
ATOM 2782 N N . THR A 1 333 ? 1.524 -32.179 -3.287 1.00 80.31 333 THR A N 1
ATOM 2783 C CA . THR A 1 333 ? 2.644 -32.311 -2.342 1.00 80.31 333 THR A CA 1
ATOM 2784 C C . THR A 1 333 ? 2.472 -31.503 -1.048 1.00 80.31 333 THR A C 1
ATOM 2786 O O . THR A 1 333 ? 3.414 -31.401 -0.262 1.00 80.31 333 THR A O 1
ATOM 2789 N N . GLY A 1 334 ? 1.320 -30.856 -0.848 1.00 87.50 334 GLY A N 1
ATOM 2790 C CA . GLY A 1 334 ? 1.024 -30.004 0.304 1.00 87.50 334 GLY A CA 1
ATOM 2791 C C . GLY A 1 334 ? 0.679 -28.562 -0.068 1.00 87.50 334 GLY A C 1
ATOM 2792 O O . GLY A 1 334 ? 0.604 -28.186 -1.234 1.00 87.50 334 GLY A O 1
ATOM 2793 N N . ASN A 1 335 ? 0.466 -27.725 0.945 1.00 91.44 335 ASN A N 1
ATOM 2794 C CA . ASN A 1 335 ? 0.045 -26.342 0.733 1.00 91.44 335 ASN A CA 1
ATOM 2795 C C . ASN A 1 335 ? 1.247 -25.398 0.665 1.00 91.44 335 ASN A C 1
ATOM 2797 O O . ASN A 1 335 ? 2.148 -25.457 1.503 1.00 91.44 335 ASN A O 1
ATOM 2801 N N . LEU A 1 336 ? 1.219 -24.476 -0.294 1.00 93.94 336 LEU A N 1
ATOM 2802 C CA . LEU A 1 336 ? 2.084 -23.303 -0.312 1.00 93.94 336 LEU A CA 1
ATOM 2803 C C . LEU A 1 336 ? 1.279 -22.069 0.083 1.00 93.94 336 LEU A C 1
ATOM 2805 O O . LEU A 1 336 ? 0.084 -21.967 -0.191 1.00 93.94 336 LEU A O 1
ATOM 2809 N N . ARG A 1 337 ? 1.947 -21.124 0.737 1.00 93.69 337 ARG A N 1
ATOM 2810 C CA . ARG A 1 337 ? 1.343 -19.860 1.142 1.00 93.69 337 ARG A CA 1
ATOM 2811 C C . ARG A 1 337 ? 2.365 -18.738 0.969 1.00 93.69 337 ARG A C 1
ATOM 2813 O O . ARG A 1 337 ? 3.115 -18.488 1.904 1.00 93.69 337 ARG A O 1
ATOM 2820 N N . PRO A 1 338 ? 2.470 -18.158 -0.237 1.00 95.12 338 PRO A N 1
ATOM 2821 C CA . PRO A 1 338 ? 3.221 -16.925 -0.427 1.00 95.12 338 PRO A CA 1
ATOM 2822 C C . PRO A 1 338 ? 2.541 -15.782 0.328 1.00 95.12 338 PRO A C 1
ATOM 2824 O O . PRO A 1 338 ? 1.309 -15.671 0.302 1.00 95.12 338 PRO A O 1
ATOM 2827 N N . ASP A 1 339 ? 3.344 -14.912 0.937 1.00 96.69 339 ASP A N 1
ATOM 2828 C CA . ASP A 1 339 ? 2.835 -13.772 1.709 1.00 96.69 339 ASP A CA 1
ATOM 2829 C C . ASP A 1 339 ? 2.037 -12.826 0.810 1.00 96.69 339 ASP A C 1
ATOM 2831 O O . ASP A 1 339 ? 0.973 -12.338 1.196 1.00 96.69 339 ASP A O 1
ATOM 2835 N N . PHE A 1 340 ? 2.489 -12.636 -0.435 1.00 98.25 340 PHE A N 1
ATOM 2836 C CA . PHE A 1 340 ? 1.795 -11.831 -1.434 1.00 98.25 340 PHE A CA 1
ATOM 2837 C C . PHE A 1 340 ? 1.708 -12.547 -2.782 1.00 98.25 340 PHE A C 1
ATOM 2839 O O . PHE A 1 340 ? 2.686 -13.081 -3.309 1.00 98.25 340 PHE A O 1
ATOM 2846 N N . THR A 1 341 ? 0.520 -12.517 -3.381 1.00 98.31 341 THR A N 1
ATOM 2847 C CA . THR A 1 341 ? 0.286 -12.968 -4.757 1.00 98.31 341 THR A CA 1
ATOM 2848 C C . THR A 1 341 ? -0.211 -11.801 -5.593 1.00 98.31 341 THR A C 1
ATOM 2850 O O . THR A 1 341 ? -1.241 -11.210 -5.277 1.00 98.31 341 THR A O 1
ATOM 2853 N N . PHE A 1 342 ? 0.504 -11.497 -6.671 1.00 98.44 342 PHE A N 1
ATOM 2854 C CA . PHE A 1 342 ? 0.096 -10.529 -7.679 1.00 98.44 342 PHE A CA 1
ATOM 2855 C C . PHE A 1 342 ? -0.434 -11.268 -8.903 1.00 98.44 342 PHE A C 1
ATOM 2857 O O . PHE A 1 342 ? 0.283 -12.066 -9.509 1.00 98.44 342 PHE A O 1
ATOM 2864 N N . ILE A 1 343 ? -1.673 -10.985 -9.287 1.00 97.94 343 ILE A N 1
ATOM 2865 C CA . ILE A 1 343 ? -2.319 -11.539 -10.477 1.00 97.94 343 ILE A CA 1
ATOM 2866 C C . ILE A 1 343 ? -2.587 -10.378 -11.420 1.00 97.94 343 ILE A C 1
ATOM 2868 O O . ILE A 1 343 ? -3.462 -9.560 -11.162 1.00 97.94 343 ILE A O 1
ATOM 2872 N N . PHE A 1 344 ? -1.811 -10.284 -12.493 1.00 97.44 344 PHE A N 1
ATOM 2873 C CA . PHE A 1 344 ? -2.006 -9.276 -13.529 1.00 97.44 344 PHE A CA 1
ATOM 2874 C C . PHE A 1 344 ? -2.806 -9.886 -14.667 1.00 97.44 344 PHE A C 1
ATOM 2876 O O . PHE A 1 344 ? -2.467 -10.977 -15.113 1.00 97.44 344 PHE A O 1
ATOM 2883 N N . ASN A 1 345 ? -3.792 -9.159 -15.172 1.00 94.62 345 ASN A N 1
ATOM 2884 C CA . ASN A 1 345 ? -4.483 -9.443 -16.416 1.00 94.62 345 ASN A CA 1
ATOM 2885 C C . ASN A 1 345 ? -4.351 -8.216 -17.325 1.00 94.62 345 ASN A C 1
ATOM 2887 O O . ASN A 1 345 ? -4.881 -7.141 -17.038 1.00 94.62 345 ASN A O 1
ATOM 2891 N N . CYS A 1 346 ? -3.591 -8.378 -18.403 1.00 91.12 346 CYS A N 1
ATOM 2892 C CA . CYS A 1 346 ? -3.376 -7.360 -19.422 1.00 91.12 346 CYS A CA 1
ATOM 2893 C C . CYS A 1 346 ? -3.663 -7.988 -20.784 1.00 91.12 346 CYS A C 1
ATOM 2895 O O . CYS A 1 346 ? -3.070 -9.016 -21.116 1.00 91.12 346 CYS A O 1
ATOM 2897 N N . LYS A 1 347 ? -4.559 -7.380 -21.573 1.00 84.88 347 LYS A N 1
ATOM 2898 C CA . LYS A 1 347 ? -4.927 -7.855 -22.922 1.00 84.88 347 LYS A CA 1
ATOM 2899 C C . LYS A 1 347 ? -5.318 -9.343 -22.945 1.00 84.88 347 LYS A C 1
ATOM 2901 O O . LYS A 1 347 ? -4.851 -10.097 -23.794 1.00 84.88 347 LYS A O 1
ATOM 2906 N N . ASN A 1 348 ? -6.138 -9.765 -21.979 1.00 85.12 348 ASN A N 1
ATOM 2907 C CA . ASN A 1 348 ? -6.587 -11.152 -21.778 1.00 85.12 348 ASN A CA 1
ATOM 2908 C C . ASN A 1 348 ? -5.469 -12.166 -21.481 1.00 85.12 348 ASN A C 1
ATOM 2910 O O . ASN A 1 348 ? -5.696 -13.375 -21.523 1.00 85.12 348 ASN A O 1
ATOM 2914 N N . VAL A 1 349 ? -4.262 -11.699 -21.159 1.00 91.75 349 VAL A N 1
ATOM 2915 C CA . VAL A 1 349 ? -3.158 -12.546 -20.713 1.00 91.75 349 VAL A CA 1
ATOM 2916 C C . VAL A 1 349 ? -3.003 -12.379 -19.211 1.00 91.75 349 VAL A C 1
ATOM 2918 O O . VAL A 1 349 ? -2.607 -11.314 -18.733 1.00 91.75 349 VAL A O 1
ATOM 2921 N N . GLU A 1 350 ? -3.281 -13.451 -18.472 1.00 95.75 350 GLU A N 1
ATOM 2922 C CA . GLU A 1 350 ? -3.057 -13.499 -17.031 1.00 95.75 350 GLU A CA 1
ATOM 2923 C C . GLU A 1 350 ? -1.637 -13.990 -16.704 1.00 95.75 350 GLU A C 1
ATOM 2925 O O . GLU A 1 350 ? -1.158 -14.983 -17.258 1.00 95.75 350 GLU A O 1
ATOM 2930 N N . LYS A 1 351 ? -0.947 -13.307 -15.784 1.00 97.31 351 LYS A N 1
ATOM 2931 C CA . LYS A 1 351 ? 0.353 -13.728 -15.236 1.00 97.31 351 LYS A CA 1
ATOM 2932 C C . LYS A 1 351 ? 0.382 -13.535 -13.733 1.00 97.31 351 LYS A C 1
ATOM 2934 O O . LYS A 1 351 ? -0.016 -12.484 -13.229 1.00 97.31 351 LYS A O 1
ATOM 2939 N N . ARG A 1 352 ? 0.923 -14.535 -13.035 1.00 98.00 352 ARG A N 1
ATOM 2940 C CA . ARG A 1 352 ? 1.048 -14.531 -11.576 1.00 98.00 352 ARG A CA 1
ATOM 2941 C C . ARG A 1 352 ? 2.492 -14.364 -11.138 1.00 98.00 352 ARG A C 1
ATOM 2943 O O . ARG A 1 352 ? 3.396 -15.026 -11.660 1.00 98.00 352 ARG A O 1
ATOM 2950 N N . PHE A 1 353 ? 2.680 -13.480 -10.170 1.00 98.12 353 PHE A N 1
ATOM 2951 C CA . PHE A 1 353 ? 3.954 -13.214 -9.527 1.00 98.12 353 PHE A CA 1
ATOM 2952 C C . PHE A 1 353 ? 3.808 -13.399 -8.023 1.00 98.12 353 PHE A C 1
ATOM 2954 O O . PHE A 1 353 ? 2.848 -12.923 -7.416 1.00 98.12 353 PHE A O 1
ATOM 2961 N N . TYR A 1 354 ? 4.772 -14.091 -7.432 1.00 97.88 354 TYR A N 1
ATOM 2962 C CA . TYR A 1 354 ? 4.780 -14.393 -6.007 1.00 97.88 354 TYR A CA 1
ATOM 2963 C C . TYR A 1 354 ? 5.833 -13.565 -5.296 1.00 97.88 354 TYR A C 1
ATOM 2965 O O . TYR A 1 354 ? 6.929 -13.352 -5.820 1.00 97.88 354 TYR A O 1
ATOM 2973 N N . LEU A 1 355 ? 5.493 -13.093 -4.106 1.00 97.69 355 LEU A N 1
ATOM 2974 C CA . LEU A 1 355 ? 6.375 -12.296 -3.277 1.00 97.69 355 LEU A CA 1
ATOM 2975 C C . LEU A 1 355 ? 6.332 -12.838 -1.849 1.00 97.69 355 LEU A C 1
ATOM 2977 O O . LEU A 1 355 ? 5.252 -13.050 -1.300 1.00 97.69 355 LEU A O 1
ATOM 2981 N N . ASP A 1 356 ? 7.502 -13.059 -1.265 1.00 96.81 356 ASP A N 1
ATOM 2982 C CA . ASP A 1 356 ? 7.651 -13.580 0.096 1.00 96.81 356 ASP A CA 1
ATOM 2983 C C . ASP A 1 356 ? 8.499 -12.591 0.913 1.00 96.81 356 ASP A C 1
ATOM 2985 O O . ASP A 1 356 ? 9.558 -12.131 0.469 1.00 96.81 356 ASP A O 1
ATOM 2989 N N . ALA A 1 357 ? 7.990 -12.187 2.070 1.00 95.00 357 ALA A N 1
ATOM 2990 C CA . ALA A 1 357 ? 8.579 -11.205 2.956 1.00 95.00 357 ALA A CA 1
ATOM 2991 C C . ALA A 1 357 ? 9.659 -11.837 3.833 1.00 95.00 357 ALA A C 1
ATOM 2993 O O . ALA A 1 357 ? 9.515 -12.921 4.404 1.00 95.00 357 ALA A O 1
ATOM 2994 N N . LYS A 1 358 ? 10.779 -11.132 3.975 1.00 90.25 358 LYS A N 1
ATOM 2995 C CA . LYS A 1 358 ? 11.883 -11.530 4.847 1.00 90.25 358 LYS A CA 1
ATOM 2996 C C . LYS A 1 358 ? 12.309 -10.351 5.705 1.00 90.25 358 LYS A C 1
ATOM 2998 O O . LYS A 1 358 ? 12.955 -9.413 5.238 1.00 90.25 358 LYS A O 1
ATOM 3003 N N . TYR A 1 359 ? 11.977 -10.419 6.992 1.00 86.50 359 TYR A N 1
ATOM 3004 C CA . TYR A 1 359 ? 12.475 -9.480 7.995 1.00 86.50 359 TYR A CA 1
ATOM 3005 C C . TYR A 1 359 ? 13.844 -9.945 8.516 1.00 86.50 359 TYR A C 1
ATOM 3007 O O . TYR A 1 359 ? 14.006 -10.338 9.668 1.00 86.50 359 TYR A O 1
ATOM 3015 N N . HIS A 1 360 ? 14.835 -9.983 7.622 1.00 80.12 360 HIS A N 1
ATOM 3016 C CA . HIS A 1 360 ? 16.179 -10.486 7.905 1.00 80.12 360 HIS A CA 1
ATOM 3017 C C . HIS A 1 360 ? 17.224 -9.374 7.828 1.00 80.12 360 HIS A C 1
ATOM 3019 O O . HIS A 1 360 ? 17.250 -8.579 6.888 1.00 80.12 360 HIS A O 1
ATOM 3025 N N . ASN A 1 361 ? 18.171 -9.381 8.770 1.00 77.31 361 ASN A N 1
ATOM 3026 C CA . ASN A 1 361 ? 19.343 -8.518 8.689 1.00 77.31 361 ASN A CA 1
ATOM 3027 C C . ASN A 1 361 ? 20.469 -9.171 7.862 1.00 77.31 361 ASN A C 1
ATOM 3029 O O . ASN A 1 361 ? 21.403 -9.771 8.395 1.00 77.31 361 ASN A O 1
ATOM 3033 N N . TYR A 1 362 ? 20.414 -8.994 6.543 1.00 80.00 362 TYR A N 1
ATOM 3034 C CA . TYR A 1 362 ? 21.432 -9.487 5.607 1.00 80.00 362 TYR A CA 1
ATOM 3035 C C . TYR A 1 362 ? 22.815 -8.833 5.726 1.00 80.00 362 TYR A C 1
ATOM 3037 O O . TYR A 1 362 ? 23.777 -9.370 5.178 1.00 80.00 362 TYR A O 1
ATOM 3045 N N . ILE A 1 363 ? 22.960 -7.707 6.440 1.00 74.62 363 ILE A N 1
ATOM 3046 C CA . ILE A 1 363 ? 24.268 -7.046 6.610 1.00 74.62 363 ILE A CA 1
ATOM 3047 C C . ILE A 1 363 ? 25.245 -7.993 7.315 1.00 74.62 363 ILE A C 1
ATOM 3049 O O . ILE A 1 363 ? 26.392 -8.124 6.890 1.00 74.62 363 ILE A O 1
ATOM 3053 N N . ASN A 1 364 ? 24.758 -8.709 8.330 1.00 67.88 364 ASN A N 1
ATOM 3054 C CA . ASN A 1 364 ? 25.565 -9.615 9.144 1.00 67.88 364 ASN A CA 1
ATOM 3055 C C . ASN A 1 364 ? 25.696 -11.020 8.531 1.00 67.88 364 ASN A C 1
ATOM 3057 O O . ASN A 1 364 ? 26.525 -11.805 8.979 1.00 67.88 364 ASN A O 1
ATOM 3061 N N . ASN A 1 365 ? 24.894 -11.354 7.512 1.00 73.19 365 ASN A N 1
ATOM 3062 C CA . ASN A 1 365 ? 24.912 -12.668 6.872 1.00 73.19 365 ASN A CA 1
ATOM 3063 C C . ASN A 1 365 ? 24.523 -12.584 5.385 1.00 73.19 365 ASN A C 1
ATOM 3065 O O . ASN A 1 365 ? 23.379 -12.823 4.998 1.00 73.19 365 ASN A O 1
ATOM 3069 N N . LYS A 1 366 ? 25.505 -12.285 4.526 1.00 76.12 366 LYS A N 1
ATOM 3070 C CA . LYS A 1 366 ? 25.302 -12.217 3.066 1.00 76.12 366 LYS A CA 1
ATOM 3071 C C . LYS A 1 366 ? 24.910 -13.563 2.446 1.00 76.12 366 LYS A C 1
ATOM 3073 O O . LYS A 1 366 ? 24.249 -13.582 1.411 1.00 76.12 366 LYS A O 1
ATOM 3078 N N . HIS A 1 367 ? 25.301 -14.683 3.057 1.00 80.50 367 HIS A N 1
ATOM 3079 C CA . HIS A 1 367 ? 24.917 -16.011 2.574 1.00 80.50 367 HIS A CA 1
ATOM 3080 C C . HIS A 1 367 ? 23.420 -16.261 2.751 1.00 80.50 367 HIS A C 1
ATOM 3082 O O . HIS A 1 367 ? 22.805 -16.850 1.865 1.00 80.50 367 HIS A O 1
ATOM 3088 N N . ALA A 1 368 ? 22.820 -15.749 3.831 1.00 79.81 368 ALA A N 1
ATOM 3089 C CA . ALA A 1 368 ? 21.377 -15.828 4.043 1.00 79.81 368 ALA A CA 1
ATOM 3090 C C . ALA A 1 368 ? 20.591 -15.174 2.897 1.00 79.81 368 ALA A C 1
ATOM 3092 O O . ALA A 1 368 ? 19.617 -15.753 2.440 1.00 79.81 368 ALA A O 1
ATOM 3093 N N . PHE A 1 369 ? 21.059 -14.046 2.351 1.00 83.88 369 PHE A N 1
ATOM 3094 C CA . PHE A 1 369 ? 20.409 -13.388 1.209 1.00 83.88 369 PHE A CA 1
ATOM 3095 C C . PHE A 1 369 ? 20.347 -14.281 -0.042 1.00 83.88 369 PHE A C 1
ATOM 3097 O O . PHE A 1 369 ? 19.299 -14.426 -0.669 1.00 83.88 369 PHE A O 1
ATOM 3104 N N . LEU A 1 370 ? 21.468 -14.913 -0.407 1.00 84.50 370 LEU A N 1
ATOM 3105 C CA . LEU A 1 370 ? 21.515 -15.807 -1.569 1.00 84.50 370 LEU A CA 1
ATOM 3106 C C . LEU A 1 370 ? 20.728 -17.101 -1.331 1.00 84.50 370 LEU A C 1
ATOM 3108 O O . LEU A 1 370 ? 20.082 -17.601 -2.254 1.00 84.50 370 LEU A O 1
ATOM 3112 N N . ASN A 1 371 ? 20.769 -17.623 -0.104 1.00 85.56 371 ASN A N 1
ATOM 3113 C CA . ASN A 1 371 ? 20.004 -18.800 0.292 1.00 85.56 371 ASN A CA 1
ATOM 3114 C C . ASN A 1 371 ? 18.504 -18.529 0.262 1.00 85.56 371 ASN A C 1
ATOM 3116 O O . ASN A 1 371 ? 17.763 -19.375 -0.220 1.00 85.56 371 ASN A O 1
ATOM 3120 N N . ASP A 1 372 ? 18.062 -17.357 0.709 1.00 88.94 372 ASP A N 1
ATOM 3121 C CA . ASP A 1 372 ? 16.661 -16.961 0.646 1.00 88.94 372 ASP A CA 1
ATOM 3122 C C . ASP A 1 372 ? 16.196 -16.932 -0.818 1.00 88.94 372 ASP A C 1
ATOM 3124 O O . ASP A 1 372 ? 15.234 -17.619 -1.161 1.00 88.94 372 ASP A O 1
ATOM 3128 N N . ILE A 1 373 ? 16.924 -16.259 -1.723 1.00 88.88 373 ILE A N 1
ATOM 3129 C CA . ILE A 1 373 ? 16.588 -16.250 -3.162 1.00 88.88 373 ILE A CA 1
ATOM 3130 C C . ILE A 1 373 ? 16.505 -17.676 -3.719 1.00 88.88 373 ILE A C 1
ATOM 3132 O O . ILE A 1 373 ? 15.552 -18.016 -4.422 1.00 88.88 373 ILE A O 1
ATOM 3136 N N . LYS A 1 374 ? 17.491 -18.523 -3.417 1.00 87.88 374 LYS A N 1
ATOM 3137 C CA . LYS A 1 374 ? 17.532 -19.899 -3.918 1.00 87.88 374 LYS A CA 1
ATOM 3138 C C . LYS A 1 374 ? 16.386 -20.744 -3.355 1.00 87.88 374 LYS A C 1
ATOM 3140 O O . LYS A 1 374 ? 15.590 -21.284 -4.115 1.00 87.88 374 LYS A O 1
ATOM 3145 N N . ASN A 1 375 ? 16.289 -20.843 -2.039 1.00 88.38 375 ASN A N 1
ATOM 3146 C CA . ASN A 1 375 ? 15.406 -21.790 -1.369 1.00 88.38 375 ASN A CA 1
ATOM 3147 C C . ASN A 1 375 ? 13.944 -21.326 -1.425 1.00 88.38 375 ASN A C 1
ATOM 3149 O O . ASN A 1 375 ? 13.039 -22.145 -1.558 1.00 88.38 375 ASN A O 1
ATOM 3153 N N . VAL A 1 376 ? 13.696 -20.015 -1.337 1.00 92.12 376 VAL A N 1
ATOM 3154 C CA . VAL A 1 376 ? 12.341 -19.450 -1.291 1.00 92.12 376 VAL A CA 1
ATOM 3155 C C . VAL A 1 376 ? 11.876 -19.040 -2.685 1.00 92.12 376 VAL A C 1
ATOM 3157 O O . VAL A 1 376 ? 10.907 -19.597 -3.199 1.00 92.12 376 VAL A O 1
ATOM 3160 N N . ALA A 1 377 ? 12.564 -18.095 -3.330 1.00 90.56 377 ALA A N 1
ATOM 3161 C CA . ALA A 1 377 ? 12.090 -17.557 -4.605 1.00 90.56 377 ALA A CA 1
ATOM 3162 C C . ALA A 1 377 ? 12.156 -18.604 -5.730 1.00 90.56 377 ALA A C 1
ATOM 3164 O O . ALA A 1 377 ? 11.190 -18.776 -6.472 1.00 90.56 377 ALA A O 1
ATOM 3165 N N . ILE A 1 378 ? 13.276 -19.325 -5.849 1.00 89.75 378 ILE A N 1
ATOM 3166 C CA . ILE A 1 378 ? 13.483 -20.303 -6.925 1.00 89.75 378 ILE A CA 1
ATOM 3167 C C . ILE A 1 378 ? 12.825 -21.644 -6.579 1.00 89.75 378 ILE A C 1
ATOM 3169 O O . ILE A 1 378 ? 11.924 -22.083 -7.289 1.00 89.75 378 ILE A O 1
ATOM 3173 N N . GLU A 1 379 ? 13.269 -22.310 -5.513 1.00 88.81 379 GLU A N 1
ATOM 3174 C CA . GLU A 1 379 ? 12.880 -23.695 -5.225 1.00 88.81 379 GLU A CA 1
ATOM 3175 C C . GLU A 1 379 ? 11.456 -23.809 -4.665 1.00 88.81 379 GLU A C 1
ATOM 3177 O O . GLU A 1 379 ? 10.672 -24.616 -5.165 1.00 88.81 379 GLU A O 1
ATOM 3182 N N . LYS A 1 380 ? 11.090 -23.004 -3.656 1.00 92.50 380 LYS A N 1
ATOM 3183 C CA . LYS A 1 380 ? 9.785 -23.118 -2.980 1.00 92.50 380 LYS A CA 1
ATOM 3184 C C . LYS A 1 380 ? 8.616 -22.636 -3.834 1.00 92.50 380 LYS A C 1
ATOM 3186 O O . LYS A 1 380 ? 7.585 -23.301 -3.810 1.00 92.50 380 LYS A O 1
ATOM 3191 N N . TYR A 1 381 ? 8.741 -21.523 -4.557 1.00 94.06 381 TYR A N 1
ATOM 3192 C CA . TYR A 1 381 ? 7.615 -20.963 -5.319 1.00 94.06 381 TYR A CA 1
ATOM 3193 C C . TYR A 1 381 ? 7.776 -21.089 -6.828 1.00 94.06 381 TYR A C 1
ATOM 3195 O O . TYR A 1 381 ? 6.904 -21.675 -7.461 1.00 94.06 381 TYR A O 1
ATOM 3203 N N . TYR A 1 382 ? 8.858 -20.586 -7.429 1.00 93.25 382 TYR A N 1
ATOM 3204 C CA . TYR A 1 382 ? 8.956 -20.568 -8.892 1.00 93.25 382 TYR A CA 1
ATOM 3205 C C . TYR A 1 382 ? 8.940 -21.977 -9.507 1.00 93.25 382 TYR A C 1
ATOM 3207 O O . TYR A 1 382 ? 8.089 -22.258 -10.347 1.00 93.25 382 TYR A O 1
ATOM 3215 N N . LEU A 1 383 ? 9.832 -22.876 -9.074 1.00 90.12 383 LEU A N 1
ATOM 3216 C CA . LEU A 1 383 ? 9.933 -24.230 -9.630 1.00 90.12 383 LEU A CA 1
ATOM 3217 C C . LEU A 1 383 ? 8.726 -25.101 -9.269 1.00 90.12 383 LEU A C 1
ATOM 3219 O O . LEU A 1 383 ? 8.187 -25.769 -10.148 1.00 90.12 383 LEU A O 1
ATOM 3223 N N . LYS A 1 384 ? 8.270 -25.070 -8.008 1.00 91.88 384 LYS A N 1
ATOM 3224 C CA . LYS A 1 384 ? 7.111 -25.869 -7.569 1.00 91.88 384 LYS A CA 1
ATOM 3225 C C . LYS A 1 384 ? 5.808 -25.466 -8.248 1.00 91.88 384 LYS A C 1
ATOM 3227 O O . LYS A 1 384 ? 4.973 -26.328 -8.485 1.00 91.88 384 LYS A O 1
ATOM 3232 N N . LEU A 1 385 ? 5.629 -24.183 -8.563 1.00 93.00 385 LEU A N 1
ATOM 3233 C CA . LEU A 1 385 ? 4.401 -23.703 -9.193 1.00 93.00 385 LEU A CA 1
ATOM 3234 C C . LEU A 1 385 ? 4.470 -23.715 -10.722 1.00 93.00 385 LEU A C 1
ATOM 3236 O O . LEU A 1 385 ? 3.425 -23.599 -11.350 1.00 93.00 385 LEU A O 1
ATOM 3240 N N . LEU A 1 386 ? 5.645 -23.878 -11.342 1.00 89.38 386 LEU A N 1
ATOM 3241 C CA . LEU A 1 386 ? 5.856 -23.700 -12.788 1.00 89.38 386 LEU A CA 1
ATOM 3242 C C . LEU A 1 386 ? 4.869 -24.472 -13.684 1.00 89.38 386 LEU A C 1
ATOM 3244 O O . LEU A 1 386 ? 4.460 -23.946 -14.719 1.00 89.38 386 LEU A O 1
ATOM 3248 N N . ASN A 1 387 ? 4.490 -25.685 -13.278 1.00 88.31 387 ASN A N 1
ATOM 3249 C CA . ASN A 1 387 ? 3.625 -26.596 -14.037 1.00 88.31 387 ASN A CA 1
ATOM 3250 C C . ASN A 1 387 ? 2.265 -26.829 -13.355 1.00 88.31 387 ASN A C 1
ATOM 3252 O O . ASN A 1 387 ? 1.666 -27.887 -13.512 1.00 88.31 387 ASN A O 1
ATOM 3256 N N . THR A 1 388 ? 1.801 -25.863 -12.564 1.00 91.50 388 THR A N 1
ATOM 3257 C CA . THR A 1 388 ? 0.523 -25.930 -11.836 1.00 91.50 388 THR A CA 1
ATOM 3258 C C . THR A 1 388 ? -0.478 -24.934 -12.416 1.00 91.50 388 THR A C 1
ATOM 3260 O O . THR A 1 388 ? -0.090 -24.026 -13.156 1.00 91.50 388 THR A O 1
ATOM 3263 N N . GLU A 1 389 ? -1.757 -25.052 -12.052 1.00 90.19 389 GLU A N 1
ATOM 3264 C CA . GLU A 1 389 ? -2.759 -24.034 -12.396 1.00 90.19 389 GLU A CA 1
ATOM 3265 C C . GLU A 1 389 ? -2.360 -22.655 -11.869 1.00 90.19 389 GLU A C 1
ATOM 3267 O O . GLU A 1 389 ? -2.534 -21.667 -12.573 1.00 90.19 389 GLU A O 1
ATOM 3272 N N . ASP A 1 390 ? -1.727 -22.590 -10.692 1.00 92.69 390 ASP A N 1
ATOM 3273 C CA . ASP A 1 390 ? -1.154 -21.395 -10.064 1.00 92.69 390 ASP A CA 1
ATOM 3274 C C . ASP A 1 390 ? 0.249 -21.039 -10.622 1.00 92.69 390 ASP A C 1
ATOM 3276 O O . ASP A 1 390 ? 1.114 -20.531 -9.903 1.00 92.69 390 ASP A O 1
ATOM 3280 N N . ARG A 1 391 ? 0.487 -21.264 -11.924 1.00 94.38 391 ARG A N 1
ATOM 3281 C CA . ARG A 1 391 ? 1.782 -21.056 -12.597 1.00 94.38 391 ARG A CA 1
ATOM 3282 C C . ARG A 1 391 ? 2.487 -19.749 -12.227 1.00 94.38 391 ARG A C 1
ATOM 3284 O O . ARG A 1 391 ? 2.010 -18.658 -12.539 1.00 94.38 391 ARG A O 1
ATOM 3291 N N . ALA A 1 392 ? 3.691 -19.872 -11.666 1.00 94.12 392 ALA A N 1
ATOM 3292 C CA . ALA A 1 392 ? 4.579 -18.744 -11.404 1.00 94.12 392 ALA A CA 1
ATOM 3293 C C . ALA A 1 392 ? 5.253 -18.255 -12.692 1.00 94.12 392 ALA A C 1
ATOM 3295 O O . ALA A 1 392 ? 6.055 -18.964 -13.303 1.00 94.12 392 ALA A O 1
ATOM 3296 N N . VAL A 1 393 ? 4.979 -17.011 -13.089 1.00 95.62 393 VAL A N 1
ATOM 3297 C CA . VAL A 1 393 ? 5.770 -16.326 -14.124 1.00 95.62 393 VAL A CA 1
ATOM 3298 C C . VAL A 1 393 ? 7.063 -15.779 -13.530 1.00 95.62 393 VAL A C 1
ATOM 3300 O O . VAL A 1 393 ? 8.111 -15.865 -14.180 1.00 95.62 393 VAL A O 1
ATOM 3303 N N . GLY A 1 394 ? 6.989 -15.292 -12.290 1.00 95.38 394 GLY A N 1
ATOM 3304 C CA . GLY A 1 394 ? 8.138 -14.950 -11.469 1.00 95.38 394 GLY A CA 1
ATOM 3305 C C . GLY A 1 394 ? 7.846 -15.062 -9.971 1.00 95.38 394 GLY A C 1
ATOM 3306 O O . GLY A 1 394 ? 6.692 -15.093 -9.547 1.00 95.38 394 GLY A O 1
ATOM 3307 N N . SER A 1 395 ? 8.902 -15.141 -9.172 1.00 96.12 395 SER A N 1
ATOM 3308 C CA . SER A 1 395 ? 8.848 -15.206 -7.715 1.00 96.12 395 SER A CA 1
ATOM 3309 C C . SER A 1 395 ? 10.003 -14.420 -7.115 1.00 96.12 395 SER A C 1
ATOM 3311 O O . SER A 1 395 ? 11.147 -14.595 -7.525 1.00 96.12 395 SER A O 1
ATOM 3313 N N . PHE A 1 396 ? 9.731 -13.578 -6.128 1.00 96.94 396 PHE A N 1
ATOM 3314 C CA . PHE A 1 396 ? 10.720 -12.671 -5.559 1.00 96.94 396 PHE A CA 1
ATOM 3315 C C . PHE A 1 396 ? 10.625 -12.603 -4.042 1.00 96.94 396 PHE A C 1
ATOM 3317 O O . PHE A 1 396 ? 9.654 -13.051 -3.435 1.00 96.94 396 PHE A O 1
ATOM 3324 N N . ILE A 1 397 ? 11.655 -12.014 -3.449 1.00 95.69 397 ILE A N 1
ATOM 3325 C CA . ILE A 1 397 ? 11.719 -11.729 -2.021 1.00 95.69 397 ILE A CA 1
ATOM 3326 C C . ILE A 1 397 ? 11.677 -10.228 -1.805 1.00 95.69 397 ILE A C 1
ATOM 3328 O O . ILE A 1 397 ? 12.318 -9.468 -2.533 1.00 95.69 397 ILE A O 1
ATOM 3332 N N . ILE A 1 398 ? 10.938 -9.822 -0.781 1.00 95.81 398 ILE A N 1
ATOM 3333 C CA . ILE A 1 398 ? 10.880 -8.444 -0.312 1.00 95.81 398 ILE A CA 1
ATOM 3334 C C . ILE A 1 398 ? 11.434 -8.361 1.109 1.00 95.81 398 ILE A C 1
ATOM 3336 O O . ILE A 1 398 ? 11.101 -9.177 1.965 1.00 95.81 398 ILE A O 1
ATOM 3340 N N . HIS A 1 399 ? 12.315 -7.400 1.375 1.00 92.19 399 HIS A N 1
ATOM 3341 C CA . HIS A 1 399 ? 13.003 -7.302 2.669 1.00 92.19 399 HIS A CA 1
ATOM 3342 C C . HIS A 1 399 ? 13.293 -5.858 3.090 1.00 92.19 399 HIS A C 1
ATOM 3344 O O . HIS A 1 399 ? 13.137 -4.914 2.321 1.00 92.19 399 HIS A O 1
ATOM 3350 N N . CYS A 1 400 ? 13.760 -5.673 4.324 1.00 86.75 400 CYS A N 1
ATOM 3351 C CA . CYS A 1 400 ? 13.960 -4.360 4.949 1.00 86.75 400 CYS A CA 1
ATOM 3352 C C . CYS A 1 400 ? 15.389 -3.779 4.817 1.00 86.75 400 CYS A C 1
ATOM 3354 O O . CYS A 1 400 ? 15.733 -2.819 5.503 1.00 86.75 400 CYS A O 1
ATOM 3356 N N . ASN A 1 401 ? 16.224 -4.315 3.917 1.00 83.94 401 ASN A N 1
ATOM 3357 C CA . ASN A 1 401 ? 17.653 -3.965 3.817 1.00 83.94 401 ASN A CA 1
ATOM 3358 C C . ASN A 1 401 ? 18.026 -3.317 2.475 1.00 83.94 401 ASN A C 1
ATOM 3360 O O . ASN A 1 401 ? 18.181 -4.015 1.482 1.00 83.94 401 ASN A O 1
ATOM 3364 N N . ASN A 1 402 ? 18.281 -2.006 2.460 1.00 80.94 402 ASN A N 1
ATOM 3365 C CA . ASN A 1 402 ? 18.464 -1.217 1.229 1.00 80.94 402 ASN A CA 1
ATOM 3366 C C . ASN A 1 402 ? 19.741 -1.484 0.407 1.00 80.94 402 ASN A C 1
ATOM 3368 O O . ASN A 1 402 ? 19.905 -0.918 -0.661 1.00 80.94 402 ASN A O 1
ATOM 3372 N N . ASN A 1 403 ? 20.672 -2.296 0.911 1.00 78.75 403 ASN A N 1
ATOM 3373 C CA . ASN A 1 403 ? 21.959 -2.551 0.247 1.00 78.75 403 ASN A CA 1
ATOM 3374 C C . ASN A 1 403 ? 21.972 -3.855 -0.565 1.00 78.75 403 ASN A C 1
ATOM 3376 O O . ASN A 1 403 ? 23.022 -4.260 -1.065 1.00 78.75 403 ASN A O 1
ATOM 3380 N N . PHE A 1 404 ? 20.842 -4.558 -0.625 1.00 80.69 404 PHE A N 1
ATOM 3381 C CA . PHE A 1 404 ? 20.744 -5.885 -1.217 1.00 80.69 404 PHE A CA 1
ATOM 3382 C C . PHE A 1 404 ? 19.620 -5.897 -2.244 1.00 80.69 404 PHE A C 1
ATOM 3384 O O . PHE A 1 404 ? 18.449 -5.846 -1.897 1.00 80.69 404 PHE A O 1
ATOM 3391 N N . GLU A 1 405 ? 19.976 -5.959 -3.520 1.00 86.12 405 GLU A N 1
ATOM 3392 C CA . GLU A 1 405 ? 19.015 -5.955 -4.618 1.00 86.12 405 GLU A CA 1
ATOM 3393 C C . GLU A 1 405 ? 19.495 -6.911 -5.704 1.00 86.12 405 GLU A C 1
ATOM 3395 O O . GLU A 1 405 ? 20.688 -7.006 -6.007 1.00 86.12 405 GLU A O 1
ATOM 3400 N N . ASN A 1 406 ? 18.562 -7.657 -6.282 1.00 88.56 406 ASN A N 1
ATOM 3401 C CA . ASN A 1 406 ? 18.810 -8.545 -7.401 1.00 88.56 406 ASN A CA 1
ATOM 3402 C C . ASN A 1 406 ? 17.501 -8.801 -8.149 1.00 88.56 406 ASN A C 1
ATOM 3404 O O . ASN A 1 406 ? 16.751 -9.703 -7.797 1.00 88.56 406 ASN A O 1
ATOM 3408 N N . PHE A 1 407 ? 17.251 -8.073 -9.232 1.00 90.44 407 PHE A N 1
ATOM 3409 C CA . PHE A 1 407 ? 16.055 -8.261 -10.061 1.00 90.44 407 PHE A CA 1
ATOM 3410 C C . PHE A 1 407 ? 16.148 -9.452 -11.037 1.00 90.44 407 PHE A C 1
ATOM 3412 O O . PHE A 1 407 ? 15.378 -9.531 -11.991 1.00 90.44 407 PHE A O 1
ATOM 3419 N N . GLY A 1 408 ? 17.104 -10.372 -10.860 1.00 83.06 408 GLY A N 1
ATOM 3420 C CA . GLY A 1 408 ? 17.196 -11.596 -11.662 1.00 83.06 408 GLY A CA 1
ATOM 3421 C C . GLY A 1 408 ? 17.726 -11.401 -13.084 1.00 83.06 408 GLY A C 1
ATOM 3422 O O . GLY A 1 408 ? 17.531 -12.270 -13.931 1.00 83.06 408 GLY A O 1
ATOM 3423 N N . GLY A 1 409 ? 18.386 -10.274 -13.366 1.00 71.69 409 GLY A N 1
ATOM 3424 C CA . GLY A 1 409 ? 18.897 -9.943 -14.702 1.00 71.69 409 GLY A CA 1
ATOM 3425 C C . GLY A 1 409 ? 20.175 -10.671 -15.119 1.00 71.69 409 GLY A C 1
ATOM 3426 O O . GLY A 1 409 ? 20.621 -10.505 -16.251 1.00 71.69 409 GLY A O 1
ATOM 3427 N N . LYS A 1 410 ? 20.785 -11.466 -14.229 1.00 72.06 410 LYS A N 1
ATOM 3428 C CA . LYS A 1 410 ? 22.062 -12.130 -14.514 1.00 72.06 410 LYS A CA 1
ATOM 3429 C C . LYS A 1 410 ? 21.863 -13.346 -15.415 1.00 72.06 410 LYS A C 1
ATOM 3431 O O . LYS A 1 410 ? 21.233 -14.332 -15.026 1.00 72.06 410 LYS A O 1
ATOM 3436 N N . ALA A 1 411 ? 22.471 -13.318 -16.596 1.00 57.50 411 ALA A N 1
ATOM 3437 C CA . ALA A 1 411 ? 22.616 -14.513 -17.415 1.00 57.50 411 ALA A CA 1
ATOM 3438 C C . ALA A 1 411 ? 23.646 -15.462 -16.776 1.00 57.50 411 ALA A C 1
ATOM 3440 O O . ALA A 1 411 ? 24.740 -15.050 -16.379 1.00 57.50 411 ALA A O 1
ATOM 3441 N N . SER A 1 412 ? 23.315 -16.751 -16.668 1.00 54.28 412 SER A N 1
ATOM 3442 C CA . SER A 1 412 ? 24.296 -17.753 -16.250 1.00 54.28 412 SER A CA 1
ATOM 3443 C C . SER A 1 412 ? 25.221 -18.059 -17.426 1.00 54.28 412 SER A C 1
ATOM 3445 O O . SER A 1 412 ? 24.818 -18.730 -18.371 1.00 54.28 412 SER A O 1
ATOM 3447 N N . LYS A 1 413 ? 26.484 -17.614 -17.361 1.00 48.09 413 LYS A N 1
ATOM 3448 C CA . LYS A 1 413 ? 27.496 -17.917 -18.395 1.00 48.09 413 LYS A CA 1
ATOM 3449 C C . LYS A 1 413 ? 27.769 -19.419 -18.563 1.00 48.09 413 LYS A C 1
ATOM 3451 O O . LYS A 1 413 ? 28.273 -19.823 -19.601 1.00 48.09 413 LYS A O 1
ATOM 3456 N N . LYS A 1 414 ? 27.453 -20.240 -17.551 1.00 45.28 414 LYS A N 1
ATOM 3457 C CA . LYS A 1 414 ? 27.630 -21.702 -17.593 1.00 45.28 414 LYS A CA 1
ATOM 3458 C C . LYS A 1 414 ? 26.418 -22.449 -18.160 1.00 45.28 414 LYS A C 1
ATOM 3460 O O . LYS A 1 414 ? 26.597 -23.567 -18.609 1.00 45.28 414 LYS A O 1
ATOM 3465 N N . ASN A 1 415 ? 25.225 -21.845 -18.149 1.00 47.91 415 ASN A N 1
ATOM 3466 C CA . ASN A 1 415 ? 23.984 -22.429 -18.667 1.00 47.91 415 ASN A CA 1
ATOM 3467 C C . ASN A 1 415 ? 23.053 -21.309 -19.165 1.00 47.91 415 ASN A C 1
ATOM 3469 O O . ASN A 1 415 ? 22.185 -20.834 -18.430 1.00 47.91 415 ASN A O 1
ATOM 3473 N N . ILE A 1 416 ? 23.224 -20.889 -20.422 1.00 46.16 416 ILE A N 1
ATOM 3474 C CA . ILE A 1 416 ? 22.413 -19.829 -21.056 1.00 46.16 416 ILE A CA 1
ATOM 3475 C C . ILE A 1 416 ? 20.907 -20.167 -20.999 1.00 46.16 416 ILE A C 1
ATOM 3477 O O . ILE A 1 416 ? 20.083 -19.284 -20.781 1.00 46.16 416 ILE A O 1
ATOM 3481 N N . ASN A 1 417 ? 20.553 -21.456 -21.066 1.00 44.44 417 ASN A N 1
ATOM 3482 C CA . ASN A 1 417 ? 19.167 -21.940 -21.021 1.00 44.44 417 ASN A CA 1
ATOM 3483 C C . ASN A 1 417 ? 18.534 -21.969 -19.615 1.00 44.44 417 ASN A C 1
ATOM 3485 O O . ASN A 1 417 ? 17.336 -22.213 -19.505 1.00 44.44 417 ASN A O 1
ATOM 3489 N N . THR A 1 418 ? 19.298 -21.726 -18.542 1.00 48.97 418 THR A N 1
ATOM 3490 C CA . THR A 1 418 ? 18.783 -21.723 -17.157 1.00 48.97 418 THR A CA 1
ATOM 3491 C C . THR A 1 418 ? 18.895 -20.351 -16.490 1.00 48.97 418 THR A C 1
ATOM 3493 O O . THR A 1 418 ? 18.841 -20.265 -15.262 1.00 48.97 418 THR A O 1
ATOM 3496 N N . SER A 1 419 ? 19.117 -19.272 -17.254 1.00 61.00 419 SER A N 1
ATOM 3497 C CA . SER A 1 419 ? 19.072 -17.928 -16.671 1.00 61.00 419 SER A CA 1
ATOM 3498 C C . SER A 1 419 ? 17.669 -17.663 -16.118 1.00 61.00 419 SER A C 1
ATOM 3500 O O . SER A 1 419 ? 16.683 -17.943 -16.804 1.00 61.00 419 SER A O 1
ATOM 3502 N N . PRO A 1 420 ? 17.553 -17.087 -14.908 1.00 67.06 420 PRO A N 1
ATOM 3503 C CA . PRO A 1 420 ? 16.257 -16.701 -14.384 1.00 67.06 420 PRO A CA 1
ATOM 3504 C C . PRO A 1 420 ? 15.579 -15.643 -15.261 1.00 67.06 420 PRO A C 1
ATOM 3506 O O . PRO A 1 420 ? 14.370 -15.544 -15.172 1.00 67.06 420 PRO A O 1
ATOM 3509 N N . MET A 1 421 ? 16.282 -14.887 -16.125 1.00 84.19 421 MET A N 1
ATOM 3510 C CA . MET A 1 421 ? 15.687 -13.912 -17.063 1.00 84.19 421 MET A CA 1
ATOM 3511 C C . MET A 1 421 ? 14.620 -13.014 -16.410 1.00 84.19 421 MET A C 1
ATOM 3513 O O . MET A 1 421 ? 13.498 -12.898 -16.909 1.00 84.19 421 MET A O 1
ATOM 3517 N N . HIS A 1 422 ? 14.961 -12.424 -15.262 1.00 91.25 422 HIS A N 1
ATOM 3518 C CA . HIS A 1 422 ? 14.058 -11.628 -14.426 1.00 91.25 422 HIS A CA 1
ATOM 3519 C C . HIS A 1 422 ? 12.864 -12.376 -13.815 1.00 91.25 422 HIS A C 1
ATOM 3521 O O . HIS A 1 422 ? 11.894 -11.752 -13.405 1.00 91.25 422 HIS A O 1
ATOM 3527 N N . ARG A 1 423 ? 12.892 -13.707 -13.734 1.00 92.25 423 ARG A N 1
ATOM 3528 C CA . ARG A 1 423 ? 11.827 -14.496 -13.093 1.00 92.25 423 ARG A CA 1
ATOM 3529 C C . ARG A 1 423 ? 12.028 -14.667 -11.600 1.00 92.25 423 ARG A C 1
ATOM 3531 O O . ARG A 1 423 ? 11.045 -14.833 -10.894 1.00 92.25 423 ARG A O 1
ATOM 3538 N N . CYS A 1 424 ? 13.267 -14.639 -11.119 1.00 92.56 424 CYS A N 1
ATOM 3539 C CA . CYS A 1 424 ? 13.558 -14.809 -9.700 1.00 92.56 424 CYS A CA 1
ATOM 3540 C C . CYS A 1 424 ? 14.535 -13.758 -9.202 1.00 92.56 424 CYS A C 1
ATOM 3542 O O . CYS A 1 424 ? 15.526 -13.471 -9.875 1.00 92.56 424 CYS A O 1
ATOM 3544 N N . GLY A 1 425 ? 14.281 -13.220 -8.013 1.00 93.19 425 GLY A N 1
ATOM 3545 C CA . GLY A 1 425 ? 15.097 -12.148 -7.466 1.00 93.19 425 GLY A CA 1
ATOM 3546 C C . GLY A 1 425 ? 14.711 -11.720 -6.056 1.00 93.19 425 GLY A C 1
ATOM 3547 O O . GLY A 1 425 ? 13.956 -12.396 -5.363 1.00 93.19 425 GLY A O 1
ATOM 3548 N N . SER A 1 426 ? 15.240 -10.577 -5.644 1.00 93.62 426 SER A N 1
ATOM 3549 C CA . SER A 1 426 ? 14.980 -9.941 -4.360 1.00 93.62 426 SER A CA 1
ATOM 3550 C C . SER A 1 426 ? 15.143 -8.434 -4.471 1.00 93.62 426 SER A C 1
ATOM 3552 O O . SER A 1 426 ? 15.997 -7.960 -5.223 1.00 93.62 426 SER A O 1
ATOM 3554 N N . PHE A 1 427 ? 14.371 -7.685 -3.698 1.00 94.81 427 PHE A N 1
ATOM 3555 C CA . PHE A 1 427 ? 14.516 -6.240 -3.584 1.00 94.81 427 PHE A CA 1
ATOM 3556 C C . PHE A 1 427 ? 14.059 -5.741 -2.211 1.00 94.81 427 PHE A C 1
ATOM 3558 O O . PHE A 1 427 ? 13.281 -6.398 -1.516 1.00 94.81 427 PHE A O 1
ATOM 3565 N N . SER A 1 428 ? 14.535 -4.563 -1.813 1.00 93.12 428 SER A N 1
ATOM 3566 C CA . SER A 1 428 ? 14.128 -3.959 -0.548 1.00 93.12 428 SER A CA 1
ATOM 3567 C C . SER A 1 428 ? 12.853 -3.127 -0.679 1.00 93.12 428 SER A C 1
ATOM 3569 O O . SER A 1 428 ? 12.618 -2.478 -1.696 1.00 93.12 428 SER A O 1
ATOM 3571 N N . LEU A 1 429 ? 12.064 -3.079 0.391 1.00 93.56 429 LEU A N 1
ATOM 3572 C CA . LEU A 1 429 ? 11.039 -2.061 0.593 1.00 93.56 429 LEU A CA 1
ATOM 3573 C C . LEU A 1 429 ? 11.118 -1.568 2.037 1.00 93.56 429 LEU A C 1
ATOM 3575 O O . LEU A 1 429 ? 10.927 -2.332 2.982 1.00 93.56 429 LEU A O 1
ATOM 3579 N N . ILE A 1 430 ? 11.434 -0.285 2.197 1.00 86.94 430 ILE A N 1
ATOM 3580 C CA . ILE A 1 430 ? 11.586 0.379 3.496 1.00 86.94 430 ILE A CA 1
ATOM 3581 C C . ILE A 1 430 ? 10.751 1.664 3.520 1.00 86.94 430 ILE A C 1
ATOM 3583 O O . ILE A 1 430 ? 10.411 2.182 2.451 1.00 86.94 430 ILE A O 1
ATOM 3587 N N . PRO A 1 431 ? 10.418 2.200 4.709 1.00 79.81 431 PRO A N 1
ATOM 3588 C CA . PRO A 1 431 ? 9.718 3.473 4.809 1.00 79.81 431 PRO A CA 1
ATOM 3589 C C . PRO A 1 431 ? 10.420 4.569 4.001 1.00 79.81 431 PRO A C 1
ATOM 3591 O O . PRO A 1 431 ? 11.642 4.694 4.036 1.00 79.81 431 PRO A O 1
ATOM 3594 N N . ASP A 1 432 ? 9.627 5.343 3.264 1.00 77.88 432 ASP A N 1
ATOM 3595 C CA . ASP A 1 432 ? 10.059 6.475 2.435 1.00 77.88 432 ASP A CA 1
ATOM 3596 C C . ASP A 1 432 ? 10.979 6.136 1.247 1.00 77.88 432 ASP A C 1
ATOM 3598 O O . ASP A 1 432 ? 11.418 7.051 0.547 1.00 77.88 432 ASP A O 1
ATOM 3602 N N . ASN A 1 433 ? 11.226 4.850 0.963 1.00 84.94 433 ASN A N 1
ATOM 3603 C CA . ASN A 1 433 ? 11.923 4.414 -0.245 1.00 84.94 433 ASN A CA 1
ATOM 3604 C C . ASN A 1 433 ? 11.126 3.339 -1.000 1.00 84.94 433 ASN A C 1
ATOM 3606 O O . ASN A 1 433 ? 11.260 2.140 -0.754 1.00 84.94 433 ASN A O 1
ATOM 3610 N N . SER A 1 434 ? 10.318 3.797 -1.953 1.00 91.75 434 SER A N 1
ATOM 3611 C CA . SER A 1 434 ? 9.475 2.992 -2.841 1.00 91.75 434 SER A CA 1
ATOM 3612 C C . SER A 1 434 ? 10.168 2.569 -4.144 1.00 91.75 434 SER A C 1
ATOM 3614 O O . SER A 1 434 ? 9.598 1.781 -4.902 1.00 91.75 434 SER A O 1
ATOM 3616 N N . ILE A 1 435 ? 11.386 3.064 -4.420 1.00 92.19 435 ILE A N 1
ATOM 3617 C CA . ILE A 1 435 ? 12.008 2.991 -5.753 1.00 92.19 435 ILE A CA 1
ATOM 3618 C C . ILE A 1 435 ? 12.113 1.557 -6.273 1.00 92.19 435 ILE A C 1
ATOM 3620 O O . ILE A 1 435 ? 11.783 1.290 -7.419 1.00 92.19 435 ILE A O 1
ATOM 3624 N N . ASN A 1 436 ? 12.497 0.617 -5.414 1.00 94.81 436 ASN A N 1
ATOM 3625 C CA . ASN A 1 436 ? 12.730 -0.771 -5.792 1.00 94.81 436 ASN A CA 1
ATOM 3626 C C . ASN A 1 436 ? 11.442 -1.530 -6.097 1.00 94.81 436 ASN A C 1
ATOM 3628 O O . ASN A 1 436 ? 11.405 -2.338 -7.024 1.00 94.81 436 ASN A O 1
ATOM 3632 N N . PHE A 1 437 ? 10.372 -1.234 -5.361 1.00 96.94 437 PHE A N 1
ATOM 3633 C CA . PHE A 1 437 ? 9.054 -1.782 -5.651 1.00 96.94 437 PHE A CA 1
ATOM 3634 C C . PHE A 1 437 ? 8.494 -1.203 -6.960 1.00 96.94 437 PHE A C 1
ATOM 3636 O O . PHE A 1 437 ? 7.994 -1.950 -7.799 1.00 96.94 437 PHE A O 1
ATOM 3643 N N . ILE A 1 438 ? 8.676 0.100 -7.198 1.00 96.00 438 ILE A N 1
ATOM 3644 C CA . ILE A 1 438 ? 8.323 0.750 -8.471 1.00 96.00 438 ILE A CA 1
ATOM 3645 C C . ILE A 1 438 ? 9.110 0.135 -9.636 1.00 96.00 438 ILE A C 1
ATOM 3647 O O . ILE A 1 438 ? 8.526 -0.197 -10.671 1.00 96.00 438 ILE A O 1
ATOM 3651 N N . THR A 1 439 ? 10.417 -0.078 -9.467 1.00 95.75 439 THR A N 1
ATOM 3652 C CA . THR A 1 439 ? 11.288 -0.747 -10.444 1.00 95.75 439 THR A CA 1
ATOM 3653 C C . THR A 1 439 ? 10.834 -2.184 -10.705 1.00 95.75 439 THR A C 1
ATOM 3655 O O . THR A 1 439 ? 10.829 -2.620 -11.853 1.00 95.75 439 THR A O 1
ATOM 3658 N N . TRP A 1 440 ? 10.385 -2.914 -9.680 1.00 97.25 440 TRP A N 1
ATOM 3659 C CA . TRP A 1 440 ? 9.838 -4.265 -9.834 1.00 97.25 440 TRP A CA 1
ATOM 3660 C C . TRP A 1 440 ? 8.525 -4.293 -10.632 1.00 97.25 440 TRP A C 1
ATOM 3662 O O . TRP A 1 440 ? 8.370 -5.121 -11.530 1.00 97.25 440 TRP A O 1
ATOM 3672 N N . ILE A 1 441 ? 7.603 -3.361 -10.376 1.00 97.69 441 ILE A N 1
ATOM 3673 C CA . ILE A 1 441 ? 6.379 -3.213 -11.181 1.00 97.69 441 ILE A CA 1
ATOM 3674 C C . ILE A 1 441 ? 6.725 -2.814 -12.622 1.00 97.69 441 ILE A C 1
ATOM 3676 O O . ILE A 1 441 ? 6.162 -3.370 -13.564 1.00 97.69 441 ILE A O 1
ATOM 3680 N N . SER A 1 442 ? 7.698 -1.915 -12.805 1.00 95.88 442 SER A N 1
ATOM 3681 C CA . SER A 1 442 ? 8.190 -1.510 -14.130 1.00 95.88 442 SER A CA 1
ATOM 3682 C C . SER A 1 442 ? 8.761 -2.708 -14.888 1.00 95.88 442 SER A C 1
ATOM 3684 O O . SER A 1 442 ? 8.389 -2.941 -16.032 1.00 95.88 442 SER A O 1
ATOM 3686 N N . LEU A 1 443 ? 9.570 -3.542 -14.226 1.00 95.81 443 LEU A N 1
ATOM 3687 C CA . LEU A 1 443 ? 10.050 -4.812 -14.766 1.00 95.81 443 LEU A CA 1
ATOM 3688 C C . LEU A 1 443 ? 8.884 -5.704 -15.216 1.00 95.81 443 LEU A C 1
ATOM 3690 O O . LEU A 1 443 ? 8.922 -6.233 -16.324 1.00 95.81 443 LEU A O 1
ATOM 3694 N N . ILE A 1 444 ? 7.847 -5.883 -14.393 1.00 96.50 444 ILE A N 1
ATOM 3695 C CA . ILE A 1 444 ? 6.690 -6.717 -14.756 1.00 96.50 444 ILE A CA 1
ATOM 3696 C C . ILE A 1 444 ? 6.030 -6.207 -16.035 1.00 96.50 444 ILE A C 1
ATOM 3698 O O . ILE A 1 444 ? 5.835 -6.970 -16.986 1.00 96.50 444 ILE A O 1
ATOM 3702 N N . MET A 1 445 ? 5.709 -4.920 -16.074 1.00 95.62 445 MET A N 1
ATOM 3703 C CA . MET A 1 445 ? 4.961 -4.344 -17.181 1.00 95.62 445 MET A CA 1
ATOM 3704 C C . MET A 1 445 ? 5.795 -4.253 -18.464 1.00 95.62 445 MET A C 1
ATOM 3706 O O . MET A 1 445 ? 5.327 -4.630 -19.539 1.00 95.62 445 MET A O 1
ATOM 3710 N N . GLU A 1 446 ? 7.055 -3.841 -18.363 1.00 94.12 446 GLU A N 1
ATOM 3711 C CA . GLU A 1 446 ? 7.938 -3.654 -19.513 1.00 94.12 446 GLU A CA 1
ATOM 3712 C C . GLU A 1 446 ? 8.453 -4.985 -20.077 1.00 94.12 446 GLU A C 1
ATOM 3714 O O . GLU A 1 446 ? 8.381 -5.216 -21.284 1.00 94.12 446 GLU A O 1
ATOM 3719 N N . TRP A 1 447 ? 8.962 -5.882 -19.224 1.00 92.69 447 TRP A N 1
ATOM 3720 C CA . TRP A 1 447 ? 9.614 -7.121 -19.663 1.00 92.69 447 TRP A CA 1
ATOM 3721 C C . TRP A 1 447 ? 8.613 -8.236 -19.967 1.00 92.69 447 TRP A C 1
ATOM 3723 O O . TRP A 1 447 ? 8.722 -8.926 -20.990 1.00 92.69 447 TRP A O 1
ATOM 3733 N N . PHE A 1 448 ? 7.634 -8.436 -19.079 1.00 93.12 448 PHE A N 1
ATOM 3734 C CA . PHE A 1 448 ? 6.684 -9.535 -19.221 1.00 93.12 448 PHE A CA 1
ATOM 3735 C C . PHE A 1 448 ? 5.469 -9.153 -20.061 1.00 93.12 448 PHE A C 1
ATOM 3737 O O . PHE A 1 448 ? 4.948 -10.043 -20.729 1.00 93.12 448 PHE A O 1
ATOM 3744 N N . TYR A 1 449 ? 5.025 -7.896 -20.074 1.00 92.38 449 TYR A N 1
ATOM 3745 C CA . TYR A 1 449 ? 3.840 -7.477 -20.836 1.00 92.38 449 TYR A CA 1
ATOM 3746 C C . TYR A 1 449 ? 4.125 -6.625 -22.076 1.00 92.38 449 TYR A C 1
ATOM 3748 O O . TYR A 1 449 ? 3.187 -6.319 -22.804 1.00 92.38 449 TYR A O 1
ATOM 3756 N N . ASP A 1 450 ? 5.388 -6.283 -22.357 1.00 90.69 450 ASP A N 1
ATOM 3757 C CA . ASP A 1 450 ? 5.756 -5.412 -23.486 1.00 90.69 450 ASP A CA 1
ATOM 3758 C C . ASP A 1 450 ? 5.053 -4.037 -23.442 1.00 90.69 450 ASP A C 1
ATOM 3760 O O . ASP A 1 450 ? 4.845 -3.377 -24.470 1.00 90.69 450 ASP A O 1
ATOM 3764 N N . GLU A 1 451 ? 4.708 -3.582 -22.234 1.00 91.25 451 GLU A N 1
ATOM 3765 C CA . GLU A 1 451 ? 4.119 -2.272 -21.979 1.00 91.25 451 GLU A CA 1
ATOM 3766 C C . GLU A 1 451 ? 5.198 -1.286 -21.551 1.00 91.25 451 GLU A C 1
ATOM 3768 O O . GLU A 1 451 ? 5.361 -0.981 -20.380 1.00 91.25 451 GLU A O 1
ATOM 3773 N N . TYR A 1 452 ? 5.946 -0.776 -22.523 1.00 88.88 452 TYR A N 1
ATOM 3774 C CA . TYR A 1 452 ? 6.979 0.250 -22.326 1.00 88.88 452 TYR A CA 1
ATOM 3775 C C . TYR A 1 452 ? 6.517 1.657 -22.751 1.00 88.88 452 TYR A C 1
ATOM 3777 O O . TYR A 1 452 ? 7.301 2.597 -22.684 1.00 88.88 452 TYR A O 1
ATOM 3785 N N . ASN A 1 453 ? 5.255 1.813 -23.173 1.00 88.38 453 ASN A N 1
ATOM 3786 C CA . ASN A 1 453 ? 4.659 3.090 -23.605 1.00 88.38 453 ASN A CA 1
ATOM 3787 C C . ASN A 1 453 ? 3.921 3.821 -22.467 1.00 88.38 453 ASN A C 1
ATOM 3789 O O . ASN A 1 453 ? 3.165 4.757 -22.705 1.00 88.38 453 ASN A O 1
ATOM 3793 N N . VAL A 1 454 ? 4.101 3.372 -21.228 1.00 91.50 454 VAL A N 1
ATOM 3794 C CA . VAL A 1 454 ? 3.531 3.972 -20.020 1.00 91.50 454 VAL A CA 1
ATOM 3795 C C . VAL A 1 454 ? 4.690 4.296 -19.090 1.00 91.50 454 VAL A C 1
ATOM 3797 O O . VAL A 1 454 ? 5.632 3.515 -18.968 1.00 91.50 454 VAL A O 1
ATOM 3800 N N . CYS A 1 455 ? 4.634 5.444 -18.422 1.00 92.75 455 CYS A N 1
ATOM 3801 C CA . CYS A 1 455 ? 5.601 5.777 -17.389 1.00 92.75 455 CYS A CA 1
ATOM 3802 C C . CYS A 1 455 ? 5.273 5.003 -16.109 1.00 92.75 455 CYS A C 1
ATOM 3804 O O . CYS A 1 455 ? 4.536 5.496 -15.258 1.00 92.75 455 CYS A O 1
ATOM 3806 N N . TRP A 1 456 ? 5.856 3.821 -15.918 1.00 93.94 456 TRP A N 1
ATOM 3807 C CA . TRP A 1 456 ? 5.638 3.027 -14.700 1.00 93.94 456 TRP A CA 1
ATOM 3808 C C . TRP A 1 456 ? 6.259 3.628 -13.438 1.00 93.94 456 TRP A C 1
ATOM 3810 O O . TRP A 1 456 ? 6.002 3.149 -12.340 1.00 93.94 456 TRP A O 1
ATOM 3820 N N . ASN A 1 457 ? 7.007 4.725 -13.560 1.00 91.31 457 ASN A N 1
ATOM 3821 C CA . ASN A 1 457 ? 7.452 5.494 -12.405 1.00 91.31 457 ASN A CA 1
ATOM 3822 C C . ASN A 1 457 ? 6.339 6.372 -11.806 1.00 91.31 457 ASN A C 1
ATOM 3824 O O . ASN A 1 457 ? 6.379 6.625 -10.608 1.00 91.31 457 ASN A O 1
ATOM 3828 N N . CYS A 1 458 ? 5.395 6.879 -12.613 1.00 88.25 458 CYS A N 1
ATOM 3829 C CA . CYS A 1 458 ? 4.347 7.795 -12.129 1.00 88.25 458 CYS A CA 1
ATOM 3830 C C . CYS A 1 458 ? 2.914 7.503 -12.622 1.00 88.25 458 CYS A C 1
ATOM 3832 O O . CYS A 1 458 ? 1.989 8.238 -12.289 1.00 88.25 458 CYS A O 1
ATOM 3834 N N . GLY A 1 459 ? 2.727 6.494 -13.473 1.00 90.25 459 GLY A N 1
ATOM 3835 C CA . GLY A 1 459 ? 1.441 6.130 -14.077 1.00 90.25 459 GLY A CA 1
ATOM 3836 C C . GLY A 1 459 ? 1.017 6.952 -15.301 1.00 90.25 459 GLY A C 1
ATOM 3837 O O . GLY A 1 459 ? -0.087 6.760 -15.814 1.00 90.25 459 GLY A O 1
ATOM 3838 N N . ASN A 1 460 ? 1.850 7.873 -15.808 1.00 89.38 460 ASN A N 1
ATOM 3839 C CA . ASN A 1 460 ? 1.476 8.670 -16.984 1.00 89.38 460 ASN A CA 1
ATOM 3840 C C . ASN A 1 460 ? 1.352 7.778 -18.234 1.00 89.38 460 ASN A C 1
ATOM 3842 O O . ASN A 1 460 ? 2.262 7.020 -18.570 1.00 89.38 460 ASN A O 1
ATOM 3846 N N . THR A 1 461 ? 0.230 7.904 -18.941 1.00 89.62 461 THR A N 1
ATOM 3847 C CA . THR A 1 461 ? -0.131 7.101 -20.123 1.00 89.62 461 THR A CA 1
ATOM 3848 C C . THR A 1 461 ? 0.266 7.741 -21.451 1.00 89.62 461 THR A C 1
ATOM 3850 O O . THR A 1 461 ? 0.024 7.152 -22.501 1.00 89.62 461 THR A O 1
ATOM 3853 N N . LYS A 1 462 ? 0.851 8.945 -21.426 1.00 87.31 462 LYS A N 1
ATOM 3854 C CA . LYS A 1 462 ? 1.241 9.701 -22.625 1.00 87.31 462 LYS A CA 1
ATOM 3855 C C . LYS A 1 462 ? 2.682 10.225 -22.534 1.00 87.31 462 LYS A C 1
ATOM 3857 O O . LYS A 1 462 ? 2.880 11.439 -22.506 1.00 87.31 462 LYS A O 1
ATOM 3862 N N . PRO A 1 463 ? 3.697 9.351 -22.428 1.00 87.56 463 PRO A N 1
ATOM 3863 C CA . PRO A 1 463 ? 5.076 9.795 -22.574 1.00 87.56 463 PRO A CA 1
ATOM 3864 C C . PRO A 1 463 ? 5.344 10.280 -24.006 1.00 87.56 463 PRO A C 1
ATOM 3866 O O . PRO A 1 463 ? 4.767 9.770 -24.965 1.00 87.56 463 PRO A O 1
ATOM 3869 N N . GLU A 1 464 ? 6.242 11.251 -24.153 1.00 89.38 464 GLU A N 1
ATOM 3870 C CA . GLU A 1 464 ? 6.748 11.678 -25.456 1.00 89.38 464 GLU A CA 1
ATOM 3871 C C . GLU A 1 464 ? 7.644 10.588 -26.043 1.00 89.38 464 GLU A C 1
ATOM 3873 O O . GLU A 1 464 ? 8.599 10.166 -25.391 1.00 89.38 464 GLU A O 1
ATOM 3878 N N . GLU A 1 465 ? 7.369 10.163 -27.276 1.00 89.38 465 GLU A N 1
ATOM 3879 C CA . GLU A 1 465 ? 8.155 9.158 -27.992 1.00 89.38 465 GLU A CA 1
ATOM 3880 C C . GLU A 1 465 ? 9.011 9.811 -29.086 1.00 89.38 465 GLU A C 1
ATOM 3882 O O . GLU A 1 465 ? 8.525 10.591 -29.906 1.00 89.38 465 GLU A O 1
ATOM 3887 N N . LYS A 1 466 ? 10.303 9.471 -29.120 1.00 89.06 466 LYS A N 1
ATOM 3888 C CA . LYS A 1 466 ? 11.239 9.851 -30.186 1.00 89.06 466 LYS A CA 1
ATOM 3889 C C . LYS A 1 466 ? 11.931 8.618 -30.750 1.00 89.06 466 LYS A C 1
ATOM 3891 O O . LYS A 1 466 ? 12.678 7.918 -30.056 1.00 89.06 466 LYS A O 1
ATOM 3896 N N . GLN A 1 467 ? 11.727 8.388 -32.041 1.00 87.25 467 GLN A N 1
ATOM 3897 C CA . GLN A 1 467 ? 12.378 7.317 -32.780 1.00 87.25 467 GLN A CA 1
ATOM 3898 C C . GLN A 1 467 ? 13.744 7.783 -33.296 1.00 87.25 467 GLN A C 1
ATOM 3900 O O . GLN A 1 467 ? 13.839 8.781 -34.004 1.00 87.25 467 GLN A O 1
ATOM 3905 N N . LEU A 1 468 ? 14.808 7.058 -32.950 1.00 81.69 468 LEU A N 1
ATOM 3906 C CA . LEU A 1 468 ? 16.167 7.304 -33.444 1.00 81.69 468 LEU A CA 1
ATOM 3907 C C . LEU A 1 468 ? 16.778 5.999 -33.959 1.00 81.69 468 LEU A C 1
ATOM 3909 O O . LEU A 1 468 ? 16.377 4.915 -33.542 1.00 81.69 468 LEU A O 1
ATOM 3913 N N . SER A 1 469 ? 17.790 6.086 -34.817 1.00 75.19 469 SER A N 1
ATOM 3914 C CA . SER A 1 469 ? 18.497 4.912 -35.346 1.00 75.19 469 SER A CA 1
ATOM 3915 C C . SER A 1 469 ? 19.867 4.738 -34.693 1.00 75.19 469 SER A C 1
ATOM 3917 O O . SER A 1 469 ? 20.551 5.706 -34.360 1.00 75.19 469 SER A O 1
ATOM 3919 N N . THR A 1 470 ? 20.292 3.490 -34.489 1.00 68.19 470 THR A N 1
ATOM 3920 C CA . THR A 1 470 ? 21.692 3.182 -34.169 1.00 68.19 470 THR A CA 1
ATOM 3921 C C . THR A 1 470 ? 22.589 3.407 -35.381 1.00 68.19 470 THR A C 1
ATOM 3923 O O . THR A 1 470 ? 22.114 3.447 -36.512 1.00 68.19 470 THR A O 1
ATOM 3926 N N . PHE A 1 471 ? 23.906 3.459 -35.154 1.00 60.16 471 PHE A N 1
ATOM 3927 C CA . PHE A 1 471 ? 24.902 3.465 -36.232 1.00 60.16 471 PHE A CA 1
ATOM 3928 C C . PHE A 1 471 ? 24.723 2.290 -37.217 1.00 60.16 471 PHE A C 1
ATOM 3930 O O . PHE A 1 471 ? 24.984 2.432 -38.402 1.00 60.16 471 PHE A O 1
ATOM 3937 N N . GLY A 1 472 ? 24.214 1.145 -36.743 1.00 62.25 472 GLY A N 1
ATOM 3938 C CA . GLY A 1 472 ? 23.882 -0.021 -37.570 1.00 62.25 472 GLY A CA 1
ATOM 3939 C C . GLY A 1 472 ? 22.460 -0.021 -38.149 1.00 62.25 472 GLY A C 1
ATOM 3940 O O . GLY A 1 472 ? 21.955 -1.091 -38.474 1.00 62.25 472 GLY A O 1
ATOM 3941 N N . GLY A 1 473 ? 21.772 1.125 -38.191 1.00 68.19 473 GLY A N 1
ATOM 3942 C CA . GLY A 1 473 ? 20.451 1.281 -38.814 1.00 68.19 473 GLY A CA 1
ATOM 3943 C C . GLY A 1 473 ? 19.264 0.703 -38.034 1.00 68.19 473 GLY A C 1
ATOM 3944 O O . GLY A 1 473 ? 18.139 0.736 -38.523 1.00 68.19 473 GLY A O 1
ATOM 3945 N N . LYS A 1 474 ? 19.467 0.180 -36.817 1.00 74.31 474 LYS A N 1
ATOM 3946 C CA . LYS A 1 474 ? 18.374 -0.387 -36.011 1.00 74.31 474 LYS A CA 1
ATOM 3947 C C . LYS A 1 474 ? 17.651 0.691 -35.210 1.00 74.31 474 LYS A C 1
ATOM 3949 O O . LYS A 1 474 ? 18.289 1.514 -34.556 1.00 74.31 474 LYS A O 1
ATOM 3954 N N . ILE A 1 475 ? 16.325 0.623 -35.200 1.00 78.88 475 ILE A N 1
ATOM 3955 C CA . ILE A 1 475 ? 15.464 1.584 -34.509 1.00 78.88 475 ILE A CA 1
ATOM 3956 C C . ILE A 1 475 ? 15.591 1.446 -32.981 1.00 78.88 475 ILE A C 1
ATOM 3958 O O . ILE A 1 475 ? 15.629 0.340 -32.432 1.00 78.88 475 ILE A O 1
ATOM 3962 N N . LYS A 1 476 ? 15.635 2.592 -32.303 1.00 83.75 476 LYS A N 1
ATOM 3963 C CA . LYS A 1 476 ? 15.536 2.790 -30.857 1.00 83.75 476 LYS A CA 1
ATOM 3964 C C . LYS A 1 476 ? 14.395 3.749 -30.560 1.00 83.75 476 LYS A C 1
ATOM 3966 O O . LYS A 1 476 ? 14.246 4.766 -31.236 1.00 83.75 476 LYS A O 1
ATOM 3971 N N . TYR A 1 477 ? 13.675 3.465 -29.489 1.00 88.19 477 TYR A N 1
ATOM 3972 C CA . TYR A 1 477 ? 12.579 4.306 -29.028 1.00 88.19 477 TYR A CA 1
ATOM 3973 C C . TYR A 1 477 ? 12.988 4.966 -27.719 1.00 88.19 477 TYR A C 1
ATOM 3975 O O . TYR A 1 477 ? 13.372 4.269 -26.776 1.00 88.19 477 TYR A O 1
ATOM 3983 N N . HIS A 1 478 ? 12.962 6.293 -27.694 1.00 90.69 478 HIS A N 1
ATOM 3984 C CA . HIS A 1 478 ? 13.281 7.112 -26.531 1.00 90.69 478 HIS A CA 1
ATOM 3985 C C . HIS A 1 478 ? 11.978 7.671 -25.991 1.00 90.69 478 HIS A C 1
ATOM 3987 O O . HIS A 1 478 ? 11.220 8.274 -26.746 1.00 90.69 478 HIS A O 1
ATOM 3993 N N . TYR A 1 479 ? 11.742 7.475 -24.704 1.00 91.44 479 TYR A N 1
ATOM 3994 C CA . TYR A 1 479 ? 10.529 7.905 -24.038 1.00 91.44 479 TYR A CA 1
ATOM 3995 C C . TYR A 1 479 ? 10.875 8.904 -22.944 1.00 91.44 479 TYR A C 1
ATOM 3997 O O . TYR A 1 479 ? 11.778 8.656 -22.140 1.00 91.44 479 TYR A O 1
ATOM 4005 N N . THR A 1 480 ? 10.131 10.005 -22.895 1.00 91.81 480 THR A N 1
ATOM 4006 C CA . THR A 1 480 ? 10.235 11.011 -21.835 1.00 91.81 480 THR A CA 1
ATOM 4007 C C . THR A 1 480 ? 8.864 11.238 -21.222 1.00 91.81 480 THR A C 1
ATOM 4009 O O . THR A 1 480 ? 7.910 11.606 -21.902 1.00 91.81 480 THR A O 1
ATOM 4012 N N . CYS A 1 481 ? 8.744 11.046 -19.914 1.00 88.75 481 CYS A N 1
ATOM 4013 C CA . CYS A 1 481 ? 7.519 11.368 -19.202 1.00 88.75 481 CYS A CA 1
ATOM 4014 C C . CYS A 1 481 ? 7.436 12.873 -18.914 1.00 88.75 481 CYS A C 1
ATOM 4016 O O . CYS A 1 481 ? 8.234 13.388 -18.133 1.00 88.75 481 CYS A O 1
ATOM 4018 N N . SER A 1 482 ? 6.401 13.541 -19.427 1.00 86.75 482 SER A N 1
ATOM 4019 C CA . SER A 1 482 ? 6.105 14.956 -19.144 1.00 86.75 482 SER A CA 1
ATOM 4020 C C . SER A 1 482 ? 5.864 15.253 -17.659 1.00 86.75 482 SER A C 1
ATOM 4022 O O . SER A 1 482 ? 6.181 16.335 -17.175 1.00 86.75 482 SER A O 1
ATOM 4024 N N . ASP A 1 483 ? 5.292 14.291 -16.929 1.00 83.12 483 ASP A N 1
ATOM 4025 C CA . ASP A 1 483 ? 4.797 14.531 -15.569 1.00 83.12 483 ASP A CA 1
ATOM 4026 C C . ASP A 1 483 ? 5.900 14.436 -14.510 1.00 83.12 483 ASP A C 1
ATOM 4028 O O . ASP A 1 483 ? 6.032 15.325 -13.668 1.00 83.12 483 ASP A O 1
ATOM 4032 N N . CYS A 1 484 ? 6.700 13.364 -14.540 1.00 83.00 484 CYS A N 1
ATOM 4033 C CA . CYS A 1 484 ? 7.754 13.123 -13.552 1.00 83.00 484 CYS A CA 1
ATOM 4034 C C . CYS A 1 484 ? 9.182 13.264 -14.102 1.00 83.00 484 CYS A C 1
ATOM 4036 O O . CYS A 1 484 ? 10.135 13.052 -13.354 1.00 83.00 484 CYS A O 1
ATOM 4038 N N . GLY A 1 485 ? 9.347 13.555 -15.396 1.00 84.25 485 GLY A N 1
ATOM 4039 C CA . GLY A 1 485 ? 10.655 13.693 -16.043 1.00 84.25 485 GLY A CA 1
ATOM 4040 C C . GLY A 1 485 ? 11.439 12.387 -16.203 1.00 84.25 485 GLY A C 1
ATOM 4041 O O . GLY A 1 485 ? 12.602 12.430 -16.588 1.00 84.25 485 GLY A O 1
ATOM 4042 N N . SER A 1 486 ? 10.844 11.228 -15.898 1.00 87.12 486 SER A N 1
ATOM 4043 C CA . SER A 1 486 ? 11.510 9.936 -16.104 1.00 87.12 486 SER A CA 1
ATOM 4044 C C . SER A 1 486 ? 11.775 9.701 -17.583 1.00 87.12 486 SER A C 1
ATOM 4046 O O . SER A 1 486 ? 10.897 9.937 -18.415 1.00 87.12 486 SER A O 1
ATOM 4048 N N . PHE A 1 487 ? 12.959 9.179 -17.883 1.00 89.88 487 PHE A N 1
ATOM 4049 C CA . PHE A 1 487 ? 13.386 8.874 -19.238 1.00 89.88 487 PHE A CA 1
ATOM 4050 C C . PHE A 1 487 ? 13.842 7.421 -19.361 1.00 89.88 487 PHE A C 1
ATOM 4052 O O . PHE A 1 487 ? 14.594 6.923 -18.517 1.00 89.88 487 PHE A O 1
ATOM 4059 N N . TRP A 1 488 ? 13.422 6.753 -20.436 1.00 92.38 488 TRP A N 1
ATOM 4060 C CA . TRP A 1 488 ? 13.853 5.392 -20.741 1.00 92.38 488 TRP A CA 1
ATOM 4061 C C . TRP A 1 488 ? 13.976 5.136 -22.242 1.00 92.38 488 TRP A C 1
ATOM 4063 O O . TRP A 1 488 ? 13.354 5.789 -23.077 1.00 92.38 488 TRP A O 1
ATOM 4073 N N . VAL A 1 489 ? 14.812 4.162 -22.599 1.00 89.50 489 VAL A N 1
ATOM 4074 C CA . VAL A 1 489 ? 15.098 3.794 -23.988 1.00 89.50 489 VAL A CA 1
ATOM 4075 C C . VAL A 1 489 ? 14.845 2.312 -24.191 1.00 89.50 489 VAL A C 1
ATOM 4077 O O . VAL A 1 489 ? 15.508 1.479 -23.569 1.00 89.50 489 VAL A O 1
ATOM 4080 N N . LYS A 1 490 ? 13.957 1.972 -25.126 1.00 89.69 490 LYS A N 1
ATOM 4081 C CA . LYS A 1 490 ? 13.800 0.598 -25.604 1.00 89.69 490 LYS A CA 1
ATOM 4082 C C . LYS A 1 490 ? 14.851 0.298 -26.663 1.00 89.69 490 LYS A C 1
ATOM 4084 O O . LYS A 1 490 ? 14.957 0.985 -27.682 1.00 89.69 490 LYS A O 1
ATOM 4089 N N . ASN A 1 491 ? 15.605 -0.767 -26.432 1.00 86.31 491 ASN A N 1
ATOM 4090 C CA . ASN A 1 491 ? 16.677 -1.223 -27.297 1.00 86.31 491 ASN A CA 1
ATOM 4091 C C . ASN A 1 491 ? 16.646 -2.751 -27.483 1.00 86.31 491 ASN A C 1
ATOM 4093 O O . ASN A 1 491 ? 15.879 -3.476 -26.850 1.00 86.31 491 ASN A O 1
ATOM 4097 N N . HIS A 1 492 ? 17.525 -3.240 -28.350 1.00 83.62 492 HIS A N 1
ATOM 4098 C CA . HIS A 1 492 ? 17.726 -4.657 -28.639 1.00 83.62 492 HIS A CA 1
ATOM 4099 C C . HIS A 1 492 ? 19.146 -5.102 -28.260 1.00 83.62 492 HIS A C 1
ATOM 4101 O O . HIS A 1 492 ? 20.062 -4.287 -28.104 1.00 83.62 492 HIS A O 1
ATOM 4107 N N . CYS A 1 493 ? 19.332 -6.412 -28.137 1.00 83.25 493 CYS A N 1
ATOM 4108 C CA . CYS A 1 493 ? 20.637 -7.049 -28.073 1.00 83.25 493 CYS A CA 1
ATOM 4109 C C . CYS A 1 493 ? 21.246 -7.136 -29.481 1.00 83.25 493 CYS A C 1
ATOM 4111 O O . CYS A 1 493 ? 20.551 -7.404 -30.461 1.00 83.25 493 CYS A O 1
ATOM 4113 N N . GLY A 1 494 ? 22.554 -6.900 -29.592 1.00 77.06 494 GLY A N 1
ATOM 4114 C CA . GLY A 1 494 ? 23.287 -7.082 -30.848 1.00 77.06 494 GLY A CA 1
ATOM 4115 C C . GLY A 1 494 ? 23.586 -8.548 -31.171 1.00 77.06 494 GLY A C 1
ATOM 4116 O O . GLY A 1 494 ? 23.697 -8.890 -32.343 1.00 77.06 494 GLY A O 1
ATOM 4117 N N . THR A 1 495 ? 23.691 -9.399 -30.146 1.00 80.50 495 THR A N 1
ATOM 4118 C CA . THR A 1 495 ? 24.168 -10.789 -30.265 1.00 80.50 495 THR A CA 1
ATOM 4119 C C . THR A 1 495 ? 23.039 -11.817 -30.325 1.00 80.50 495 THR A C 1
ATOM 4121 O O . THR A 1 495 ? 23.225 -12.904 -30.860 1.00 80.50 495 THR A O 1
ATOM 4124 N N . CYS A 1 496 ? 21.868 -11.503 -29.770 1.00 81.69 496 CYS A N 1
ATOM 4125 C CA . CYS A 1 496 ? 20.696 -12.375 -29.826 1.00 81.69 496 CYS A CA 1
ATOM 4126 C C . CYS A 1 496 ? 19.439 -11.593 -30.220 1.00 81.69 496 CYS A C 1
ATOM 4128 O O . CYS A 1 496 ? 19.429 -10.366 -30.265 1.00 81.69 496 CYS A O 1
ATOM 4130 N N . ASP A 1 497 ? 18.360 -12.323 -30.454 1.00 80.44 497 ASP A N 1
ATOM 4131 C CA . ASP A 1 497 ? 17.007 -11.855 -30.772 1.00 80.44 497 ASP A CA 1
ATOM 4132 C C . ASP A 1 497 ? 16.285 -11.132 -29.612 1.00 80.44 497 ASP A C 1
ATOM 4134 O O . ASP A 1 497 ? 15.110 -10.792 -29.729 1.00 80.44 497 ASP A O 1
ATOM 4138 N N . CYS A 1 498 ? 16.953 -10.870 -28.483 1.00 82.56 498 CYS A N 1
ATOM 4139 C CA . CYS A 1 498 ? 16.352 -10.122 -27.380 1.00 82.56 498 CYS A CA 1
ATOM 4140 C C . CYS A 1 498 ? 16.068 -8.668 -27.797 1.00 82.56 498 CYS A C 1
ATOM 4142 O O . CYS A 1 498 ? 16.985 -7.868 -27.979 1.00 82.56 498 CYS A O 1
ATOM 4144 N N . ASN A 1 499 ? 14.791 -8.306 -27.902 1.00 81.44 499 ASN A N 1
ATOM 4145 C CA . ASN A 1 499 ? 14.303 -6.984 -28.313 1.00 81.44 499 ASN A CA 1
ATOM 4146 C C . ASN A 1 499 ? 13.688 -6.168 -27.154 1.00 81.44 499 ASN A C 1
ATOM 4148 O O . ASN A 1 499 ? 12.956 -5.204 -27.396 1.00 81.44 499 ASN A O 1
ATOM 4152 N N . LYS A 1 500 ? 13.977 -6.566 -25.907 1.00 83.38 500 LYS A N 1
ATOM 4153 C CA . LYS A 1 500 ? 13.356 -6.045 -24.676 1.00 83.38 500 LYS A CA 1
ATOM 4154 C C . LYS A 1 500 ? 14.361 -5.435 -23.694 1.00 83.38 500 LYS A C 1
ATOM 4156 O O . LYS A 1 500 ? 14.202 -5.565 -22.488 1.00 83.38 500 LYS A O 1
ATOM 4161 N N . ILE A 1 501 ? 15.439 -4.822 -24.187 1.00 87.88 501 ILE A N 1
ATOM 4162 C CA . ILE A 1 501 ? 16.407 -4.158 -23.303 1.00 87.88 501 ILE A CA 1
ATOM 4163 C C . ILE A 1 501 ? 15.908 -2.741 -23.033 1.00 87.88 501 ILE A C 1
ATOM 4165 O O . ILE A 1 501 ? 16.035 -1.884 -23.910 1.00 87.88 501 ILE A O 1
ATOM 4169 N N . ILE A 1 502 ? 15.369 -2.489 -21.841 1.00 90.56 502 ILE A N 1
ATOM 4170 C CA . ILE A 1 502 ? 14.894 -1.160 -21.445 1.00 90.56 502 ILE A CA 1
ATOM 4171 C C . ILE A 1 502 ? 15.932 -0.480 -20.560 1.00 90.56 502 ILE A C 1
ATOM 4173 O O . ILE A 1 502 ? 16.341 -0.998 -19.528 1.00 90.56 502 ILE A O 1
ATOM 4177 N N . LYS A 1 503 ? 16.396 0.691 -20.981 1.00 90.06 503 LYS A N 1
ATOM 4178 C CA . LYS A 1 503 ? 17.435 1.446 -20.280 1.00 90.06 503 LYS A CA 1
ATOM 4179 C C . LYS A 1 503 ? 16.818 2.683 -19.660 1.00 90.06 503 LYS A C 1
ATOM 4181 O O . LYS A 1 503 ? 16.475 3.602 -20.394 1.00 90.06 503 LYS A O 1
ATOM 4186 N N . HIS A 1 504 ? 16.727 2.722 -18.340 1.00 90.12 504 HIS A N 1
ATOM 4187 C CA . HIS A 1 504 ? 16.309 3.917 -17.606 1.00 90.12 504 HIS A CA 1
ATOM 4188 C C . HIS A 1 504 ? 17.461 4.936 -17.500 1.00 90.12 504 HIS A C 1
ATOM 4190 O O . HIS A 1 504 ? 18.599 4.655 -17.874 1.00 90.12 504 HIS A O 1
ATOM 4196 N N . ASP A 1 505 ? 17.189 6.146 -17.042 1.00 79.50 505 ASP A N 1
ATOM 4197 C CA . ASP A 1 505 ? 18.177 7.223 -16.893 1.00 79.50 505 ASP A CA 1
ATOM 4198 C C . ASP A 1 505 ? 18.999 7.146 -15.600 1.00 79.50 505 ASP A C 1
ATOM 4200 O O . ASP A 1 505 ? 20.174 7.524 -15.574 1.00 79.50 505 ASP A O 1
ATOM 4204 N N . LEU A 1 506 ? 18.385 6.641 -14.532 1.00 81.69 506 LEU A N 1
ATOM 4205 C CA . LEU A 1 506 ? 18.947 6.620 -13.185 1.00 81.69 506 LEU A CA 1
ATOM 4206 C C . LEU A 1 506 ? 19.281 5.194 -12.730 1.00 81.69 506 LEU A C 1
ATOM 4208 O O . LEU A 1 506 ? 18.449 4.307 -12.922 1.00 81.69 506 LEU A O 1
ATOM 4212 N N . PRO A 1 507 ? 20.437 4.954 -12.074 1.00 80.31 507 PRO A N 1
ATOM 4213 C CA . PRO A 1 507 ? 20.854 3.610 -11.673 1.00 80.31 507 PRO A CA 1
ATOM 4214 C C . PRO A 1 507 ? 19.830 2.848 -10.825 1.00 80.31 507 PRO A C 1
ATOM 4216 O O . PRO A 1 507 ? 19.633 1.659 -11.040 1.00 80.31 507 PRO A O 1
ATOM 4219 N N . GLN A 1 508 ? 19.143 3.537 -9.916 1.00 82.94 508 GLN A N 1
ATOM 4220 C CA . GLN A 1 508 ? 18.139 2.966 -9.012 1.00 82.94 508 GLN A CA 1
ATOM 4221 C C . GLN A 1 508 ? 16.816 2.567 -9.695 1.00 82.94 508 GLN A C 1
ATOM 4223 O O . GLN A 1 508 ? 15.991 1.891 -9.090 1.00 82.94 508 GLN A O 1
ATOM 4228 N N . LYS A 1 509 ? 16.594 2.985 -10.948 1.00 87.69 509 LYS A N 1
ATOM 4229 C CA . LYS A 1 509 ? 15.425 2.585 -11.756 1.00 87.69 509 LYS A CA 1
ATOM 4230 C C . LYS A 1 509 ? 15.710 1.363 -12.636 1.00 87.69 509 LYS A C 1
ATOM 4232 O O . LYS A 1 509 ? 14.859 0.931 -13.406 1.00 87.69 509 LYS A O 1
ATOM 4237 N N . GLN A 1 510 ? 16.932 0.835 -12.587 1.00 89.38 510 GLN A N 1
ATOM 4238 C CA . GLN A 1 510 ? 17.387 -0.204 -13.502 1.00 89.38 510 GLN A CA 1
ATOM 4239 C C . GLN A 1 510 ? 17.176 -1.575 -12.887 1.00 89.38 510 GLN A C 1
ATOM 4241 O O . GLN A 1 510 ? 17.781 -1.908 -11.873 1.00 89.38 510 GLN A O 1
ATOM 4246 N N . TYR A 1 511 ? 16.388 -2.410 -13.555 1.00 91.25 511 TYR A N 1
ATOM 4247 C CA . TYR A 1 511 ? 16.296 -3.830 -13.218 1.00 91.25 511 TYR A CA 1
ATOM 4248 C C . TYR A 1 511 ? 17.283 -4.693 -14.016 1.00 91.25 511 TYR A C 1
ATOM 4250 O O . TYR A 1 511 ? 17.603 -5.807 -13.597 1.00 91.25 511 TYR A O 1
ATOM 4258 N N . HIS A 1 512 ? 17.793 -4.209 -15.155 1.00 89.81 512 HIS A N 1
ATOM 4259 C CA . HIS A 1 512 ? 18.895 -4.860 -15.866 1.00 89.81 512 HIS A CA 1
ATOM 4260 C C . HIS A 1 512 ? 20.242 -4.578 -15.191 1.00 89.81 512 HIS A C 1
ATOM 4262 O O . HIS A 1 512 ? 20.444 -3.536 -14.569 1.00 89.81 512 HIS A O 1
ATOM 4268 N N . ILE A 1 513 ? 21.195 -5.497 -15.364 1.00 86.00 513 ILE A N 1
ATOM 4269 C CA . ILE A 1 513 ? 22.553 -5.321 -14.845 1.00 86.00 513 ILE A CA 1
ATOM 4270 C C . ILE A 1 513 ? 23.271 -4.261 -15.676 1.00 86.00 513 ILE A C 1
ATOM 4272 O O . ILE A 1 513 ? 23.490 -4.440 -16.876 1.00 86.00 513 ILE A O 1
ATOM 4276 N N . GLN A 1 514 ? 23.654 -3.172 -15.014 1.00 83.31 514 GLN A N 1
ATOM 4277 C CA . GLN A 1 514 ? 24.511 -2.142 -15.588 1.00 83.31 514 GLN A CA 1
ATOM 4278 C C . GLN A 1 514 ? 25.949 -2.636 -15.680 1.00 83.31 514 GLN A C 1
ATOM 4280 O O . GLN A 1 514 ? 26.480 -3.251 -14.756 1.00 83.31 514 GLN A O 1
ATOM 4285 N N . THR A 1 515 ? 26.591 -2.321 -16.797 1.00 80.38 515 THR A N 1
ATOM 4286 C CA . THR A 1 515 ? 28.042 -2.452 -16.924 1.00 80.38 515 THR A CA 1
ATOM 4287 C C . THR A 1 515 ? 28.751 -1.205 -16.395 1.00 80.38 515 THR A C 1
ATOM 4289 O O . THR A 1 515 ? 28.116 -0.219 -16.028 1.00 80.38 515 THR A O 1
ATOM 4292 N N . ASN A 1 516 ? 30.084 -1.219 -16.420 1.00 75.12 516 ASN A N 1
ATOM 4293 C CA . ASN A 1 516 ? 30.893 -0.048 -16.072 1.00 75.12 516 ASN A CA 1
ATOM 4294 C C . ASN A 1 516 ? 30.709 1.122 -17.058 1.00 75.12 516 ASN A C 1
ATOM 4296 O O . ASN A 1 516 ? 31.032 2.261 -16.727 1.00 75.12 516 ASN A O 1
ATOM 4300 N N . GLU A 1 517 ? 30.212 0.859 -18.270 1.00 72.69 517 GLU A N 1
ATOM 4301 C CA . GLU A 1 517 ? 29.918 1.896 -19.254 1.00 72.69 517 GLU A CA 1
ATOM 4302 C C . GLU A 1 517 ? 28.502 2.451 -19.052 1.00 72.69 517 GLU A C 1
ATOM 4304 O O . GLU A 1 517 ? 27.508 1.717 -19.013 1.00 72.69 517 GLU A O 1
ATOM 4309 N N . LYS A 1 518 ? 28.397 3.782 -18.961 1.00 70.19 518 LYS A N 1
ATOM 4310 C CA . LYS A 1 518 ? 27.114 4.482 -18.832 1.00 70.19 518 LYS A CA 1
ATOM 4311 C C . LYS A 1 518 ? 26.201 4.111 -20.006 1.00 70.19 518 LYS A C 1
ATOM 4313 O O . LYS A 1 518 ? 26.638 4.123 -21.153 1.00 70.19 518 LYS A O 1
ATOM 4318 N N . TRP A 1 519 ? 24.927 3.824 -19.722 1.00 74.56 519 TRP A N 1
ATOM 4319 C CA . TRP A 1 519 ? 23.918 3.370 -20.696 1.00 74.56 519 TRP A CA 1
ATOM 4320 C C . TRP A 1 519 ? 24.140 1.976 -21.298 1.00 74.56 519 TRP A C 1
ATOM 4322 O O . TRP A 1 519 ? 23.416 1.594 -22.224 1.00 74.56 519 TRP A O 1
ATOM 4332 N N . MET A 1 520 ? 25.088 1.186 -20.797 1.00 79.31 520 MET A N 1
ATOM 4333 C CA . MET A 1 520 ? 25.331 -0.172 -21.280 1.00 79.31 520 MET A CA 1
ATOM 4334 C C . MET A 1 520 ? 24.847 -1.202 -20.263 1.00 79.31 520 MET A C 1
ATOM 4336 O O . MET A 1 520 ? 25.206 -1.158 -19.088 1.00 79.31 520 MET A O 1
ATOM 4340 N N . MET A 1 521 ? 24.020 -2.128 -20.752 1.00 83.31 521 MET A N 1
ATOM 4341 C CA . MET A 1 521 ? 23.375 -3.177 -19.965 1.00 83.31 521 MET A CA 1
ATOM 4342 C C . MET A 1 521 ? 23.815 -4.547 -20.456 1.00 83.31 521 MET A C 1
ATOM 4344 O O . MET A 1 521 ? 23.998 -4.737 -21.663 1.00 83.31 521 MET A O 1
ATOM 4348 N N . GLU A 1 522 ? 23.931 -5.501 -19.538 1.00 86.50 522 GLU A N 1
ATOM 4349 C CA . GLU A 1 522 ? 24.009 -6.914 -19.895 1.00 86.50 522 GLU A CA 1
ATOM 4350 C C . GLU A 1 522 ? 22.654 -7.385 -20.428 1.00 86.50 522 GLU A C 1
ATOM 4352 O O . GLU A 1 522 ? 21.596 -7.075 -19.875 1.00 86.50 522 GLU A O 1
ATOM 4357 N N . CYS A 1 523 ? 22.672 -8.152 -21.515 1.00 84.94 523 CYS A N 1
ATOM 4358 C CA . CYS A 1 523 ? 21.471 -8.800 -22.003 1.00 84.94 523 CYS A CA 1
ATOM 4359 C C . CYS A 1 523 ? 21.060 -9.916 -21.029 1.00 84.94 523 CYS A C 1
ATOM 4361 O O . CYS A 1 523 ? 21.821 -10.867 -20.858 1.00 84.94 523 CYS A O 1
ATOM 4363 N N . PRO A 1 524 ? 19.843 -9.901 -20.462 1.00 82.06 524 PRO A N 1
ATOM 4364 C CA . PRO A 1 524 ? 19.408 -10.958 -19.546 1.00 82.06 524 PRO A CA 1
ATOM 4365 C C . PRO A 1 524 ? 19.244 -12.329 -20.227 1.00 82.06 524 PRO A C 1
ATOM 4367 O O . PRO A 1 524 ? 19.189 -13.340 -19.537 1.00 82.06 524 PRO A O 1
ATOM 4370 N N . LYS A 1 525 ? 19.181 -12.386 -21.570 1.00 82.94 525 LYS A N 1
ATOM 4371 C CA . LYS A 1 525 ? 19.081 -13.639 -22.344 1.00 82.94 525 LYS A CA 1
ATOM 4372 C C . LYS A 1 525 ? 20.449 -14.282 -22.595 1.00 82.94 525 LYS A C 1
ATOM 4374 O O . LYS A 1 525 ? 20.618 -15.460 -22.311 1.00 82.94 525 LYS A O 1
ATOM 4379 N N . CYS A 1 526 ? 21.422 -13.534 -23.126 1.00 82.00 526 CYS A N 1
ATOM 4380 C CA . CYS A 1 526 ? 22.733 -14.087 -23.508 1.00 82.00 526 CYS A CA 1
ATOM 4381 C C . CYS A 1 526 ? 23.908 -13.645 -22.621 1.00 82.00 526 CYS A C 1
ATOM 4383 O O . CYS A 1 526 ? 24.996 -14.193 -22.740 1.00 82.00 526 CYS A O 1
ATOM 4385 N N . GLY A 1 527 ? 23.718 -12.661 -21.741 1.00 79.56 527 GLY A N 1
ATOM 4386 C CA . GLY A 1 527 ? 24.768 -12.105 -20.882 1.00 79.56 527 GLY A CA 1
ATOM 4387 C C . GLY A 1 527 ? 25.739 -11.157 -21.580 1.00 79.56 527 GLY A C 1
ATOM 4388 O O . GLY A 1 527 ? 26.597 -10.582 -20.917 1.00 79.56 527 GLY A O 1
ATOM 4389 N N . GLU A 1 528 ? 25.611 -10.972 -22.894 1.00 80.38 528 GLU A N 1
ATOM 4390 C CA . GLU A 1 528 ? 26.446 -10.034 -23.638 1.00 80.38 528 GLU A CA 1
ATOM 4391 C C . GLU A 1 528 ? 26.052 -8.595 -23.321 1.00 80.38 528 GLU A C 1
ATOM 4393 O O . GLU A 1 528 ? 24.873 -8.225 -23.342 1.00 80.38 528 GLU A O 1
ATOM 4398 N N . SER A 1 529 ? 27.055 -7.764 -23.079 1.00 72.12 529 SER A N 1
ATOM 4399 C CA . SER A 1 529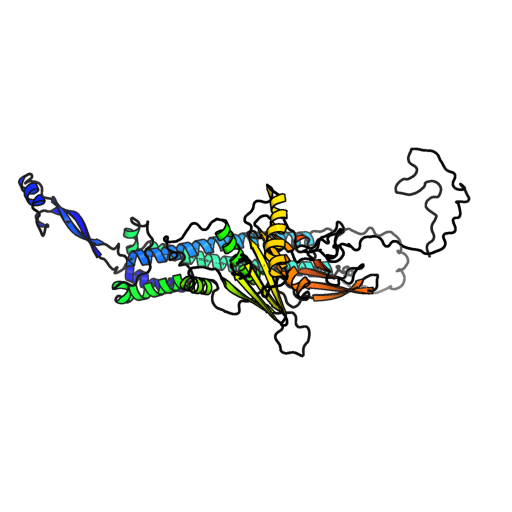 ? 26.935 -6.316 -23.106 1.00 72.12 529 SER A CA 1
ATOM 4400 C C . SER A 1 529 ? 27.583 -5.829 -24.395 1.00 72.12 529 SER A C 1
ATOM 4402 O O . SER A 1 529 ? 28.643 -6.310 -24.785 1.00 72.12 529 SER A O 1
ATOM 4404 N N . GLY A 1 530 ? 26.940 -4.903 -25.109 1.00 56.53 530 GLY A N 1
ATOM 4405 C CA . GLY A 1 530 ? 27.360 -4.464 -26.453 1.00 56.53 530 GLY A CA 1
ATOM 4406 C C . GLY A 1 530 ? 28.705 -3.717 -26.535 1.00 56.53 530 GLY A C 1
ATOM 4407 O O . GLY A 1 530 ? 28.874 -2.911 -27.443 1.00 56.53 530 GLY A O 1
ATOM 4408 N N . GLY A 1 531 ? 29.612 -3.925 -25.576 1.00 47.62 531 GLY A N 1
ATOM 4409 C CA . GLY A 1 531 ? 30.932 -3.311 -25.445 1.00 47.62 531 GLY A CA 1
ATOM 4410 C C . GLY A 1 531 ? 32.105 -4.251 -25.751 1.00 47.62 531 GLY A C 1
ATOM 4411 O O . GLY A 1 531 ? 33.258 -3.850 -25.593 1.00 47.62 531 GLY A O 1
ATOM 4412 N N . THR A 1 532 ? 31.890 -5.482 -26.234 1.00 36.16 532 THR A N 1
ATOM 4413 C CA . THR A 1 532 ? 32.983 -6.151 -26.953 1.00 36.16 532 THR A CA 1
ATOM 4414 C C . THR A 1 532 ? 33.190 -5.384 -28.247 1.00 36.16 532 THR A C 1
ATOM 4416 O O . THR A 1 532 ? 32.376 -5.502 -29.166 1.00 36.16 532 THR A O 1
ATOM 4419 N N . LYS A 1 533 ? 34.258 -4.568 -28.295 1.00 32.97 533 LYS A N 1
ATOM 4420 C CA . LYS A 1 533 ? 34.778 -3.953 -29.525 1.00 32.97 533 LYS A CA 1
ATOM 4421 C C . LYS A 1 533 ? 34.545 -4.931 -30.674 1.00 32.97 533 LYS A C 1
ATOM 4423 O O . LYS A 1 533 ? 34.912 -6.101 -30.497 1.00 32.97 533 LYS A O 1
ATOM 4428 N N . PRO A 1 534 ? 33.956 -4.515 -31.810 1.00 29.17 534 PRO A N 1
ATOM 4429 C CA . PRO A 1 534 ? 33.888 -5.403 -32.954 1.00 29.17 534 PRO A CA 1
ATOM 4430 C C . PRO A 1 534 ? 35.296 -5.958 -33.151 1.00 29.17 534 PRO A C 1
ATOM 4432 O O . PRO A 1 534 ? 36.266 -5.197 -33.227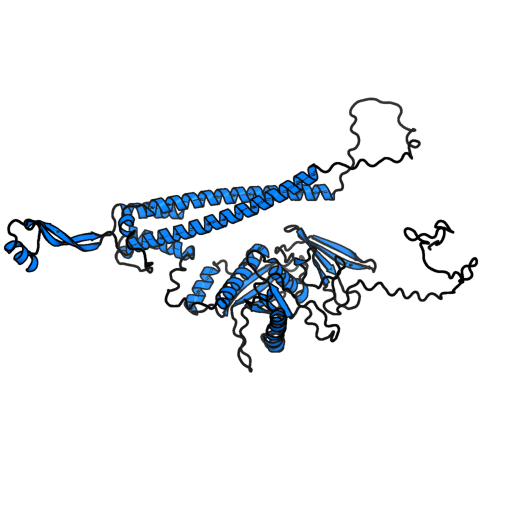 1.00 29.17 534 PRO A O 1
ATOM 4435 N N . LYS A 1 535 ? 35.436 -7.288 -33.160 1.00 33.38 535 LYS A N 1
ATOM 4436 C CA . LYS A 1 535 ? 36.576 -7.895 -33.835 1.00 33.38 535 LYS A CA 1
ATOM 4437 C C . LYS A 1 535 ? 36.413 -7.434 -35.268 1.00 33.38 535 LYS A C 1
ATOM 4439 O O . LYS A 1 535 ? 35.660 -8.039 -36.025 1.00 33.38 535 LYS A O 1
ATOM 4444 N N . ILE A 1 536 ? 37.047 -6.315 -35.594 1.00 31.66 536 ILE A N 1
ATOM 4445 C CA . ILE A 1 536 ? 37.180 -5.854 -36.955 1.00 31.66 536 ILE A CA 1
ATOM 4446 C C . ILE A 1 536 ? 37.974 -6.959 -37.643 1.00 31.66 536 ILE A C 1
ATOM 4448 O O . ILE A 1 536 ? 39.199 -7.034 -37.562 1.00 31.66 536 ILE A O 1
ATOM 4452 N N . THR A 1 537 ? 37.245 -7.891 -38.238 1.00 31.88 537 THR A N 1
ATOM 4453 C CA . THR A 1 537 ? 37.771 -8.846 -39.192 1.00 31.88 537 THR A CA 1
ATOM 4454 C C . THR A 1 537 ? 37.826 -8.072 -40.496 1.00 31.88 537 THR A C 1
ATOM 4456 O O . THR A 1 537 ? 36.994 -8.244 -41.374 1.00 31.88 537 THR A O 1
ATOM 4459 N N . TYR A 1 538 ? 38.805 -7.166 -40.607 1.00 33.69 538 TYR A N 1
ATOM 4460 C CA . TYR A 1 538 ? 39.296 -6.799 -41.927 1.00 33.69 538 TYR A CA 1
ATOM 4461 C C . TYR A 1 538 ? 39.943 -8.068 -42.478 1.00 33.69 538 TYR A C 1
ATOM 4463 O O . TYR A 1 538 ? 41.099 -8.378 -42.178 1.00 33.69 538 TYR A O 1
ATOM 4471 N N . MET A 1 539 ? 39.172 -8.839 -43.245 1.00 37.22 539 MET A N 1
ATOM 4472 C CA . MET A 1 539 ? 39.739 -9.627 -44.329 1.00 37.22 539 MET A CA 1
ATOM 4473 C C . MET A 1 539 ? 40.202 -8.642 -45.401 1.00 37.22 539 MET A C 1
ATOM 4475 O O . MET A 1 539 ? 39.573 -8.483 -46.435 1.00 37.22 539 MET A O 1
ATOM 4479 N N . GLU A 1 540 ? 41.318 -7.976 -45.140 1.00 33.94 540 GLU A N 1
ATOM 4480 C CA . GLU A 1 540 ? 42.119 -7.365 -46.187 1.00 33.94 540 GLU A CA 1
ATOM 4481 C C . GLU A 1 540 ? 43.538 -7.894 -46.031 1.00 33.94 540 GLU A C 1
ATOM 4483 O O . GLU A 1 540 ? 44.135 -7.864 -44.949 1.00 33.94 540 GLU A O 1
ATOM 4488 N N . LYS A 1 541 ? 44.039 -8.480 -47.121 1.00 39.22 541 LYS A N 1
ATOM 4489 C CA . LYS A 1 541 ? 45.399 -8.996 -47.264 1.00 39.22 541 LYS A CA 1
ATOM 4490 C C . LYS A 1 541 ? 46.396 -7.950 -46.757 1.00 39.22 541 LYS A C 1
ATOM 4492 O O . LYS A 1 541 ? 46.681 -6.968 -47.430 1.00 39.22 541 LYS A O 1
ATOM 4497 N N . ARG A 1 542 ? 46.966 -8.190 -45.575 1.00 30.50 542 ARG A N 1
ATOM 4498 C CA . ARG A 1 542 ? 48.057 -7.381 -45.027 1.00 30.50 542 ARG A CA 1
ATOM 4499 C C . ARG A 1 542 ? 49.354 -7.743 -45.737 1.00 30.50 542 ARG A C 1
ATOM 4501 O O . ARG A 1 542 ? 49.988 -8.737 -45.384 1.00 30.50 542 ARG A O 1
ATOM 4508 N N . VAL A 1 543 ? 49.776 -6.927 -46.695 1.00 35.66 543 VAL A N 1
ATOM 4509 C CA . VAL A 1 543 ? 51.175 -6.933 -47.128 1.00 35.66 543 VAL A CA 1
ATOM 4510 C C . VAL A 1 543 ? 51.975 -6.181 -46.062 1.00 35.66 543 VAL A C 1
ATOM 4512 O O . VAL A 1 543 ? 51.705 -5.021 -45.762 1.00 35.66 543 VAL A O 1
ATOM 4515 N N . LYS A 1 544 ? 52.907 -6.877 -45.405 1.00 36.81 544 LYS A N 1
ATOM 4516 C CA . LYS A 1 544 ? 53.823 -6.278 -44.428 1.00 36.81 544 LYS A CA 1
ATOM 4517 C C . LYS A 1 544 ? 54.994 -5.652 -45.179 1.00 36.81 544 LYS A C 1
ATOM 4519 O O . LYS A 1 544 ? 55.895 -6.386 -45.575 1.00 36.81 544 LYS A O 1
ATOM 4524 N N . GLU A 1 545 ? 55.042 -4.331 -45.283 1.00 39.31 545 GLU A N 1
ATOM 4525 C CA . GLU A 1 545 ? 56.280 -3.635 -45.644 1.00 39.31 545 GLU A CA 1
ATOM 4526 C C . GLU A 1 545 ? 56.939 -3.007 -44.413 1.00 39.31 545 GLU A C 1
ATOM 4528 O O . GLU A 1 545 ? 56.284 -2.473 -43.516 1.00 39.31 545 GLU A O 1
ATOM 4533 N N . LYS A 1 546 ? 58.264 -3.162 -44.324 1.00 38.75 546 LYS A N 1
ATOM 4534 C CA . LYS A 1 546 ? 59.085 -2.670 -43.212 1.00 38.75 546 LYS A CA 1
ATOM 4535 C C . LYS A 1 546 ? 59.454 -1.210 -43.451 1.00 38.75 546 LYS A C 1
ATOM 4537 O O . LYS A 1 546 ? 59.688 -0.813 -44.584 1.00 38.75 546 LYS A O 1
ATOM 4542 N N . CYS A 1 547 ? 59.594 -0.444 -42.367 1.00 39.88 547 CYS A N 1
ATOM 4543 C CA . CYS A 1 547 ? 60.085 0.934 -42.425 1.00 39.88 547 CYS A CA 1
ATOM 4544 C C . CYS A 1 547 ? 61.429 1.001 -43.188 1.00 39.88 547 CYS A C 1
ATOM 4546 O O . CYS A 1 547 ? 62.404 0.405 -42.714 1.00 39.88 547 CYS A O 1
ATOM 4548 N N . PRO A 1 548 ? 61.520 1.746 -44.307 1.00 44.12 548 PRO A N 1
ATOM 4549 C CA . PRO A 1 548 ? 62.721 1.769 -45.140 1.00 44.12 548 PRO A CA 1
ATOM 4550 C C . PRO A 1 548 ? 63.940 2.407 -44.459 1.00 44.12 548 PRO A C 1
ATOM 4552 O O . PRO A 1 548 ? 65.062 2.191 -44.900 1.00 44.12 548 PRO A O 1
ATOM 4555 N N . ARG A 1 549 ? 63.760 3.156 -43.358 1.00 40.59 549 ARG A N 1
ATOM 4556 C CA . ARG A 1 549 ? 64.874 3.807 -42.644 1.00 40.59 549 ARG A CA 1
ATOM 4557 C C . ARG A 1 549 ? 65.484 3.003 -41.498 1.00 40.59 549 ARG A C 1
ATOM 4559 O O . ARG A 1 549 ? 66.658 3.187 -41.214 1.00 40.59 549 ARG A O 1
ATOM 4566 N N . CYS A 1 550 ? 64.737 2.118 -40.837 1.00 46.53 550 CYS A N 1
ATOM 4567 C CA . CYS A 1 550 ? 65.285 1.303 -39.736 1.00 46.53 550 CYS A CA 1
ATOM 4568 C C . CYS A 1 550 ? 65.200 -0.206 -39.979 1.00 46.53 550 CYS A C 1
ATOM 4570 O O . CYS A 1 550 ? 65.652 -0.991 -39.143 1.00 46.53 550 CYS A O 1
ATOM 4572 N N . ASN A 1 551 ? 64.578 -0.615 -41.089 1.00 47.06 551 ASN A N 1
ATOM 4573 C CA . ASN A 1 551 ? 64.365 -1.997 -41.517 1.00 47.06 551 ASN A CA 1
ATOM 4574 C C . ASN A 1 551 ? 63.882 -2.947 -40.392 1.00 47.06 551 ASN A C 1
ATOM 4576 O O . ASN A 1 551 ? 64.129 -4.155 -40.410 1.00 47.06 551 ASN A O 1
ATOM 4580 N N . GLY A 1 552 ? 63.203 -2.382 -39.384 1.00 48.91 552 GLY A N 1
ATOM 4581 C CA . GLY A 1 552 ? 62.683 -3.081 -38.210 1.00 48.91 552 GLY A CA 1
ATOM 4582 C C . GLY A 1 552 ? 63.710 -3.523 -37.155 1.00 48.91 552 GLY A C 1
ATOM 4583 O O . GLY A 1 552 ? 63.413 -4.473 -36.437 1.00 48.91 552 GLY A O 1
ATOM 4584 N N . ARG A 1 553 ? 64.896 -2.901 -37.038 1.00 44.19 553 ARG A N 1
ATOM 4585 C CA . ARG A 1 553 ? 65.981 -3.372 -36.136 1.00 44.19 553 ARG A CA 1
ATOM 4586 C C . ARG A 1 553 ? 66.366 -2.463 -34.953 1.00 44.19 553 ARG A C 1
ATOM 4588 O O . ARG A 1 553 ? 67.412 -2.679 -34.353 1.00 44.19 553 ARG A O 1
ATOM 4595 N N . GLY A 1 554 ? 65.555 -1.483 -34.557 1.00 39.59 554 GLY A N 1
ATOM 4596 C CA . GLY A 1 554 ? 65.858 -0.679 -33.362 1.00 39.59 554 GLY A CA 1
ATOM 4597 C C . GLY A 1 554 ? 65.616 -1.443 -32.049 1.00 39.59 554 GLY A C 1
ATOM 4598 O O . GLY A 1 554 ? 64.474 -1.548 -31.614 1.00 39.59 554 GLY A O 1
ATOM 4599 N N . ARG A 1 555 ? 66.675 -1.957 -31.408 1.00 42.41 555 ARG A N 1
ATOM 4600 C CA . ARG A 1 555 ? 66.711 -2.404 -29.998 1.00 42.41 555 ARG A CA 1
ATOM 4601 C C . ARG A 1 555 ? 67.684 -1.501 -29.231 1.00 42.41 555 ARG A C 1
ATOM 4603 O O . ARG A 1 555 ? 68.808 -1.384 -29.697 1.00 42.41 555 ARG A O 1
ATOM 4610 N N . ILE A 1 556 ? 67.271 -0.935 -28.086 1.00 34.44 556 ILE A N 1
ATOM 4611 C CA . ILE A 1 556 ? 68.031 -0.752 -26.818 1.00 34.44 556 ILE A CA 1
ATOM 4612 C C . ILE A 1 556 ? 67.138 -0.015 -25.776 1.00 34.44 556 ILE A C 1
ATOM 4614 O O . ILE A 1 556 ? 66.203 0.681 -26.176 1.00 34.44 556 ILE A O 1
ATOM 4618 N N . PRO A 1 557 ? 67.334 -0.247 -24.458 1.00 38.66 557 PRO A N 1
ATOM 4619 C CA . PRO A 1 557 ? 66.315 -0.162 -23.405 1.00 38.66 557 PRO A CA 1
ATOM 4620 C C . PRO A 1 557 ? 66.366 1.099 -22.513 1.00 38.66 557 PRO A C 1
ATOM 4622 O O . PRO A 1 557 ? 67.382 1.772 -22.424 1.00 38.66 557 PRO A O 1
ATOM 4625 N N . GLN A 1 558 ? 65.235 1.343 -21.827 1.00 38.44 558 GLN A N 1
ATOM 4626 C CA . GLN A 1 558 ? 64.992 2.226 -20.666 1.00 38.44 558 GLN A CA 1
ATOM 4627 C C . GLN A 1 558 ? 65.631 3.631 -20.686 1.00 38.44 558 GLN A C 1
ATOM 4629 O O . GLN A 1 558 ? 66.686 3.854 -20.116 1.00 38.44 558 GLN A O 1
ATOM 4634 N N . TYR A 1 559 ? 64.929 4.606 -21.271 1.00 35.41 559 TYR A N 1
ATOM 4635 C CA . TYR A 1 559 ? 64.280 5.745 -20.589 1.00 35.41 559 TYR A CA 1
ATOM 4636 C C . TYR A 1 559 ? 63.704 6.706 -21.659 1.00 35.41 559 TYR A C 1
ATOM 4638 O O . TYR A 1 559 ? 64.395 7.105 -22.585 1.00 35.41 559 TYR A O 1
ATOM 4646 N N . LYS A 1 560 ? 62.406 7.029 -21.530 1.00 48.88 560 LYS A N 1
ATOM 4647 C CA . LYS A 1 560 ? 61.633 8.124 -22.169 1.00 48.88 560 LYS A CA 1
ATOM 4648 C C . LYS A 1 560 ? 61.935 8.474 -23.646 1.00 48.88 560 LYS A C 1
ATOM 4650 O O . LYS A 1 560 ? 62.719 9.369 -23.922 1.00 48.88 560 LYS A O 1
ATOM 4655 N N . HIS A 1 561 ? 61.176 7.899 -24.589 1.00 45.91 561 HIS A N 1
ATOM 4656 C CA . HIS A 1 561 ? 61.148 8.359 -25.996 1.00 45.91 561 HIS A CA 1
ATOM 4657 C C . HIS A 1 561 ? 59.746 8.731 -26.516 1.00 45.91 561 HIS A C 1
ATOM 4659 O O . HIS A 1 561 ? 59.495 8.747 -27.722 1.00 45.91 561 HIS A O 1
ATOM 4665 N N . THR A 1 562 ? 58.831 9.036 -25.593 1.00 42.94 562 THR A N 1
ATOM 4666 C CA . THR A 1 562 ? 57.484 9.538 -25.883 1.00 42.94 562 THR A CA 1
ATOM 4667 C C . THR A 1 562 ? 57.032 10.468 -24.764 1.00 42.94 562 THR A C 1
ATOM 4669 O O . THR A 1 562 ? 57.005 10.057 -23.603 1.00 42.94 562 THR A O 1
ATOM 4672 N N . GLU A 1 563 ? 56.592 11.671 -25.111 1.00 38.62 563 GLU A N 1
ATOM 4673 C CA . GLU A 1 563 ? 55.767 12.511 -24.244 1.00 38.62 563 GLU A CA 1
ATOM 4674 C C . GLU A 1 563 ? 54.413 12.683 -24.944 1.00 38.62 563 GLU A C 1
ATOM 4676 O O . GLU A 1 563 ? 54.353 13.028 -26.123 1.00 38.62 563 GLU A O 1
ATOM 4681 N N . ARG A 1 564 ? 53.317 12.311 -24.267 1.00 38.72 564 ARG A N 1
ATOM 4682 C CA . ARG A 1 564 ? 51.943 12.329 -24.823 1.00 38.72 564 ARG A CA 1
ATOM 4683 C C . ARG A 1 564 ? 51.750 11.546 -26.138 1.00 38.72 564 ARG A C 1
ATOM 4685 O O . ARG A 1 564 ? 50.882 11.880 -26.939 1.00 38.72 564 ARG A O 1
ATOM 4692 N N . GLY A 1 565 ? 52.530 10.483 -26.350 1.00 44.31 565 GLY A N 1
ATOM 4693 C CA . GLY A 1 565 ? 52.333 9.545 -27.463 1.00 44.31 565 GLY A CA 1
ATOM 4694 C C . GLY A 1 565 ? 52.908 9.972 -28.821 1.00 44.31 565 GLY A C 1
ATOM 4695 O O . GLY A 1 565 ? 52.510 9.397 -29.830 1.00 44.31 565 GLY A O 1
ATOM 4696 N N . ARG A 1 566 ? 53.841 10.936 -28.878 1.00 42.03 566 ARG A N 1
ATOM 4697 C CA . ARG A 1 566 ? 54.541 11.325 -30.122 1.00 42.03 566 ARG A CA 1
ATOM 4698 C C . ARG A 1 566 ? 56.039 11.009 -30.067 1.00 42.03 566 ARG A C 1
ATOM 4700 O O . ARG A 1 566 ? 56.657 11.103 -29.008 1.00 42.03 566 ARG A O 1
ATOM 4707 N N . CYS A 1 567 ? 56.602 10.616 -31.211 1.00 45.00 567 CYS A N 1
ATOM 4708 C CA . CYS A 1 567 ? 58.025 10.314 -31.390 1.00 45.00 567 CYS A CA 1
ATOM 4709 C C . CYS A 1 567 ? 58.794 11.570 -31.836 1.00 45.00 567 CYS A C 1
ATOM 4711 O O . CYS A 1 567 ? 58.415 12.197 -32.822 1.00 45.00 567 CYS A O 1
ATOM 4713 N N . PHE A 1 568 ? 59.901 11.891 -31.160 1.00 43.22 568 PHE A N 1
ATOM 4714 C CA . PHE A 1 568 ? 60.713 13.098 -31.394 1.00 43.22 568 PHE A CA 1
ATOM 4715 C C . PHE A 1 568 ? 61.427 13.189 -32.759 1.00 43.22 568 PHE A C 1
ATOM 4717 O O . PHE A 1 568 ? 61.899 14.261 -33.109 1.00 43.22 568 PHE A O 1
ATOM 4724 N N . LEU A 1 569 ? 61.530 12.110 -33.543 1.00 42.66 569 LEU A N 1
ATOM 4725 C CA . LEU A 1 569 ? 62.344 12.107 -34.774 1.00 42.66 569 LEU A CA 1
ATOM 4726 C C . LEU A 1 569 ? 61.570 12.382 -36.076 1.00 42.66 569 LEU A C 1
ATOM 4728 O O . LEU A 1 569 ? 62.196 12.519 -37.122 1.00 42.66 569 LEU A O 1
ATOM 4732 N N . CYS A 1 570 ? 60.236 12.445 -36.052 1.00 47.44 570 CYS A N 1
ATOM 4733 C CA . CYS A 1 570 ? 59.424 12.637 -37.270 1.00 47.44 570 CYS A CA 1
ATOM 4734 C C . CYS A 1 570 ? 58.316 13.692 -37.142 1.00 47.44 570 CYS A C 1
ATOM 4736 O O . CYS A 1 570 ? 57.450 13.760 -38.009 1.00 47.44 570 CYS A O 1
ATOM 4738 N N . ASP A 1 571 ? 58.330 14.457 -36.046 1.00 45.22 571 ASP A N 1
ATOM 4739 C CA . ASP A 1 571 ? 57.377 15.515 -35.678 1.00 45.22 571 ASP A CA 1
ATOM 4740 C C . ASP A 1 571 ? 55.935 15.344 -36.207 1.00 45.22 571 ASP A C 1
ATOM 4742 O O . ASP A 1 571 ? 55.319 16.241 -36.772 1.00 45.22 571 ASP A O 1
ATOM 4746 N N . GLY A 1 572 ? 55.371 14.146 -36.024 1.00 51.22 572 GLY A N 1
ATOM 4747 C CA . GLY A 1 572 ? 53.942 13.900 -36.217 1.00 51.22 572 GLY A CA 1
ATOM 4748 C C . GLY A 1 572 ? 53.423 13.754 -37.653 1.00 51.22 572 GLY A C 1
ATOM 4749 O O . GLY A 1 572 ? 52.204 13.742 -37.815 1.00 51.22 572 GLY A O 1
ATOM 4750 N N . ALA A 1 573 ? 54.255 13.573 -38.680 1.00 46.66 573 ALA A N 1
ATOM 4751 C CA . ALA A 1 573 ? 53.754 13.299 -40.031 1.00 46.66 573 ALA A CA 1
ATOM 4752 C C . ALA A 1 573 ? 53.768 11.795 -40.361 1.00 46.66 573 ALA A C 1
ATOM 4754 O O . ALA A 1 573 ? 54.794 11.237 -40.748 1.00 46.66 573 ALA A O 1
ATOM 4755 N N . GLY A 1 574 ? 52.611 11.135 -40.241 1.00 31.61 574 GLY A N 1
ATOM 4756 C CA . GLY A 1 574 ? 52.407 9.827 -40.867 1.00 31.61 574 GLY A CA 1
ATOM 4757 C C . GLY A 1 574 ? 51.236 9.015 -40.327 1.00 31.61 574 GLY A C 1
ATOM 4758 O O . GLY A 1 574 ? 51.467 8.126 -39.521 1.00 31.61 574 GLY A O 1
ATOM 4759 N N . TYR A 1 575 ? 50.016 9.322 -40.783 1.00 37.84 575 TYR A N 1
ATOM 4760 C CA . TYR A 1 575 ? 49.128 8.417 -41.541 1.00 37.84 575 TYR A CA 1
ATOM 4761 C C . TYR A 1 575 ? 48.130 9.296 -42.320 1.00 37.84 575 TYR A C 1
ATOM 4763 O O . TYR A 1 575 ? 47.508 10.179 -41.731 1.00 37.84 575 TYR A O 1
ATOM 4771 N N . ILE A 1 576 ? 47.997 9.075 -43.631 1.00 31.12 576 ILE A N 1
ATOM 4772 C CA . ILE A 1 576 ? 46.876 9.581 -44.439 1.00 31.12 576 ILE A CA 1
ATOM 4773 C C . ILE A 1 576 ? 45.818 8.475 -44.435 1.00 31.12 576 ILE A C 1
ATOM 4775 O O . ILE A 1 576 ? 46.146 7.320 -44.701 1.00 31.12 576 ILE A O 1
ATOM 4779 N N . TYR A 1 577 ? 44.581 8.829 -44.094 1.00 36.44 577 TYR A N 1
ATOM 4780 C CA . TYR A 1 577 ? 43.434 7.924 -44.082 1.00 36.44 577 TYR A CA 1
ATOM 4781 C C . TYR A 1 577 ? 42.560 8.210 -45.306 1.00 36.44 577 TYR A C 1
ATOM 4783 O O . TYR A 1 577 ? 42.230 9.371 -45.551 1.00 36.44 577 TYR A O 1
ATOM 4791 N N . SER A 1 578 ? 42.171 7.166 -46.035 1.00 33.50 578 SER A N 1
ATOM 4792 C CA . SER A 1 578 ? 41.000 7.163 -46.918 1.00 33.50 578 SER A CA 1
ATOM 4793 C C . SER A 1 578 ? 40.031 6.110 -46.421 1.00 33.50 578 SER A C 1
ATOM 4795 O O . SER A 1 578 ? 40.514 4.963 -46.258 1.00 33.50 578 SER A O 1
#

Foldseek 3Di:
DVLLVVLVVLLVVCLVPPDWDWDWDWDFDFPVPAPDQDPVNVVVCVVPVVDGTDTDIDTDTDLPDLLLLQLLLLLVLVLVVLVVVLVVLVVVLVVLVVVLVVLVVVLVVLVPDDDPPPDDDPDDPPDPPDDDDDDDDDDPDDPDPDDDPVSVVVSVVSVVVSVVSVVVSVVSVVVSVVSVVVNVSSVVSCPRPSNPSVPPDPPDRRDDDCDPCLVPPPSSVVSSVSSVVCCVVVVSPPVVPDPVPVPVDPVQVVVLVCCLVVLVCCCVPWQPKDFPPPDDPSVLVVVCCVVPVDLAFPKTKIKAFAADPDDPDPPRQMKIKIKTAQYWDQDPVGIDTARIWIWIAGPNDIAIEGEHEDADDCVVPVPVQVCCQCVPFPPRPQVVQCPPPNHQQAYEYEYADQVAWAQQLAQDLVCLPPRCLSRTIYHYDHPPDCLGVLLNVVCCCQVVVVRPCADSRGSRNHWDWDWDADPVGHIKIWTADPPPRKIKIFAADPPDPRRRDIFTQDPSSDNFDDDPDPRWGQGSNNRDTPPPDPPPPPPDDDDDDADPPCSPDDDDDDDDQDDPRDGPPPVDDDDDDD

Organism: Clostridium saccharobutylicum (NCBI:txid169679)

Radius of gyration: 38.08 Å; chains: 1; bounding box: 102×90×122 Å

pLDDT: mean 75.48, std 20.16, range [29.17, 98.44]

Sequence (578 aa):
MNFLKNIENLIYNINKNPYVELVKEDAKVSYKKIKKISSKVIIEKELYPFKNKFMSEVARESKDTYENRMISSALLDIKNLIETNLNMNLNYINKINKDIKITTAQINSMCNTPIPTQKMSASNAEERAILNLGRNNSSDRLPLPMRPHGNLEYFNDLERKLERLNNTIKLLKACKANWTSSNNKIDEYLKLEIFKELKMTQKRREKWRATQVFLHDLTYGKLYRKLKNFCEDSNYNLSDIEEEQLNIKEVYDIFEIWLFFYMAKILIQEQGWKIEDNRNIIKNVNKYLIKNKTLYGFSIEFTHKLAHRDADTIEENRVNMQLVYNKTIKLETGNLRPDFTFIFNCKNVEKRFYLDAKYHNYINNKHAFLNDIKNVAIEKYYLKLLNTEDRAVGSFIIHCNNNFENFGGKASKKNINTSPMHRCGSFSLIPDNSINFITWISLIMEWFYDEYNVCWNCGNTKPEEKQLSTFGGKIKYHYTCSDCGSFWVKNHCGTCDCNKIIKHDLPQKQYHIQTNEKWMMECPKCGESGGTKPKITYMEKRVKEKCPRCNGRGRIPQYKHTERGRCFLCDGAGYIYS